Protein AF-0000000077111699 (afdb_homodimer)

Foldseek 3Di:
DPPPPPPPPVPPPPPPDDDPLRVLLVVVLCCLLLPVDPAFAFDDLVVSCVVVVHDSVSVVVSLVCCCPQAVQWDQDPPPGITGHHDDLVRLVVLLVLLLVLLLLLLVLLCVQPLPQLLVQLVVLLVVLVPDPCQVPVPSLLVSLLVNSCSSVVRSPDVVSVSSCSHRVSVLSSLSSVFDDDPVNSVVLSVLSVVLSVCSVVVNSVVSSVSVSCSRCPPSSVRSVVVVVVVD/DPPPPPPPPVPPPPPPDDDPLRVLLVVVLVCLLLPVDPAFAFDDLVVSCVVVVHDSVSVVVSLVCCCPQAVQWDQDPPPGITGHHDDLVRLVVLLVLLLVLLLLLLVLLCVQPLPQLLVVLVVLLVVLVVDPCQVPVPSLLVSLLVNSCSSVVRSPDVVSVSSCSHRVSVLSSLSSVFDDDPVNSVVLSVLSVVLSVCSVVVNSVVSSVSVSCSRCPPSSVRSVVVVVVVD

Sequence (462 aa):
MKNRLKRDFSHISIEIPKSITQVIKEKIREMIIHGDFDLGQAISENELSNILMISKTPIREAFIWLSYNENLVNIIPRSGTFVFSVTDEDINDLIKMRVILEQGAIREAMEKNANNVIVELSNILSKSAKINAERDTQAYLKLDHDFHYVFVKYADNKYISQAHLLISARLLAIRYRLDFTAEYITSSNRGHATILDMLKNNNVEGVCNFITHHIGSGFTERARKLLALKAMKNRLKRDFSHISIEIPKSITQVIKEKIREMIIHGDFDLGQAISENELSNILMISKTPIREAFIWLSYNENLVNIIPRSGTFVFSVTDEDINDLIKMRVILEQGAIREAMEKNANNVIVELSNILSKSAKINAERDTQAYLKLDHDFHYVFVKYADNKYISQAHLLISARLLAIRYRLDFTAEYITSSNRGHATILDMLKNNNVEGVCNFITHHIGSGFTERARKLLALKA

InterPro domains:
  IPR000524 Transcription regulator HTH, GntR [PF00392] (22-83)
  IPR000524 Transcription regulator HTH, GntR [PS50949] (18-86)
  IPR000524 Transcription regulator HTH, GntR [SM00345] (24-83)
  IPR000524 Transcription regulator HTH, GntR [cd07377] (19-83)
  IPR008920 Transcription regulator FadR/GntR, C-terminal [G3DSA:1.20.120.530] (87-220)
  IPR008920 Transcription regulator FadR/GntR, C-terminal [SSF48008] (89-217)
  IPR011711 GntR, C-terminal [PF07729] (93-215)
  IPR011711 GntR, C-terminal [SM00895] (93-217)
  IPR036388 Winged helix-like DNA-binding domain superfamily [G3DSA:1.10.10.10] (18-83)
  IPR036390 Winged helix DNA-binding domain superfamily [SSF46785] (18-87)

Nearest PDB structures (foldseek):
  3sxy-assembly1_B  TM=8.651E-01  e=3.441E-10  Thermotoga maritima
  7u5q-assembly2_B  TM=8.153E-01  e=3.403E-09  Brucella melitensis ATCC 23457
  4p9f-assembly1_A  TM=7.825E-01  e=1.682E-07  Escherichia coli UMEA 3718-1
  3c7j-assembly1_A-2  TM=5.487E-01  e=1.854E-07  Pseudomonas syringae pv. tomato str. DC3000
  3ihu-assembly2_B  TM=7.234E-01  e=1.228E-05  Cupriavidus pinatubonensis JMP134

pLDDT: mean 87.77, std 16.27, range [27.33, 98.88]

Structure (mmCIF, N/CA/C/O backbone):
data_AF-0000000077111699-model_v1
#
loop_
_entity.id
_entity.type
_entity.pdbx_description
1 polymer 'GntR family transcriptional regulator'
#
loop_
_atom_site.group_PDB
_atom_site.id
_atom_site.type_symbol
_atom_site.label_atom_id
_atom_site.label_alt_id
_atom_site.label_comp_id
_atom_site.label_asym_id
_atom_site.label_entity_id
_atom_site.label_seq_id
_atom_site.pdbx_PDB_ins_code
_atom_site.Cartn_x
_atom_site.Cartn_y
_atom_site.Cartn_z
_atom_site.occupancy
_atom_site.B_iso_or_equiv
_atom_site.auth_seq_id
_atom_site.auth_comp_id
_atom_site.auth_asym_id
_atom_site.auth_atom_id
_atom_site.pdbx_PDB_model_num
ATOM 1 N N . MET A 1 1 ? 17.797 -19.047 54.844 1 27.61 1 MET A N 1
ATOM 2 C CA . MET A 1 1 ? 16.797 -19.062 53.781 1 27.61 1 MET A CA 1
ATOM 3 C C . MET A 1 1 ? 17 -17.906 52.812 1 27.61 1 MET A C 1
ATOM 5 O O . MET A 1 1 ? 16.688 -16.75 53.125 1 27.61 1 MET A O 1
ATOM 9 N N . LYS A 1 2 ? 18.203 -17.922 51.969 1 32.12 2 LYS A N 1
ATOM 10 C CA . LYS A 1 2 ? 18.75 -16.953 51.031 1 32.12 2 LYS A CA 1
ATOM 11 C C . LYS A 1 2 ? 17.797 -16.703 49.875 1 32.12 2 LYS A C 1
ATOM 13 O O . LYS A 1 2 ? 17.516 -17.594 49.094 1 32.12 2 LYS A O 1
ATOM 18 N N . ASN A 1 3 ? 16.688 -15.961 50.188 1 31.83 3 ASN A N 1
ATOM 19 C CA . ASN A 1 3 ? 15.703 -15.469 49.219 1 3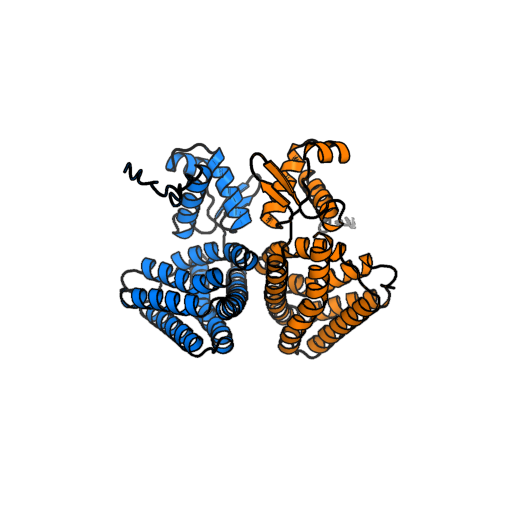1.83 3 ASN A CA 1
ATOM 20 C C . ASN A 1 3 ? 16.359 -14.625 48.125 1 31.83 3 ASN A C 1
ATOM 22 O O . ASN A 1 3 ? 16.688 -13.461 48.344 1 31.83 3 ASN A O 1
ATOM 26 N N . ARG A 1 4 ? 17.297 -15.227 47.344 1 32.78 4 ARG A N 1
ATOM 27 C CA . ARG A 1 4 ? 17.844 -14.516 46.188 1 32.78 4 ARG A CA 1
ATOM 28 C C . ARG A 1 4 ? 16.719 -13.984 45.312 1 32.78 4 ARG A C 1
ATOM 30 O O . ARG A 1 4 ? 15.875 -14.742 44.844 1 32.78 4 ARG A O 1
ATOM 37 N N . LEU A 1 5 ? 16.281 -12.812 45.531 1 29.16 5 LEU A N 1
ATOM 38 C CA . LEU A 1 5 ? 15.43 -12 44.656 1 29.16 5 LEU A CA 1
ATOM 39 C C . LEU A 1 5 ? 15.859 -12.117 43.188 1 29.16 5 LEU A C 1
ATOM 41 O O . LEU A 1 5 ? 16.969 -11.711 42.844 1 29.16 5 LEU A O 1
ATOM 45 N N . LYS A 1 6 ? 15.602 -13.258 42.469 1 33.88 6 LYS A N 1
ATOM 46 C CA . LYS A 1 6 ? 15.68 -13.328 41 1 33.88 6 LYS A CA 1
ATOM 47 C C . LYS A 1 6 ? 15.023 -12.109 40.375 1 33.88 6 LYS A C 1
ATOM 49 O O . LYS A 1 6 ? 13.805 -11.922 40.469 1 33.88 6 LYS A O 1
ATOM 54 N N . ARG A 1 7 ? 15.727 -10.969 40.469 1 33.47 7 ARG A N 1
ATOM 55 C CA . ARG A 1 7 ? 15.328 -9.805 39.688 1 33.47 7 ARG A CA 1
ATOM 56 C C . ARG A 1 7 ? 14.906 -10.211 38.281 1 33.47 7 ARG A C 1
ATOM 58 O O . ARG A 1 7 ? 15.633 -10.945 37.594 1 33.47 7 ARG A O 1
ATOM 65 N N . ASP A 1 8 ? 13.664 -10.414 38.094 1 33.66 8 ASP A N 1
ATOM 66 C CA . ASP A 1 8 ? 13.008 -10.711 36.812 1 33.66 8 ASP A CA 1
ATOM 67 C C . ASP A 1 8 ? 13.492 -9.766 35.719 1 33.66 8 ASP A C 1
ATOM 69 O O . ASP A 1 8 ? 13.117 -8.594 35.688 1 33.66 8 ASP A O 1
ATOM 73 N N . PHE A 1 9 ? 14.781 -9.836 35.375 1 36.75 9 PHE A N 1
ATOM 74 C CA . PHE A 1 9 ? 15.414 -9.133 34.25 1 36.75 9 PHE A CA 1
ATOM 75 C C . PHE A 1 9 ? 14.602 -9.312 32.969 1 36.75 9 PHE A C 1
ATOM 77 O O . PHE A 1 9 ? 15.078 -8.984 31.875 1 36.75 9 PHE A O 1
ATOM 84 N N . SER A 1 10 ? 13.508 -10.023 33.031 1 40.56 10 SER A N 1
ATOM 85 C CA . SER A 1 10 ? 12.805 -10.344 31.781 1 40.56 10 SER A CA 1
ATOM 86 C C . SER A 1 10 ? 12.367 -9.078 31.047 1 40.56 10 SER A C 1
ATOM 88 O O . SER A 1 10 ? 12.32 -9.047 29.812 1 40.56 10 SER A O 1
ATOM 90 N N . HIS A 1 11 ? 11.914 -8.023 31.828 1 40.03 11 HIS A N 1
ATOM 91 C CA . HIS A 1 11 ? 11.203 -6.996 31.078 1 40.03 11 HIS A CA 1
ATOM 92 C C . HIS A 1 11 ? 12.156 -5.887 30.641 1 40.03 11 HIS A C 1
ATOM 94 O O . HIS A 1 11 ? 11.742 -4.738 30.484 1 40.03 11 HIS A O 1
ATOM 100 N N . ILE A 1 12 ? 13.398 -5.965 30.875 1 38.81 12 ILE A N 1
ATOM 101 C CA . ILE A 1 12 ? 14.148 -4.812 30.391 1 38.81 12 ILE A CA 1
ATOM 102 C C . ILE A 1 12 ? 14 -4.695 28.875 1 38.81 12 ILE A C 1
ATOM 104 O O . ILE A 1 12 ? 14.469 -5.562 28.141 1 38.81 12 ILE A O 1
ATOM 108 N N . SER A 1 13 ? 12.969 -4.16 28.375 1 41.88 13 SER A N 1
ATOM 109 C CA . SER A 1 13 ? 12.883 -3.75 26.984 1 41.88 13 SER A CA 1
ATOM 110 C C . SER A 1 13 ? 14.062 -2.867 26.594 1 41.88 13 SER A C 1
ATOM 112 O O . SER A 1 13 ? 14.188 -1.74 27.078 1 41.88 13 SER A O 1
ATOM 114 N N . ILE A 1 14 ? 15.203 -3.305 26.547 1 39.5 14 ILE A N 1
ATOM 115 C CA . ILE A 1 14 ? 16.344 -2.555 26.062 1 39.5 14 ILE A CA 1
ATOM 116 C C . ILE A 1 14 ? 15.984 -1.858 24.75 1 39.5 14 ILE A C 1
ATOM 118 O O . ILE A 1 14 ? 15.617 -2.516 23.766 1 39.5 14 ILE A O 1
ATOM 122 N N . GLU A 1 15 ? 15.562 -0.628 24.906 1 46.94 15 GLU A N 1
ATOM 123 C CA . GLU A 1 15 ? 15.43 0.198 23.703 1 46.94 15 GLU A CA 1
ATOM 124 C C . GLU A 1 15 ? 16.688 0.124 22.844 1 46.94 15 GLU A C 1
ATOM 126 O O . GLU A 1 15 ? 17.781 0.421 23.297 1 46.94 15 GLU A O 1
ATOM 131 N N . ILE A 1 16 ? 16.844 -0.804 22.078 1 50.28 16 ILE A N 1
ATOM 132 C CA . ILE A 1 16 ? 17.938 -0.828 21.125 1 50.28 16 ILE A CA 1
ATOM 133 C C . ILE A 1 16 ? 18.141 0.562 20.531 1 50.28 16 ILE A C 1
ATOM 135 O O . ILE A 1 16 ? 17.203 1.148 19.984 1 50.28 16 ILE A O 1
ATOM 139 N N . PRO A 1 17 ? 19.125 1.224 20.938 1 58.62 17 PRO A N 1
ATOM 140 C CA . PRO A 1 17 ? 19.406 2.57 20.438 1 58.62 17 PRO A CA 1
ATOM 141 C C . PRO A 1 17 ? 19.234 2.682 18.922 1 58.62 17 PRO A C 1
ATOM 143 O O . PRO A 1 17 ? 19.531 1.735 18.188 1 58.62 17 PRO A O 1
ATOM 146 N N . LYS A 1 18 ? 18.375 3.557 18.562 1 68.62 18 LYS A N 1
ATOM 147 C CA . LYS A 1 18 ? 18.234 3.848 17.141 1 68.62 18 LYS A CA 1
ATOM 148 C C . LYS A 1 18 ? 19.594 4.129 16.5 1 68.62 18 LYS A C 1
ATOM 150 O O . LYS A 1 18 ? 20.453 4.773 17.109 1 68.62 18 LYS A O 1
ATOM 155 N N . SER A 1 19 ? 19.859 3.521 15.422 1 79.19 19 SER A N 1
ATOM 156 C CA . SER A 1 19 ? 21.031 3.869 14.625 1 79.19 19 SER A CA 1
ATOM 157 C C . SER A 1 19 ? 21.016 5.34 14.227 1 79.19 19 SER A C 1
ATOM 159 O O . SER A 1 19 ? 19.953 5.984 14.25 1 79.19 19 SER A O 1
ATOM 161 N N . ILE A 1 20 ? 22.062 5.898 14.141 1 78.56 20 ILE A N 1
ATOM 162 C CA . ILE A 1 20 ? 22.188 7.285 13.703 1 78.56 20 ILE A CA 1
ATOM 163 C C . ILE A 1 20 ? 21.328 7.516 12.461 1 78.56 20 ILE A C 1
ATOM 165 O O . ILE A 1 20 ? 20.672 8.547 12.336 1 78.56 20 ILE A O 1
ATOM 169 N N . THR A 1 21 ? 21.297 6.535 11.578 1 83.75 21 THR A N 1
ATOM 170 C CA . THR A 1 21 ? 20.516 6.633 10.352 1 83.75 21 THR A CA 1
ATOM 171 C C . THR A 1 21 ? 19.031 6.754 10.672 1 83.75 21 THR A C 1
ATOM 173 O O . THR A 1 21 ? 18.312 7.559 10.062 1 83.75 21 THR A O 1
ATOM 176 N N . GLN A 1 22 ? 18.609 6.039 11.648 1 88.06 22 GLN A N 1
ATOM 177 C CA . GLN A 1 22 ? 17.203 6.082 12.023 1 88.06 22 GLN A CA 1
ATOM 178 C C . GLN A 1 22 ? 16.828 7.434 12.625 1 88.06 22 GLN A C 1
ATOM 180 O O . GLN A 1 22 ? 15.766 7.98 12.336 1 88.06 22 GLN A O 1
ATOM 185 N N . VAL A 1 23 ? 17.734 7.898 13.398 1 90.38 23 VAL A N 1
ATOM 186 C CA . VAL A 1 23 ? 17.484 9.188 14.031 1 90.38 23 VAL A CA 1
ATOM 187 C C . VAL A 1 23 ? 17.422 10.281 12.969 1 90.38 23 VAL A C 1
ATOM 189 O O . VAL A 1 23 ? 16.531 11.141 13.008 1 90.38 23 VAL A O 1
ATOM 192 N N . ILE A 1 24 ? 18.328 10.281 12.055 1 90.69 24 ILE A N 1
ATOM 193 C CA . ILE A 1 24 ? 18.406 11.297 11.008 1 90.69 24 ILE A CA 1
ATOM 194 C C . ILE A 1 24 ? 17.188 11.203 10.102 1 90.69 24 ILE A C 1
ATOM 196 O O . ILE A 1 24 ? 16.609 12.227 9.719 1 90.69 24 ILE A O 1
ATOM 200 N N . LYS A 1 25 ? 16.812 10.023 9.805 1 92.75 25 LYS A N 1
ATOM 201 C CA . LYS A 1 25 ? 15.609 9.797 9.016 1 92.75 25 LYS A CA 1
ATOM 202 C C . LYS A 1 25 ? 14.391 10.438 9.664 1 92.75 25 LYS A C 1
ATOM 204 O O . LYS A 1 25 ? 13.625 11.148 9.008 1 92.75 25 LYS A O 1
ATOM 209 N N . GLU A 1 26 ? 14.289 10.203 10.945 1 94.44 26 GLU A N 1
ATOM 210 C CA . GLU A 1 26 ? 13.148 10.734 11.68 1 94.44 26 GLU A CA 1
ATOM 211 C C . GLU A 1 26 ? 13.188 12.258 11.727 1 94.44 26 GLU A C 1
ATOM 213 O O . GLU A 1 26 ? 12.156 12.922 11.594 1 94.44 26 GLU A O 1
ATOM 218 N N . LYS A 1 27 ? 14.328 12.773 11.891 1 94.12 27 LYS A N 1
ATOM 219 C CA . LYS A 1 27 ? 14.477 14.227 11.945 1 94.12 27 LYS A CA 1
ATOM 220 C C . LYS A 1 27 ? 14.109 14.867 10.609 1 94.12 27 LYS A C 1
ATOM 222 O O . LYS A 1 27 ? 13.352 15.844 10.57 1 94.12 27 LYS A O 1
ATOM 227 N N . ILE A 1 28 ? 14.625 14.344 9.555 1 95.06 28 ILE A N 1
ATOM 228 C CA . ILE A 1 28 ? 14.344 14.891 8.227 1 95.06 28 ILE A CA 1
ATOM 229 C C . ILE A 1 28 ? 12.859 14.734 7.91 1 95.06 28 ILE A C 1
ATOM 231 O O . ILE A 1 28 ? 12.227 15.648 7.371 1 95.06 28 ILE A O 1
ATOM 235 N N . ARG A 1 29 ? 12.367 13.57 8.258 1 96.5 29 ARG A N 1
ATOM 236 C CA . ARG A 1 29 ? 10.945 13.297 8.078 1 96.5 29 ARG A CA 1
ATOM 237 C C . ARG A 1 29 ? 10.094 14.359 8.766 1 96.5 29 ARG A C 1
ATOM 239 O O . ARG A 1 29 ? 9.172 14.906 8.156 1 96.5 29 ARG A O 1
ATOM 246 N N . GLU A 1 30 ? 10.422 14.68 9.977 1 95.5 30 GLU A N 1
ATOM 247 C CA . GLU A 1 30 ? 9.688 15.672 10.758 1 95.5 30 GLU A CA 1
ATOM 248 C C . GLU A 1 30 ? 9.805 17.062 10.141 1 95.5 30 GLU A C 1
ATOM 250 O O . GLU A 1 30 ? 8.828 17.812 10.086 1 95.5 30 GLU A O 1
ATOM 255 N N . MET A 1 31 ? 10.977 17.391 9.68 1 94.88 31 MET A N 1
ATOM 256 C CA . MET A 1 31 ? 11.195 18.688 9.047 1 94.88 31 MET A CA 1
ATOM 257 C C . MET A 1 31 ? 10.32 18.844 7.805 1 94.88 31 MET A C 1
ATOM 259 O O . MET A 1 31 ? 9.734 19.906 7.574 1 94.88 31 MET A O 1
ATOM 263 N N . ILE A 1 32 ? 10.203 17.766 7.082 1 95.88 32 ILE A N 1
ATOM 264 C CA . ILE A 1 32 ? 9.391 17.812 5.871 1 95.88 32 ILE A CA 1
ATOM 265 C C . ILE A 1 32 ? 7.918 17.906 6.242 1 95.88 32 ILE A C 1
ATOM 267 O O . ILE A 1 32 ? 7.195 18.75 5.711 1 95.88 32 ILE A O 1
ATOM 271 N N . ILE A 1 33 ? 7.473 17.172 7.199 1 96.19 33 ILE A N 1
ATOM 272 C CA . ILE A 1 33 ? 6.07 17.078 7.586 1 96.19 33 ILE A CA 1
ATOM 273 C C . ILE A 1 33 ? 5.621 18.406 8.195 1 96.19 33 ILE A C 1
ATOM 275 O O . ILE A 1 33 ? 4.535 18.906 7.879 1 96.19 33 ILE A O 1
ATOM 279 N N . HIS A 1 34 ? 6.488 19.031 8.945 1 94.88 34 HIS A N 1
ATOM 280 C CA . HIS A 1 34 ? 6.109 20.234 9.664 1 94.88 34 HIS A CA 1
ATOM 281 C C . HIS A 1 34 ? 6.316 21.484 8.812 1 94.88 34 HIS A C 1
ATOM 283 O O . HIS A 1 34 ? 6.008 22.594 9.242 1 94.88 34 HIS A O 1
ATOM 289 N N . GLY A 1 35 ? 6.898 21.359 7.625 1 93.94 35 GLY A N 1
ATOM 290 C CA . GLY A 1 35 ? 6.934 22.453 6.672 1 93.94 35 GLY A CA 1
ATOM 291 C C . GLY A 1 35 ? 8.219 23.266 6.734 1 93.94 35 GLY A C 1
ATOM 292 O O . GLY A 1 35 ? 8.258 24.422 6.316 1 93.94 35 GLY A O 1
ATOM 293 N N . ASP A 1 36 ? 9.211 22.656 7.375 1 93.75 36 ASP A N 1
ATOM 294 C CA . ASP A 1 36 ? 10.516 23.312 7.332 1 93.75 36 ASP A CA 1
ATOM 295 C C . ASP A 1 36 ? 11.047 23.391 5.902 1 93.75 36 ASP A C 1
ATOM 297 O O . ASP A 1 36 ? 11.922 24.203 5.602 1 93.75 36 ASP A O 1
ATOM 301 N N . PHE A 1 37 ? 10.562 22.547 5.031 1 94.25 37 PHE A N 1
ATOM 302 C CA . PHE A 1 37 ? 10.789 22.578 3.592 1 94.25 37 PHE A CA 1
ATOM 303 C C . PHE A 1 37 ? 9.477 22.703 2.836 1 94.25 37 PHE A C 1
ATOM 305 O O . PHE A 1 37 ? 8.484 22.078 3.195 1 94.25 37 PHE A O 1
ATOM 312 N N . ASP A 1 38 ? 9.477 23.547 1.79 1 93.31 38 ASP A N 1
ATOM 313 C CA . ASP A 1 38 ? 8.281 23.672 0.967 1 93.31 38 ASP A CA 1
ATOM 314 C C . ASP A 1 38 ? 8.086 22.438 0.089 1 93.31 38 ASP A C 1
ATOM 316 O O . ASP A 1 38 ? 9.047 21.75 -0.254 1 93.31 38 ASP A O 1
ATOM 320 N N . LEU A 1 39 ? 6.895 22.219 -0.279 1 93.81 39 LEU A N 1
ATOM 321 C CA . LEU A 1 39 ? 6.617 21.172 -1.265 1 93.81 39 LEU A CA 1
ATOM 322 C C . LEU A 1 39 ? 7.305 21.484 -2.59 1 93.81 39 LEU A C 1
ATOM 324 O O . LEU A 1 39 ? 7.242 22.625 -3.078 1 93.81 39 LEU A O 1
ATOM 328 N N . GLY A 1 40 ? 7.996 20.516 -3.049 1 94.06 40 GLY A N 1
ATOM 329 C CA . GLY A 1 40 ? 8.688 20.672 -4.316 1 94.06 40 GLY A CA 1
ATOM 330 C C . GLY A 1 40 ? 10.078 21.266 -4.168 1 94.06 40 GLY A C 1
ATOM 331 O O . GLY A 1 40 ? 10.852 21.297 -5.129 1 94.06 40 GLY A O 1
ATOM 332 N N . GLN A 1 41 ? 10.43 21.672 -2.988 1 95 41 GLN A N 1
ATOM 333 C CA . GLN A 1 41 ? 11.711 22.328 -2.74 1 95 41 GLN A CA 1
ATOM 334 C C . GLN A 1 41 ? 12.859 21.328 -2.789 1 95 41 GLN A C 1
ATOM 336 O O . GLN A 1 41 ? 12.727 20.203 -2.305 1 95 41 GLN A O 1
ATOM 341 N N . ALA A 1 42 ? 13.969 21.734 -3.334 1 96.25 42 ALA A N 1
ATOM 342 C CA . ALA A 1 42 ? 15.18 20.922 -3.295 1 96.25 42 ALA A CA 1
ATOM 343 C C . ALA A 1 42 ? 15.781 20.906 -1.892 1 96.25 42 ALA A C 1
ATOM 345 O O . ALA A 1 42 ? 15.805 21.922 -1.204 1 96.25 42 ALA A O 1
ATOM 346 N N . ILE A 1 43 ? 16.156 19.734 -1.486 1 95.06 43 ILE A N 1
ATOM 347 C CA . ILE A 1 43 ? 16.844 19.594 -0.209 1 95.06 43 ILE A CA 1
ATOM 348 C C . ILE A 1 43 ? 18.297 19.219 -0.452 1 95.06 43 ILE A C 1
ATOM 350 O O . ILE A 1 43 ? 18.594 18.188 -1.059 1 95.06 43 ILE A O 1
ATOM 354 N N . SER A 1 44 ? 19.203 19.953 0.048 1 92.81 44 SER A N 1
ATOM 355 C CA . SER A 1 44 ? 20.625 19.766 -0.165 1 92.81 44 SER A CA 1
ATOM 356 C C . SER A 1 44 ? 21.234 18.906 0.931 1 92.81 44 SER A C 1
ATOM 358 O O . SER A 1 44 ? 21.094 19.188 2.119 1 92.81 44 SER A O 1
ATOM 360 N N . GLU A 1 45 ? 21.891 17.844 0.494 1 93.5 45 GLU A N 1
ATOM 361 C CA . GLU A 1 45 ? 22.641 17.031 1.451 1 93.5 45 GLU A CA 1
ATOM 362 C C . GLU A 1 45 ? 23.641 17.891 2.229 1 93.5 45 GLU A C 1
ATOM 364 O O . GLU A 1 45 ? 23.812 17.703 3.434 1 93.5 45 GLU A O 1
ATOM 369 N N . ASN A 1 46 ? 24.234 18.828 1.484 1 92.5 46 ASN A N 1
ATOM 370 C CA . ASN A 1 46 ? 25.219 19.703 2.098 1 92.5 46 ASN A CA 1
ATOM 371 C C . ASN A 1 46 ? 24.594 20.594 3.174 1 92.5 46 ASN A C 1
ATOM 373 O O . ASN A 1 46 ? 25.141 20.719 4.27 1 92.5 46 ASN A O 1
ATOM 377 N N . GLU A 1 47 ? 23.562 21.172 2.873 1 91.19 47 GLU A N 1
ATOM 378 C CA . GLU A 1 47 ? 22.875 22.047 3.824 1 91.19 47 GLU A CA 1
ATOM 379 C C . GLU A 1 47 ? 22.438 21.281 5.062 1 91.19 47 GLU A C 1
ATOM 381 O O . GLU A 1 47 ? 22.609 21.75 6.191 1 91.19 47 GLU A O 1
ATOM 386 N N . LEU A 1 48 ? 21.859 20.109 4.883 1 93.75 48 LEU A N 1
ATOM 387 C CA . LEU A 1 48 ? 21.406 19.312 6.008 1 93.75 48 LEU A CA 1
ATOM 388 C C . LEU A 1 48 ? 22.578 18.844 6.855 1 93.75 48 LEU A C 1
ATOM 390 O O . LEU A 1 48 ? 22.484 18.766 8.086 1 93.75 48 LEU A O 1
ATOM 394 N N . SER A 1 49 ? 23.641 18.469 6.137 1 93.88 49 SER A N 1
ATOM 395 C CA . SER A 1 49 ? 24.844 18.062 6.844 1 93.88 49 SER A CA 1
ATOM 396 C C . SER A 1 49 ? 25.328 19.172 7.773 1 93.88 49 SER A C 1
ATOM 398 O O . SER A 1 49 ? 25.719 18.906 8.914 1 93.88 49 SER A O 1
ATOM 400 N N . ASN A 1 50 ? 25.297 20.344 7.309 1 92 50 ASN A N 1
ATOM 401 C CA . ASN A 1 50 ? 25.734 21.5 8.094 1 92 50 ASN A CA 1
ATOM 402 C C . ASN A 1 50 ? 24.781 21.781 9.25 1 92 50 ASN A C 1
ATOM 404 O O . ASN A 1 50 ? 25.219 22 10.383 1 92 50 ASN A O 1
ATOM 408 N N . ILE A 1 51 ? 23.531 21.703 8.984 1 88.25 51 ILE A N 1
ATOM 409 C CA . ILE A 1 51 ? 22.484 22.031 9.961 1 88.25 51 ILE A CA 1
ATOM 410 C C . ILE A 1 51 ? 22.484 20.969 11.062 1 88.25 51 ILE A C 1
ATOM 412 O O . ILE A 1 51 ? 22.359 21.297 12.242 1 88.25 51 ILE A O 1
ATOM 416 N N . LEU A 1 52 ? 22.656 19.719 10.664 1 90 52 LEU A N 1
ATOM 417 C CA . LEU A 1 52 ? 22.516 18.625 11.609 1 90 52 LEU A CA 1
ATOM 418 C C . LEU A 1 52 ? 23.875 18.188 12.156 1 90 52 LEU A C 1
ATOM 420 O O . LEU A 1 52 ? 23.953 17.359 13.062 1 90 52 LEU A O 1
ATOM 424 N N . MET A 1 53 ? 24.906 18.656 11.578 1 91.56 53 MET A N 1
ATOM 425 C CA . MET A 1 53 ? 26.281 18.375 12 1 91.56 53 MET A CA 1
ATOM 426 C C . MET A 1 53 ? 26.578 16.891 11.922 1 91.56 53 MET A C 1
ATOM 428 O O . MET A 1 53 ? 27.078 16.297 12.875 1 91.56 53 MET A O 1
ATOM 432 N N . ILE A 1 54 ? 26.266 16.359 10.82 1 91.62 54 ILE A N 1
ATOM 433 C CA . ILE A 1 54 ? 26.516 14.945 10.555 1 91.62 54 ILE A CA 1
ATOM 434 C C . ILE A 1 54 ? 27.031 14.781 9.125 1 91.62 54 ILE A C 1
ATOM 436 O O . ILE A 1 54 ? 26.891 15.68 8.297 1 91.62 54 ILE A O 1
ATOM 440 N N . SER A 1 55 ? 27.641 13.633 8.914 1 90.88 55 SER A N 1
ATOM 441 C CA . SER A 1 55 ? 28.156 13.352 7.578 1 90.88 55 SER A CA 1
ATOM 442 C C . SER A 1 55 ? 27.016 13.148 6.59 1 90.88 55 SER A C 1
ATOM 444 O O . SER A 1 55 ? 25.859 12.961 6.988 1 90.88 55 SER A O 1
ATOM 446 N N . LYS A 1 56 ? 27.297 13.102 5.316 1 92.94 56 LYS A N 1
ATOM 447 C CA . LYS A 1 56 ? 26.297 13.008 4.254 1 92.94 56 LYS A CA 1
ATOM 448 C C . LYS A 1 56 ? 25.781 11.578 4.102 1 92.94 56 LYS A C 1
ATOM 450 O O . LYS A 1 56 ? 24.688 11.359 3.566 1 92.94 56 LYS A O 1
ATOM 455 N N . THR A 1 57 ? 26.531 10.672 4.527 1 90.38 57 THR A N 1
ATOM 456 C CA . THR A 1 57 ? 26.188 9.273 4.324 1 90.38 57 THR A CA 1
ATOM 457 C C . THR A 1 57 ? 24.844 8.953 4.973 1 90.38 57 THR A C 1
ATOM 459 O O . THR A 1 57 ? 23.922 8.469 4.305 1 90.38 57 THR A O 1
ATOM 462 N N . PRO A 1 58 ? 24.641 9.219 6.25 1 91.5 58 PRO A N 1
ATOM 463 C CA . PRO A 1 58 ? 23.344 8.93 6.852 1 91.5 58 PRO A CA 1
ATOM 464 C C . PRO A 1 58 ? 22.203 9.75 6.242 1 91.5 58 PRO A C 1
ATOM 466 O O . PRO A 1 58 ? 21.047 9.312 6.23 1 91.5 58 PRO A O 1
ATOM 469 N N . ILE A 1 59 ? 22.5 10.906 5.754 1 93.81 59 ILE A N 1
ATOM 470 C CA . ILE A 1 59 ? 21.5 11.758 5.113 1 93.81 59 ILE A CA 1
ATOM 471 C C . ILE A 1 59 ? 21.016 11.109 3.816 1 93.81 59 ILE A C 1
ATOM 473 O O . ILE A 1 59 ? 19.812 11.031 3.557 1 93.81 59 ILE A O 1
ATOM 477 N N . ARG A 1 60 ? 21.938 10.617 3.078 1 91.06 60 ARG A N 1
ATOM 478 C CA . ARG A 1 60 ? 21.609 9.93 1.834 1 91.06 60 ARG A CA 1
ATOM 479 C C . ARG A 1 60 ? 20.766 8.695 2.1 1 91.06 60 ARG A C 1
ATOM 481 O O . ARG A 1 60 ? 19.797 8.422 1.375 1 91.06 60 ARG A O 1
ATOM 488 N N . GLU A 1 61 ? 21.109 8.016 3.09 1 89 61 GLU A N 1
ATOM 489 C CA . GLU A 1 61 ? 20.344 6.836 3.469 1 89 61 GLU A CA 1
ATOM 490 C C . GLU A 1 61 ? 18.922 7.215 3.893 1 89 61 GLU A C 1
ATOM 492 O O . GLU A 1 61 ? 17.969 6.516 3.566 1 89 61 GLU A O 1
ATOM 497 N N . ALA A 1 62 ? 18.844 8.266 4.578 1 92.56 62 ALA A N 1
ATOM 498 C CA . ALA A 1 62 ? 17.547 8.766 4.996 1 92.56 62 ALA A CA 1
ATOM 499 C C . ALA A 1 62 ? 16.688 9.156 3.791 1 92.56 62 ALA A C 1
ATOM 501 O O . ALA A 1 62 ? 15.5 8.828 3.732 1 92.56 62 ALA A O 1
ATOM 502 N N . PHE A 1 63 ? 17.359 9.789 2.836 1 93.69 63 PHE A N 1
ATOM 503 C CA . PHE A 1 63 ? 16.656 10.188 1.622 1 93.69 63 PHE A CA 1
ATOM 504 C C . PHE A 1 63 ? 16.109 8.969 0.885 1 93.69 63 PHE A C 1
ATOM 506 O O . PHE A 1 63 ? 14.969 8.969 0.431 1 93.69 63 PHE A O 1
ATOM 513 N N . ILE A 1 64 ? 16.891 8.023 0.814 1 87.81 64 ILE A N 1
ATOM 514 C CA . ILE A 1 64 ? 16.5 6.801 0.118 1 87.81 64 ILE A CA 1
ATOM 515 C C . ILE A 1 64 ? 15.297 6.168 0.825 1 87.81 64 ILE A C 1
ATOM 517 O O . ILE A 1 64 ? 14.305 5.82 0.184 1 87.81 64 ILE A O 1
ATOM 521 N N . TRP A 1 65 ? 15.352 6.098 2.09 1 87.94 65 TRP A N 1
ATOM 522 C CA . TRP A 1 65 ? 14.266 5.5 2.861 1 87.94 65 TRP A CA 1
ATOM 523 C C . TRP A 1 65 ? 12.984 6.32 2.725 1 87.94 65 TRP A C 1
ATOM 525 O O . TRP A 1 65 ? 11.914 5.766 2.494 1 87.94 65 TRP A O 1
ATOM 535 N N . LEU A 1 66 ? 13.094 7.598 2.854 1 93.62 66 LEU A N 1
ATOM 536 C CA . LEU A 1 66 ? 11.938 8.492 2.795 1 93.62 66 LEU A CA 1
ATOM 537 C C . LEU A 1 66 ? 11.328 8.5 1.399 1 93.62 66 LEU A C 1
ATOM 539 O O . LEU A 1 66 ? 10.117 8.688 1.249 1 93.62 66 LEU A O 1
ATOM 543 N N . SER A 1 67 ? 12.141 8.312 0.403 1 91.25 67 SER A N 1
ATOM 544 C CA . SER A 1 67 ? 11.664 8.266 -0.977 1 91.25 67 SER A CA 1
ATOM 545 C C . SER A 1 67 ? 10.898 6.977 -1.257 1 91.25 67 SER A C 1
ATOM 547 O O . SER A 1 67 ? 9.711 7.016 -1.593 1 91.25 67 SER A O 1
ATOM 549 N N . TYR A 1 68 ? 11.461 5.875 -0.908 1 82.56 68 TYR A N 1
ATOM 550 C CA . TYR A 1 68 ? 10.93 4.586 -1.332 1 82.56 68 TYR A CA 1
ATOM 551 C C . TYR A 1 68 ? 9.789 4.141 -0.421 1 82.56 68 TYR A C 1
ATOM 553 O O . TYR A 1 68 ? 8.828 3.516 -0.876 1 82.56 68 TYR A O 1
ATOM 561 N N . ASN A 1 69 ? 9.867 4.543 0.826 1 85.75 69 ASN A N 1
ATOM 562 C CA . ASN A 1 69 ? 8.906 3.984 1.772 1 85.75 69 ASN A CA 1
ATOM 563 C C . ASN A 1 69 ? 7.742 4.941 2.02 1 85.75 69 ASN A C 1
ATOM 565 O O . ASN A 1 69 ? 6.648 4.516 2.387 1 85.75 69 ASN A O 1
ATOM 569 N N . GLU A 1 70 ? 8 6.223 1.84 1 93.06 70 GLU A N 1
ATOM 570 C CA . GLU A 1 70 ? 6.957 7.152 2.262 1 93.06 70 GLU A CA 1
ATOM 571 C C . GLU A 1 70 ? 6.652 8.172 1.17 1 93.06 70 GLU A C 1
ATOM 573 O O . GLU A 1 70 ? 5.754 9.008 1.322 1 93.06 70 GLU A O 1
ATOM 578 N N . ASN A 1 71 ? 7.367 8.195 0.112 1 93 71 ASN A N 1
ATOM 579 C CA . ASN A 1 71 ? 7.164 9.117 -1.002 1 93 71 ASN A CA 1
ATOM 580 C C . ASN A 1 71 ? 7.289 10.57 -0.556 1 93 71 ASN A C 1
ATOM 582 O O . ASN A 1 71 ? 6.598 11.445 -1.081 1 93 71 ASN A O 1
ATOM 586 N N . LEU A 1 72 ? 8.102 10.828 0.41 1 96.06 72 LEU A N 1
ATOM 587 C CA . LEU A 1 72 ? 8.227 12.172 0.95 1 96.06 72 LEU A CA 1
ATOM 588 C C . LEU A 1 72 ? 9.234 12.992 0.145 1 96.06 72 LEU A C 1
ATOM 590 O O . LEU A 1 72 ? 9.18 14.227 0.143 1 96.06 72 LEU A O 1
ATOM 594 N N . VAL A 1 73 ? 10.211 12.281 -0.461 1 96.12 73 VAL A N 1
ATOM 595 C CA . VAL A 1 73 ? 11.188 12.977 -1.294 1 96.12 73 VAL A CA 1
ATOM 596 C C . VAL A 1 73 ? 11.352 12.242 -2.621 1 96.12 73 VAL A C 1
ATOM 598 O O . VAL A 1 73 ? 11.07 11.047 -2.715 1 96.12 73 VAL A O 1
ATOM 601 N N . ASN A 1 74 ? 11.672 12.953 -3.604 1 94.31 74 ASN A N 1
ATOM 602 C CA . ASN A 1 74 ? 12.016 12.43 -4.922 1 94.31 74 ASN A CA 1
ATOM 603 C C . ASN A 1 74 ? 13.5 12.625 -5.23 1 94.31 74 ASN A C 1
ATOM 605 O O . ASN A 1 74 ? 13.992 13.75 -5.246 1 94.31 74 ASN A O 1
ATOM 609 N N . ILE A 1 75 ? 14.148 11.531 -5.449 1 93.38 75 ILE A N 1
ATOM 610 C CA . ILE A 1 75 ? 15.562 11.578 -5.812 1 93.38 75 ILE A CA 1
ATOM 611 C C . ILE A 1 75 ? 15.711 11.492 -7.328 1 93.38 75 ILE A C 1
ATOM 613 O O . ILE A 1 75 ? 15.359 10.477 -7.938 1 93.38 75 ILE A O 1
ATOM 617 N N . ILE A 1 76 ? 16.156 12.523 -7.902 1 91.31 76 ILE A N 1
ATOM 618 C CA . ILE A 1 76 ? 16.375 12.578 -9.344 1 91.31 76 ILE A CA 1
ATOM 619 C C . ILE A 1 76 ? 17.859 12.547 -9.641 1 91.31 76 ILE A C 1
ATOM 621 O O . ILE A 1 76 ? 18.594 13.477 -9.281 1 91.31 76 ILE A O 1
ATOM 625 N N . PRO A 1 77 ? 18.266 11.531 -10.352 1 86.88 77 PRO A N 1
ATOM 626 C CA . PRO A 1 77 ? 19.688 11.43 -10.648 1 86.88 77 PRO A CA 1
ATOM 627 C C . PRO A 1 77 ? 20.234 12.672 -11.359 1 86.88 77 PRO A C 1
ATOM 629 O O . PRO A 1 77 ? 19.609 13.172 -12.297 1 86.88 77 PRO A O 1
ATOM 632 N N . ARG A 1 78 ? 21.328 13.094 -10.914 1 88.44 78 ARG A N 1
ATOM 633 C CA . ARG A 1 78 ? 22.078 14.195 -11.492 1 88.44 78 ARG A CA 1
ATOM 634 C C . ARG A 1 78 ? 21.344 15.516 -11.336 1 88.44 78 ARG A C 1
ATOM 636 O O . ARG A 1 78 ? 21.688 16.516 -11.961 1 88.44 78 ARG A O 1
ATOM 643 N N . SER A 1 79 ? 20.25 15.547 -10.68 1 90.88 79 SER A N 1
ATOM 644 C CA . SER A 1 79 ? 19.5 16.781 -10.453 1 90.88 79 SER A CA 1
ATOM 645 C C . SER A 1 79 ? 19.406 17.109 -8.969 1 90.88 79 SER A C 1
ATOM 647 O O . SER A 1 79 ? 19.594 18.266 -8.57 1 90.88 79 SER A O 1
ATOM 649 N N . GLY A 1 80 ? 19.078 16.062 -8.188 1 94.06 80 GLY A N 1
ATOM 650 C CA . GLY A 1 80 ? 19.016 16.312 -6.754 1 94.06 80 GLY A CA 1
ATOM 651 C C . GLY A 1 80 ? 17.844 15.633 -6.078 1 94.06 80 GLY A C 1
ATOM 652 O O . GLY A 1 80 ? 17.25 14.703 -6.641 1 94.06 80 GLY A O 1
ATOM 653 N N . THR A 1 81 ? 17.656 15.945 -4.777 1 96.12 81 THR A N 1
ATOM 654 C CA . THR A 1 81 ? 16.562 15.438 -3.957 1 96.12 81 THR A CA 1
ATOM 655 C C . THR A 1 81 ? 15.555 16.531 -3.643 1 96.12 81 THR A C 1
ATOM 657 O O . THR A 1 81 ? 15.938 17.641 -3.258 1 96.12 81 THR A O 1
ATOM 660 N N . PHE A 1 82 ? 14.266 16.25 -3.867 1 97.31 82 PHE A N 1
ATOM 661 C CA . PHE A 1 82 ? 13.219 17.25 -3.705 1 97.31 82 PHE A CA 1
ATOM 662 C C . PHE A 1 82 ? 12.133 16.75 -2.76 1 97.31 82 PHE A C 1
ATOM 664 O O . PHE A 1 82 ? 11.766 15.57 -2.801 1 97.31 82 PHE A O 1
ATOM 671 N N . VAL A 1 83 ? 11.648 17.656 -1.938 1 97.06 83 VAL A N 1
ATOM 672 C CA . VAL A 1 83 ? 10.398 17.328 -1.252 1 97.06 83 VAL A CA 1
ATOM 673 C C . VAL A 1 83 ? 9.305 17.062 -2.275 1 97.06 83 VAL A C 1
ATOM 675 O O . VAL A 1 83 ? 9.258 17.703 -3.33 1 97.06 83 VAL A O 1
ATOM 678 N N . PHE A 1 84 ? 8.438 16.203 -1.962 1 95.62 84 PHE A N 1
ATOM 679 C CA . PHE A 1 84 ? 7.391 15.867 -2.916 1 95.62 84 PHE A CA 1
ATOM 680 C C . PHE A 1 84 ? 6.547 17.094 -3.246 1 95.62 84 PHE A C 1
ATOM 682 O O . PHE A 1 84 ? 6.441 18.016 -2.436 1 95.62 84 PHE A O 1
ATOM 689 N N . SER A 1 85 ? 6.02 17.125 -4.445 1 92.75 85 SER A N 1
ATOM 690 C CA . SER A 1 85 ? 5.027 18.109 -4.871 1 92.75 85 SER A CA 1
ATOM 691 C C . SER A 1 85 ? 3.65 17.469 -5.027 1 92.75 85 SER A C 1
ATOM 693 O O . SER A 1 85 ? 3.525 16.234 -5.004 1 92.75 85 SER A O 1
ATOM 695 N N . VAL A 1 86 ? 2.691 18.344 -5.051 1 90.06 86 VAL A N 1
ATOM 696 C CA . VAL A 1 86 ? 1.346 17.797 -5.164 1 90.06 86 VAL A CA 1
ATOM 697 C C . VAL A 1 86 ? 0.578 18.516 -6.266 1 90.06 86 VAL A C 1
ATOM 699 O O . VAL A 1 86 ? 0.693 19.734 -6.41 1 90.06 86 VAL A O 1
ATOM 702 N N . THR A 1 87 ? -0.02 17.797 -7.098 1 91.12 87 THR A N 1
ATOM 703 C CA . THR A 1 87 ? -0.992 18.297 -8.07 1 91.12 87 THR A CA 1
ATOM 704 C C . THR A 1 87 ? -2.414 17.969 -7.617 1 91.12 87 THR A C 1
ATOM 706 O O . THR A 1 87 ? -2.615 17.281 -6.613 1 91.12 87 THR A O 1
ATOM 709 N N . ASP A 1 88 ? -3.383 18.547 -8.297 1 90.69 88 ASP A N 1
ATOM 710 C CA . ASP A 1 88 ? -4.777 18.219 -8 1 90.69 88 ASP A CA 1
ATOM 711 C C . ASP A 1 88 ? -5.031 16.719 -8.125 1 90.69 88 ASP A C 1
ATOM 713 O O . ASP A 1 88 ? -5.738 16.141 -7.301 1 90.69 88 ASP A O 1
ATOM 717 N N . GLU A 1 89 ? -4.391 16.156 -9.062 1 92.06 89 GLU A N 1
ATOM 718 C CA . GLU A 1 89 ? -4.531 14.727 -9.281 1 92.06 89 GLU A CA 1
ATOM 719 C C . GLU A 1 89 ? -3.91 13.938 -8.133 1 92.06 89 GLU A C 1
ATOM 721 O O . GLU A 1 89 ? -4.473 12.93 -7.688 1 92.06 89 GLU A O 1
ATOM 726 N N . ASP A 1 90 ? -2.816 14.422 -7.645 1 92.19 90 ASP A N 1
ATOM 727 C CA . ASP A 1 90 ? -2.148 13.758 -6.531 1 92.19 90 ASP A CA 1
ATOM 728 C C . ASP A 1 90 ? -3.018 13.789 -5.273 1 92.19 90 ASP A C 1
ATOM 730 O O . ASP A 1 90 ? -3.088 12.797 -4.539 1 92.19 90 ASP A O 1
ATOM 734 N N . ILE A 1 91 ? -3.615 14.906 -5.082 1 92.31 91 ILE A N 1
ATOM 735 C CA . ILE A 1 91 ? -4.465 15.062 -3.906 1 92.31 91 ILE A CA 1
ATOM 736 C C . ILE A 1 91 ? -5.648 14.094 -3.99 1 92.31 91 ILE A C 1
ATOM 738 O O . ILE A 1 91 ? -5.965 13.406 -3.02 1 92.31 91 ILE A O 1
ATOM 742 N N . ASN A 1 92 ? -6.234 14.062 -5.133 1 92.62 92 ASN A N 1
ATOM 743 C CA . ASN A 1 92 ? -7.363 13.156 -5.328 1 92.62 92 ASN A CA 1
ATOM 744 C C . ASN A 1 92 ? -6.949 11.695 -5.129 1 92.62 92 ASN A C 1
ATOM 746 O O . ASN A 1 92 ? -7.656 10.93 -4.473 1 92.62 92 ASN A O 1
ATOM 750 N N . ASP A 1 93 ? -5.832 11.344 -5.703 1 94.81 93 ASP A N 1
ATOM 751 C CA . ASP A 1 93 ? -5.34 9.977 -5.59 1 94.81 93 ASP A CA 1
ATOM 752 C C . ASP A 1 93 ? -5.027 9.625 -4.137 1 94.81 93 ASP A C 1
ATOM 754 O O . ASP A 1 93 ? -5.301 8.508 -3.691 1 94.81 93 ASP A O 1
ATOM 758 N N . LEU A 1 94 ? -4.449 10.539 -3.438 1 95.19 94 LEU A N 1
ATOM 759 C CA . LEU A 1 94 ? -4.121 10.344 -2.029 1 95.19 94 LEU A CA 1
ATOM 760 C C . LEU A 1 94 ? -5.383 10.109 -1.207 1 95.19 94 LEU A C 1
ATOM 762 O O . LEU A 1 94 ? -5.426 9.195 -0.378 1 95.19 94 LEU A O 1
ATOM 766 N N . ILE A 1 95 ? -6.367 10.891 -1.444 1 94.31 95 ILE A N 1
ATOM 767 C CA . ILE A 1 95 ? -7.605 10.812 -0.679 1 94.31 95 ILE A CA 1
ATOM 768 C C . ILE A 1 95 ? -8.32 9.5 -0.979 1 94.31 95 ILE A C 1
ATOM 770 O O . ILE A 1 95 ? -8.781 8.812 -0.065 1 94.31 95 ILE A O 1
ATOM 774 N N . LYS A 1 96 ? -8.352 9.172 -2.25 1 95.69 96 LYS A N 1
ATOM 775 C CA . LYS A 1 96 ? -8.984 7.906 -2.635 1 95.69 96 LYS A CA 1
ATOM 776 C C . LYS A 1 96 ? -8.281 6.723 -1.978 1 95.69 96 LYS A C 1
ATOM 778 O O . LYS A 1 96 ? -8.938 5.82 -1.454 1 95.69 96 LYS A O 1
ATOM 783 N N . MET A 1 97 ? -6.984 6.711 -2.02 1 97.38 97 MET A N 1
ATOM 784 C CA . MET A 1 97 ? -6.23 5.621 -1.408 1 97.38 97 MET A CA 1
ATOM 785 C C . MET A 1 97 ? -6.449 5.586 0.1 1 97.38 97 MET A C 1
ATOM 787 O O . MET A 1 97 ? -6.566 4.508 0.689 1 97.38 97 MET A O 1
ATOM 791 N N . ARG A 1 98 ? -6.453 6.742 0.724 1 96.94 98 ARG A N 1
ATOM 792 C CA . ARG A 1 98 ? -6.719 6.789 2.158 1 96.94 98 ARG A CA 1
ATOM 793 C C . ARG A 1 98 ? -8.055 6.125 2.492 1 96.94 98 ARG A C 1
ATOM 795 O O . ARG A 1 98 ? -8.133 5.324 3.422 1 96.94 98 ARG A O 1
ATOM 802 N N . VAL A 1 99 ? -9.094 6.488 1.712 1 96.81 99 VAL A N 1
ATOM 803 C CA . VAL A 1 99 ? -10.43 5.949 1.96 1 96.81 99 VAL A CA 1
ATOM 804 C C . VAL A 1 99 ? -10.414 4.434 1.775 1 96.81 99 VAL A C 1
ATOM 806 O O . VAL A 1 99 ? -10.93 3.693 2.619 1 96.81 99 VAL A O 1
ATOM 809 N N . ILE A 1 100 ? -9.781 3.965 0.746 1 97.88 100 ILE A N 1
ATOM 810 C CA . ILE A 1 100 ? -9.695 2.537 0.459 1 97.88 100 ILE A CA 1
ATOM 811 C C . ILE A 1 100 ? -9.047 1.814 1.638 1 97.88 100 ILE A C 1
ATOM 813 O O . ILE A 1 100 ? -9.586 0.829 2.145 1 97.88 100 ILE A O 1
ATOM 817 N N . LEU A 1 101 ? -7.961 2.283 2.086 1 98.38 101 LEU A N 1
ATOM 818 C CA . LEU A 1 101 ? -7.199 1.634 3.146 1 98.38 101 LEU A CA 1
ATOM 819 C C . LEU A 1 101 ? -7.949 1.7 4.473 1 98.38 101 LEU A C 1
ATOM 821 O O . LEU A 1 101 ? -8 0.715 5.215 1 98.38 101 LEU A O 1
ATOM 825 N N . GLU A 1 102 ? -8.5 2.871 4.777 1 97.88 102 GLU A N 1
ATOM 826 C CA . GLU A 1 102 ? -9.164 3.035 6.066 1 97.88 102 GLU A CA 1
ATOM 827 C C . GLU A 1 102 ? -10.422 2.176 6.152 1 97.88 102 GLU A C 1
ATOM 829 O O . GLU A 1 102 ? -10.719 1.606 7.207 1 97.88 102 GLU A O 1
ATOM 834 N N . GLN A 1 103 ? -11.156 2.096 5.043 1 97.94 103 GLN A N 1
ATOM 835 C CA . GLN A 1 103 ? -12.32 1.214 5.047 1 97.94 103 GLN A CA 1
ATOM 836 C C . GLN A 1 103 ? -11.914 -0.234 5.305 1 97.94 103 GLN A C 1
ATOM 838 O O . GLN A 1 103 ? -12.523 -0.919 6.129 1 97.94 103 GLN A O 1
ATOM 843 N N . GLY A 1 104 ? -10.875 -0.679 4.621 1 98.12 104 GLY A N 1
ATOM 844 C CA . GLY A 1 104 ? -10.359 -2.016 4.871 1 98.12 104 GLY A CA 1
ATOM 845 C C . GLY A 1 104 ? -9.867 -2.207 6.293 1 98.12 104 GLY A C 1
ATOM 846 O O . GLY A 1 104 ? -10.141 -3.232 6.918 1 98.12 104 GLY A O 1
ATOM 847 N N . ALA A 1 105 ? -9.148 -1.229 6.781 1 98.75 105 ALA A N 1
ATOM 848 C CA . ALA A 1 105 ? -8.586 -1.293 8.125 1 98.75 105 ALA A CA 1
ATOM 849 C C . ALA A 1 105 ? -9.688 -1.327 9.18 1 98.75 105 ALA A C 1
ATOM 851 O O . ALA A 1 105 ? -9.578 -2.043 10.18 1 98.75 105 ALA A O 1
ATOM 852 N N . ILE A 1 106 ? -10.742 -0.563 8.961 1 98.75 106 ILE A N 1
ATOM 853 C CA . ILE A 1 106 ? -11.859 -0.52 9.898 1 98.75 106 ILE A CA 1
ATOM 854 C C . ILE A 1 106 ? -12.508 -1.897 9.992 1 98.75 106 ILE A C 1
ATOM 856 O O . ILE A 1 106 ? -12.727 -2.418 11.086 1 98.75 106 ILE A O 1
ATOM 860 N N . ARG A 1 107 ? -12.773 -2.496 8.875 1 98 107 ARG A N 1
ATOM 861 C CA . ARG A 1 107 ? -13.391 -3.816 8.852 1 98 107 ARG A CA 1
ATOM 862 C C . ARG A 1 107 ? -12.516 -4.848 9.562 1 98 107 ARG A C 1
ATOM 864 O O . ARG A 1 107 ? -13.008 -5.609 10.398 1 98 107 ARG A O 1
ATOM 871 N N . GLU A 1 108 ? -11.227 -4.809 9.242 1 98.25 108 GLU A N 1
ATOM 872 C CA . GLU A 1 108 ? -10.305 -5.766 9.852 1 98.25 108 GLU A CA 1
ATOM 873 C C . GLU A 1 108 ? -10.156 -5.523 11.352 1 98.25 108 GLU A C 1
ATOM 875 O O . GLU A 1 108 ? -10.18 -6.469 12.141 1 98.25 108 GLU A O 1
ATOM 880 N N . ALA A 1 109 ? -10.008 -4.277 11.719 1 98.75 109 ALA A N 1
ATOM 881 C CA . ALA A 1 109 ? -9.805 -3.922 13.125 1 98.75 109 ALA A CA 1
ATOM 882 C C . ALA A 1 109 ? -11.008 -4.324 13.969 1 98.75 109 ALA A C 1
ATOM 884 O O . ALA A 1 109 ? -10.852 -4.855 15.07 1 98.75 109 ALA A O 1
ATOM 885 N N . MET A 1 110 ? -12.195 -4.082 13.477 1 98.69 110 MET A N 1
ATOM 886 C CA . MET A 1 110 ? -13.406 -4.379 14.234 1 98.69 110 MET A CA 1
ATOM 887 C C . MET A 1 110 ? -13.656 -5.883 14.297 1 98.69 110 MET A C 1
ATOM 889 O O . MET A 1 110 ? -14.227 -6.383 15.266 1 98.69 110 MET A O 1
ATOM 893 N N . GLU A 1 111 ? -13.195 -6.598 13.273 1 97.44 111 GLU A N 1
ATOM 894 C CA . GLU A 1 111 ? -13.297 -8.055 13.281 1 97.44 111 GLU A CA 1
ATOM 895 C C . GLU A 1 111 ? -12.336 -8.672 14.297 1 97.44 111 GLU A C 1
ATOM 897 O O . GLU A 1 111 ? -12.703 -9.602 15.016 1 97.44 111 GLU A O 1
ATOM 902 N N . LYS A 1 112 ? -11.195 -8.133 14.461 1 97.25 112 LYS A N 1
ATOM 903 C CA . LYS A 1 112 ? -10.125 -8.766 15.227 1 97.25 112 LYS A CA 1
ATOM 904 C C . LYS A 1 112 ? -10.039 -8.18 16.641 1 97.25 112 LYS A C 1
ATOM 906 O O . LYS A 1 112 ? -9.688 -8.883 17.594 1 97.25 112 LYS A O 1
ATOM 911 N N . ASN A 1 113 ? -10.305 -6.828 16.703 1 98.31 113 ASN A N 1
ATOM 912 C CA . ASN A 1 113 ? -9.922 -6.125 17.922 1 98.31 113 ASN A CA 1
ATOM 913 C C . ASN A 1 113 ? -10.938 -5.051 18.297 1 98.31 113 ASN A C 1
ATOM 915 O O . ASN A 1 113 ? -10.57 -3.953 18.719 1 98.31 113 ASN A O 1
ATOM 919 N N . ALA A 1 114 ? -12.219 -5.363 18.203 1 98.44 114 ALA A N 1
ATOM 920 C CA . ALA A 1 114 ? -13.289 -4.383 18.359 1 98.44 114 ALA A CA 1
ATOM 921 C C . ALA A 1 114 ? -13.172 -3.656 19.703 1 98.44 114 ALA A C 1
ATOM 923 O O . ALA A 1 114 ? -13.258 -2.426 19.75 1 98.44 114 ALA A O 1
ATOM 924 N N . ASN A 1 115 ? -12.953 -4.383 20.75 1 98.56 115 ASN A N 1
ATOM 925 C CA . ASN A 1 115 ? -12.898 -3.764 22.078 1 98.56 115 ASN A CA 1
ATOM 926 C C . ASN A 1 115 ? -11.719 -2.801 22.188 1 98.56 115 ASN A C 1
ATOM 928 O O . ASN A 1 115 ? -11.859 -1.698 22.719 1 98.56 115 ASN A O 1
ATOM 932 N N . ASN A 1 116 ? -10.555 -3.23 21.703 1 98.81 116 ASN A N 1
ATOM 933 C CA . ASN A 1 116 ? -9.375 -2.369 21.734 1 98.81 116 ASN A CA 1
ATOM 934 C C . ASN A 1 116 ? -9.594 -1.095 20.922 1 98.81 116 ASN A C 1
ATOM 936 O O . ASN A 1 116 ? -9.164 -0.015 21.328 1 98.81 116 ASN A O 1
ATOM 940 N N . VAL A 1 117 ? -10.281 -1.23 19.812 1 98.88 117 VAL A N 1
ATOM 941 C CA . VAL A 1 117 ? -10.586 -0.093 18.953 1 98.88 117 VAL A CA 1
ATOM 942 C C . VAL A 1 117 ? -11.453 0.914 19.703 1 98.88 117 VAL A C 1
ATOM 944 O O . VAL A 1 117 ? -11.117 2.1 19.781 1 98.88 117 VAL A O 1
ATOM 947 N N . ILE A 1 118 ? -12.484 0.428 20.312 1 98.81 118 ILE A N 1
ATOM 948 C CA . ILE A 1 118 ? -13.453 1.286 20.984 1 98.81 118 ILE A CA 1
ATOM 949 C C . ILE A 1 118 ? -12.789 1.997 22.156 1 98.81 118 ILE A C 1
ATOM 951 O O . ILE A 1 118 ? -12.961 3.205 22.344 1 98.81 118 ILE A O 1
ATOM 955 N N . VAL A 1 119 ? -12.008 1.338 22.891 1 98.81 119 VAL A N 1
ATOM 956 C CA . VAL A 1 119 ? -11.344 1.897 24.062 1 98.81 119 VAL A CA 1
ATOM 957 C C . VAL A 1 119 ? -10.367 2.986 23.641 1 98.81 119 VAL A C 1
ATOM 959 O O . VAL A 1 119 ? -10.367 4.086 24.188 1 98.81 119 VAL A O 1
ATOM 962 N N . GLU A 1 120 ? -9.57 2.697 22.688 1 98.75 120 GLU A N 1
ATOM 963 C CA . GLU A 1 120 ? -8.547 3.654 22.266 1 98.75 120 GLU A CA 1
ATOM 964 C C . GLU A 1 120 ? -9.172 4.875 21.594 1 98.75 120 GLU A C 1
ATOM 966 O O . GLU A 1 120 ? -8.734 6.004 21.828 1 98.75 120 GLU A O 1
ATOM 971 N N . LEU A 1 121 ? -10.203 4.656 20.781 1 98.75 121 LEU A N 1
ATOM 972 C CA . LEU A 1 121 ? -10.898 5.785 20.172 1 98.75 121 LEU A CA 1
ATOM 973 C C . LEU A 1 121 ? -11.531 6.668 21.234 1 98.75 121 LEU A C 1
ATOM 975 O O . LEU A 1 121 ? -11.477 7.898 21.141 1 98.75 121 LEU A O 1
ATOM 979 N N . SER A 1 122 ? -12.125 6.012 22.219 1 98.5 122 SER A N 1
ATOM 980 C CA . SER A 1 122 ? -12.75 6.754 23.312 1 98.5 122 SER A CA 1
ATOM 981 C C . SER A 1 122 ? -11.727 7.617 24.047 1 98.5 122 SER A C 1
ATOM 983 O O . SER A 1 122 ? -12 8.773 24.375 1 98.5 122 SER A O 1
ATOM 985 N N . ASN A 1 123 ? -10.609 7.035 24.266 1 98.06 123 ASN A N 1
ATOM 986 C CA . ASN A 1 123 ? -9.539 7.77 24.938 1 98.06 123 ASN A CA 1
ATOM 987 C C . ASN A 1 123 ? -9.078 8.961 24.109 1 98.06 123 ASN A C 1
ATOM 989 O O . ASN A 1 123 ? -8.867 10.055 24.641 1 98.06 123 ASN A O 1
ATOM 993 N N . ILE A 1 124 ? -8.898 8.805 22.812 1 97.75 124 ILE A N 1
ATOM 994 C CA . ILE A 1 124 ? -8.445 9.867 21.938 1 97.75 124 ILE A CA 1
ATOM 995 C C . ILE A 1 124 ? -9.484 10.992 21.891 1 97.75 124 ILE A C 1
ATOM 997 O O . ILE A 1 124 ? -9.133 12.164 21.984 1 97.75 124 ILE A O 1
ATOM 1001 N N . LEU A 1 125 ? -10.781 10.656 21.828 1 96.69 125 LEU A N 1
ATOM 1002 C CA . LEU A 1 125 ? -11.844 11.656 21.766 1 96.69 125 LEU A CA 1
ATOM 1003 C C . LEU A 1 125 ? -11.953 12.422 23.078 1 96.69 125 LEU A C 1
ATOM 1005 O O . LEU A 1 125 ? -12.273 13.617 23.078 1 96.69 125 LEU A O 1
ATOM 1009 N N . SER A 1 126 ? -11.703 11.742 24.172 1 95.69 126 SER A N 1
ATOM 1010 C CA . SER A 1 126 ? -11.695 12.414 25.453 1 95.69 126 SER A CA 1
ATOM 1011 C C . SER A 1 126 ? -10.594 13.469 25.531 1 95.69 126 SER A C 1
ATOM 1013 O O . SER A 1 126 ? -10.797 14.547 26.094 1 95.69 126 SER A O 1
ATOM 1015 N N . LYS A 1 127 ? -9.453 13.203 24.984 1 93.69 127 LYS A N 1
ATOM 1016 C CA . LYS A 1 127 ? -8.352 14.156 24.922 1 93.69 127 LYS A CA 1
ATOM 1017 C C . LYS A 1 127 ? -8.672 15.305 23.969 1 93.69 127 LYS A C 1
ATOM 1019 O O . LYS A 1 127 ? -8.359 16.453 24.234 1 93.69 127 LYS A O 1
ATOM 1024 N N . SER A 1 128 ? -9.32 14.914 22.859 1 91.19 128 SER A N 1
ATOM 1025 C CA . SER A 1 128 ? -9.672 15.906 21.859 1 91.19 128 SER A CA 1
ATOM 1026 C C . SER A 1 128 ? -10.648 16.938 22.422 1 91.19 128 SER A C 1
ATOM 1028 O O . SER A 1 128 ? -10.594 18.109 22.047 1 91.19 128 SER A O 1
ATOM 1030 N N . ALA A 1 129 ? -11.5 16.516 23.312 1 87.56 129 ALA A N 1
ATOM 1031 C CA . ALA A 1 129 ? -12.5 17.391 23.922 1 87.56 129 ALA A CA 1
ATOM 1032 C C . ALA A 1 129 ? -11.836 18.422 24.828 1 87.56 129 ALA A C 1
ATOM 1034 O O . ALA A 1 129 ? -12.43 19.469 25.109 1 87.56 129 ALA A O 1
ATOM 1035 N N . LYS A 1 130 ? -10.648 18.109 25.172 1 85.88 130 LYS A N 1
ATOM 1036 C CA . LYS A 1 130 ? -9.961 18.984 26.141 1 85.88 130 LYS A CA 1
ATOM 1037 C C . LYS A 1 130 ? -9.078 20 25.422 1 85.88 130 LYS A C 1
ATOM 1039 O O . LYS A 1 130 ? -8.578 20.938 26.047 1 85.88 130 LYS A O 1
ATOM 1044 N N . ILE A 1 131 ? -8.906 19.672 24.172 1 79.31 131 ILE A N 1
ATOM 1045 C CA . ILE A 1 131 ? -8.008 20.578 23.469 1 79.31 131 ILE A CA 1
ATOM 1046 C C . ILE A 1 131 ? -8.805 21.766 22.906 1 79.31 131 ILE A C 1
ATOM 1048 O O . ILE A 1 131 ? -9.953 21.594 22.484 1 79.31 131 ILE A O 1
ATOM 1052 N N . ASN A 1 132 ? -8.219 22.875 23.188 1 70.62 132 ASN A N 1
ATOM 1053 C CA . ASN A 1 132 ? -8.742 24.047 22.516 1 70.62 132 ASN A CA 1
ATOM 1054 C C . ASN A 1 132 ? -8.156 24.203 21.109 1 70.62 132 ASN A C 1
ATOM 1056 O O . ASN A 1 132 ? -7.074 24.781 20.953 1 70.62 132 ASN A O 1
ATOM 1060 N N . ALA A 1 133 ? -8.82 23.641 20.219 1 61 133 ALA A N 1
ATOM 1061 C CA . ALA A 1 133 ? -8.312 23.5 18.859 1 61 133 ALA A CA 1
ATOM 1062 C C . ALA A 1 133 ? -8.016 24.875 18.234 1 61 133 ALA A C 1
ATOM 1064 O O . ALA A 1 133 ? -7.09 25 17.438 1 61 133 ALA A O 1
ATOM 1065 N N . GLU A 1 134 ? -8.75 25.797 18.672 1 62.66 134 GLU A N 1
ATOM 1066 C CA . GLU A 1 134 ? -8.5 27.141 18.156 1 62.66 134 GLU A CA 1
ATOM 1067 C C . GLU A 1 134 ? -7.086 27.609 18.484 1 62.66 134 GLU A C 1
ATOM 1069 O O . GLU A 1 134 ? -6.496 28.391 17.734 1 62.66 134 GLU A O 1
ATOM 1074 N N . ARG A 1 135 ? -6.621 26.938 19.406 1 69.12 135 ARG A N 1
ATOM 1075 C CA . ARG A 1 135 ? -5.332 27.453 19.859 1 69.12 135 ARG A CA 1
ATOM 1076 C C . ARG A 1 135 ? -4.215 26.453 19.578 1 69.12 135 ARG A C 1
ATOM 1078 O O . ARG A 1 135 ? -3.035 26.812 19.609 1 69.12 135 ARG A O 1
ATOM 1085 N N . ASP A 1 136 ? -4.707 25.344 19.234 1 85.19 136 ASP A N 1
ATOM 1086 C CA . ASP A 1 136 ? -3.65 24.344 19.109 1 85.19 136 ASP A CA 1
ATOM 1087 C C . ASP A 1 136 ? -3.916 23.406 17.938 1 85.19 136 ASP A C 1
ATOM 1089 O O . ASP A 1 136 ? -4.258 22.25 18.125 1 85.19 136 ASP A O 1
ATOM 1093 N N . THR A 1 137 ? -3.68 23.922 16.781 1 87.44 137 THR A N 1
ATOM 1094 C CA . THR A 1 137 ? -3.924 23.188 15.555 1 87.44 137 THR A CA 1
ATOM 1095 C C . THR A 1 137 ? -3.041 21.938 15.484 1 87.44 137 THR A C 1
ATOM 1097 O O . THR A 1 137 ? -3.463 20.906 14.977 1 87.44 137 THR A O 1
ATOM 1100 N N . GLN A 1 138 ? -1.854 22.062 16.078 1 88.62 138 GLN A N 1
ATOM 1101 C CA . GLN A 1 138 ? -0.927 20.938 16.062 1 88.62 138 GLN A CA 1
ATOM 1102 C C . GLN A 1 138 ? -1.452 19.781 16.891 1 88.62 138 GLN A C 1
ATOM 1104 O O . GLN A 1 138 ? -1.317 18.609 16.5 1 88.62 138 GLN A O 1
ATOM 1109 N N . ALA A 1 139 ? -2.002 20.141 17.984 1 91.12 139 ALA A N 1
ATOM 1110 C CA . ALA A 1 139 ? -2.586 19.109 18.828 1 91.12 139 ALA A CA 1
ATOM 1111 C C . ALA A 1 139 ? -3.76 18.422 18.125 1 91.12 139 ALA A C 1
ATOM 1113 O O . ALA A 1 139 ? -3.914 17.203 18.219 1 91.12 139 ALA A O 1
ATOM 1114 N N . TYR A 1 140 ? -4.602 19.234 17.406 1 92.25 140 TYR A N 1
ATOM 1115 C CA . TYR A 1 140 ? -5.711 18.672 16.641 1 92.25 140 TYR A CA 1
ATOM 1116 C C . TYR A 1 140 ? -5.203 17.719 15.578 1 92.25 140 TYR A C 1
ATOM 1118 O O . TYR A 1 140 ? -5.723 16.609 15.43 1 92.25 140 TYR A O 1
ATOM 1126 N N . LEU A 1 141 ? -4.156 18.125 14.883 1 92.44 141 LEU A N 1
ATOM 1127 C CA . LEU A 1 141 ? -3.627 17.312 13.789 1 92.44 141 LEU A CA 1
ATOM 1128 C C . LEU A 1 141 ? -3.098 15.977 14.312 1 92.44 141 LEU A C 1
ATOM 1130 O O . LEU A 1 141 ? -3.316 14.938 13.695 1 92.44 141 LEU A O 1
ATOM 1134 N N . LYS A 1 142 ? -2.43 16.062 15.43 1 93.56 142 LYS A N 1
ATOM 1135 C CA . LYS A 1 142 ? -1.894 14.844 16.031 1 93.56 142 LYS A CA 1
ATOM 1136 C C . LYS A 1 142 ? -3.016 13.898 16.453 1 93.56 142 LYS A C 1
ATOM 1138 O O . LYS A 1 142 ? -2.969 12.703 16.156 1 93.56 142 LYS A O 1
ATOM 1143 N N . LEU A 1 143 ? -4.008 14.406 17.109 1 94.75 143 LEU A N 1
ATOM 1144 C CA . LEU A 1 143 ? -5.102 13.578 17.594 1 94.75 143 LEU A CA 1
ATOM 1145 C C . LEU A 1 143 ? -5.934 13.031 16.453 1 94.75 143 LEU A C 1
ATOM 1147 O O . LEU A 1 143 ? -6.414 11.898 16.5 1 94.75 143 LEU A O 1
ATOM 1151 N N . ASP A 1 144 ? -6.145 13.852 15.461 1 94.75 144 ASP A N 1
ATOM 1152 C CA . ASP A 1 144 ? -6.844 13.398 14.266 1 94.75 144 ASP A CA 1
ATOM 1153 C C . ASP A 1 144 ? -6.105 12.242 13.602 1 94.75 144 ASP A C 1
ATOM 1155 O O . ASP A 1 144 ? -6.715 11.227 13.266 1 94.75 144 ASP A O 1
ATOM 1159 N N . HIS A 1 145 ? -4.84 12.414 13.453 1 95.56 145 HIS A N 1
ATOM 1160 C CA . HIS A 1 145 ? -4.012 11.352 12.891 1 95.56 145 HIS A CA 1
ATOM 1161 C C . HIS A 1 145 ? -4.094 10.078 13.727 1 95.56 145 HIS A C 1
ATOM 1163 O O . HIS A 1 145 ? -4.262 8.984 13.188 1 95.56 145 HIS A O 1
ATOM 1169 N N . ASP A 1 146 ? -3.963 10.25 14.984 1 97.44 146 ASP A N 1
ATOM 1170 C CA . ASP A 1 146 ? -4.012 9.109 15.898 1 97.44 146 ASP A CA 1
ATOM 1171 C C . ASP A 1 146 ? -5.352 8.383 15.789 1 97.44 146 ASP A C 1
ATOM 1173 O O . ASP A 1 146 ? -5.398 7.152 15.812 1 97.44 146 ASP A O 1
ATOM 1177 N N . PHE A 1 147 ? -6.43 9.172 15.68 1 98.38 147 PHE A N 1
ATOM 1178 C CA . PHE A 1 147 ? -7.77 8.602 15.578 1 98.38 147 PHE A CA 1
ATOM 1179 C C . PHE A 1 147 ? -7.871 7.656 14.391 1 98.38 147 PHE A C 1
ATOM 1181 O O . PHE A 1 147 ? -8.266 6.5 14.547 1 98.38 147 PHE A O 1
ATOM 1188 N N . HIS A 1 148 ? -7.445 8.062 13.297 1 98 148 HIS A N 1
ATOM 1189 C CA . HIS A 1 148 ? -7.57 7.27 12.078 1 98 148 HIS A CA 1
ATOM 1190 C C . HIS A 1 148 ? -6.562 6.125 12.062 1 98 148 HIS A C 1
ATOM 1192 O O . HIS A 1 148 ? -6.844 5.051 11.523 1 98 148 HIS A O 1
ATOM 1198 N N . TYR A 1 149 ? -5.43 6.371 12.688 1 98.25 149 TYR A N 1
ATOM 1199 C CA . TYR A 1 149 ? -4.383 5.352 12.711 1 98.25 149 TYR A CA 1
ATOM 1200 C C . TYR A 1 149 ? -4.801 4.164 13.57 1 98.25 149 TYR A C 1
ATOM 1202 O O . TYR A 1 149 ? -4.277 3.059 13.414 1 98.25 149 TYR A O 1
ATOM 1210 N N . VAL A 1 150 ? -5.715 4.352 14.516 1 98.81 150 VAL A N 1
ATOM 1211 C CA . VAL A 1 150 ? -6.199 3.285 15.391 1 98.81 150 VAL A CA 1
ATOM 1212 C C . VAL A 1 150 ? -6.676 2.105 14.539 1 98.81 150 VAL A C 1
ATOM 1214 O O . VAL A 1 150 ? -6.41 0.948 14.875 1 98.81 150 VAL A O 1
ATOM 1217 N N . PHE A 1 151 ? -7.355 2.379 13.469 1 98.81 151 PHE A N 1
ATOM 1218 C CA . PHE A 1 151 ? -7.898 1.327 12.617 1 98.81 151 PHE A CA 1
ATOM 1219 C C . PHE A 1 151 ? -6.777 0.536 11.953 1 98.81 151 PHE A C 1
ATOM 1221 O O . PHE A 1 151 ? -6.836 -0.693 11.883 1 98.81 151 PHE A O 1
ATOM 1228 N N . VAL A 1 152 ? -5.77 1.253 11.492 1 98.69 152 VAL A N 1
ATOM 1229 C CA . VAL A 1 152 ? -4.621 0.607 10.867 1 98.69 152 VAL A CA 1
ATOM 1230 C C . VAL A 1 152 ? -3.891 -0.259 11.891 1 98.69 152 VAL A C 1
ATOM 1232 O O . VAL A 1 152 ? -3.582 -1.423 11.617 1 98.69 152 VAL A O 1
ATOM 1235 N N . LYS A 1 153 ? -3.674 0.321 13.078 1 98.56 153 LYS A N 1
ATOM 1236 C CA . LYS A 1 153 ? -2.979 -0.354 14.172 1 98.56 153 LYS A CA 1
ATOM 1237 C C . LYS A 1 153 ? -3.676 -1.66 14.539 1 98.56 153 LYS A C 1
ATOM 1239 O O . LYS A 1 153 ? -3.041 -2.715 14.594 1 98.56 153 LYS A O 1
ATOM 1244 N N . TYR A 1 154 ? -4.949 -1.617 14.633 1 98.75 154 TYR A N 1
ATOM 1245 C CA . TYR A 1 154 ? -5.672 -2.75 15.203 1 98.75 154 TYR A CA 1
ATOM 1246 C C . TYR A 1 154 ? -6.18 -3.68 14.109 1 98.75 154 TYR A C 1
ATOM 1248 O O . TYR A 1 154 ? -6.711 -4.754 14.391 1 98.75 154 TYR A O 1
ATOM 1256 N N . ALA A 1 155 ? -6.078 -3.205 12.844 1 98.62 155 ALA A N 1
ATOM 1257 C CA . ALA A 1 155 ? -6.27 -4.168 11.758 1 98.62 155 ALA A CA 1
ATOM 1258 C C . ALA A 1 155 ? -5.281 -5.324 11.875 1 98.62 155 ALA A C 1
ATOM 1260 O O . ALA A 1 155 ? -5.559 -6.434 11.414 1 98.62 155 ALA A O 1
ATOM 1261 N N . ASP A 1 156 ? -4.117 -4.969 12.469 1 97.62 156 ASP A N 1
ATOM 1262 C CA . ASP A 1 156 ? -3.086 -5.969 12.727 1 97.62 156 ASP A CA 1
ATOM 1263 C C . ASP A 1 156 ? -2.752 -6.75 11.461 1 97.62 156 ASP A C 1
ATOM 1265 O O . ASP A 1 156 ? -2.762 -7.984 11.461 1 97.62 156 ASP A O 1
ATOM 1269 N N . ASN A 1 157 ? -2.672 -6.117 10.383 1 97.75 157 ASN A N 1
ATOM 1270 C CA . ASN A 1 157 ? -2.275 -6.578 9.062 1 97.75 157 ASN A CA 1
ATOM 1271 C C . ASN A 1 157 ? -1.067 -5.809 8.531 1 97.75 157 ASN A C 1
ATOM 1273 O O . ASN A 1 157 ? -1.168 -4.617 8.234 1 97.75 157 ASN A O 1
ATOM 1277 N N . LYS A 1 158 ? 0.044 -6.457 8.414 1 94.69 158 LYS A N 1
ATOM 1278 C CA . LYS A 1 158 ? 1.304 -5.781 8.125 1 94.69 158 LYS A CA 1
ATOM 1279 C C . LYS A 1 158 ? 1.265 -5.113 6.75 1 94.69 158 LYS A C 1
ATOM 1281 O O . LYS A 1 158 ? 1.916 -4.094 6.527 1 94.69 158 LYS A O 1
ATOM 1286 N N . TYR A 1 159 ? 0.487 -5.672 5.84 1 96.19 159 TYR A N 1
ATOM 1287 C CA . TYR A 1 159 ? 0.41 -5.086 4.508 1 96.19 159 TYR A CA 1
ATOM 1288 C C . TYR A 1 159 ? -0.412 -3.803 4.527 1 96.19 159 TYR A C 1
ATOM 1290 O O . TYR A 1 159 ? -0.099 -2.848 3.811 1 96.19 159 TYR A O 1
ATOM 1298 N N . ILE A 1 160 ? -1.473 -3.75 5.336 1 98.06 160 ILE A N 1
ATOM 1299 C CA . ILE A 1 160 ? -2.234 -2.518 5.508 1 98.06 160 ILE A CA 1
ATOM 1300 C C . ILE A 1 160 ? -1.34 -1.437 6.105 1 98.06 160 ILE A C 1
ATOM 1302 O O . ILE A 1 160 ? -1.341 -0.294 5.645 1 98.06 160 ILE A O 1
ATOM 1306 N N . SER A 1 161 ? -0.585 -1.833 7.113 1 97 161 SER A N 1
ATOM 1307 C CA . SER A 1 161 ? 0.325 -0.892 7.758 1 97 161 SER A CA 1
ATOM 1308 C C . SER A 1 161 ? 1.361 -0.362 6.773 1 97 161 SER A C 1
ATOM 1310 O O . SER A 1 161 ? 1.646 0.837 6.75 1 97 161 SER A O 1
ATOM 1312 N N . GLN A 1 162 ? 1.895 -1.228 5.984 1 94.81 162 GLN A N 1
ATOM 1313 C CA . GLN A 1 162 ? 2.9 -0.833 5.004 1 94.81 162 GLN A CA 1
ATOM 1314 C C . GLN A 1 162 ? 2.301 0.079 3.938 1 94.81 162 GLN A C 1
ATOM 1316 O O . GLN A 1 162 ? 2.918 1.068 3.539 1 94.81 162 GLN A O 1
ATOM 1321 N N . ALA A 1 163 ? 1.114 -0.249 3.479 1 96.81 163 ALA A N 1
ATOM 1322 C CA . ALA A 1 163 ? 0.444 0.59 2.486 1 96.81 163 ALA A CA 1
ATOM 1323 C C . ALA A 1 163 ? 0.122 1.967 3.061 1 96.81 163 ALA A C 1
ATOM 1325 O O . ALA A 1 163 ? 0.206 2.975 2.355 1 96.81 163 ALA A O 1
ATOM 1326 N N . HIS A 1 164 ? -0.285 1.959 4.316 1 97.44 164 HIS A N 1
ATOM 1327 C CA . HIS A 1 164 ? -0.587 3.221 4.984 1 97.44 164 HIS A CA 1
ATOM 1328 C C . HIS A 1 164 ? 0.632 4.137 5.012 1 97.44 164 HIS A C 1
ATOM 1330 O O . HIS A 1 164 ? 0.5 5.355 4.883 1 97.44 164 HIS A O 1
ATOM 1336 N N . LEU A 1 165 ? 1.812 3.6 5.148 1 94.19 165 LEU A N 1
ATOM 1337 C CA . LEU A 1 165 ? 3.047 4.375 5.195 1 94.19 165 LEU A CA 1
ATOM 1338 C C . LEU A 1 165 ? 3.301 5.074 3.863 1 94.19 165 LEU A C 1
ATOM 1340 O O . LEU A 1 165 ? 3.924 6.137 3.824 1 94.19 165 LEU A O 1
ATOM 1344 N N . LEU A 1 166 ? 2.748 4.562 2.805 1 94 166 LEU A N 1
ATOM 1345 C CA . LEU A 1 166 ? 2.951 5.125 1.475 1 94 166 LEU A CA 1
ATOM 1346 C C . LEU A 1 166 ? 2.258 6.477 1.347 1 94 166 LEU A C 1
ATOM 1348 O O . LEU A 1 166 ? 2.611 7.281 0.482 1 94 166 LEU A O 1
ATOM 1352 N N . ILE A 1 167 ? 1.245 6.703 2.236 1 96.38 167 ILE A N 1
ATOM 1353 C CA . ILE A 1 167 ? 0.431 7.887 1.989 1 96.38 167 ILE A CA 1
ATOM 1354 C C . ILE A 1 167 ? 0.401 8.766 3.24 1 96.38 167 ILE A C 1
ATOM 1356 O O . ILE A 1 167 ? 0.141 9.969 3.156 1 96.38 167 ILE A O 1
ATOM 1360 N N . SER A 1 168 ? 0.639 8.188 4.406 1 96.44 168 SER A N 1
ATOM 1361 C CA . SER A 1 168 ? 0.352 8.844 5.676 1 96.44 168 SER A CA 1
ATOM 1362 C C . SER A 1 168 ? 1.215 10.086 5.863 1 96.44 168 SER A C 1
ATOM 1364 O O . SER A 1 168 ? 0.713 11.148 6.246 1 96.44 168 SER A O 1
ATOM 1366 N N . ALA A 1 169 ? 2.494 9.977 5.586 1 95.5 169 ALA A N 1
ATOM 1367 C CA . ALA A 1 169 ? 3.398 11.102 5.805 1 95.5 169 ALA A CA 1
ATOM 1368 C C . ALA A 1 169 ? 3.102 12.234 4.832 1 95.5 169 ALA A C 1
ATOM 1370 O O . ALA A 1 169 ? 3.182 13.414 5.199 1 95.5 169 ALA A O 1
ATOM 1371 N N . ARG A 1 170 ? 2.74 11.891 3.631 1 95.25 170 ARG A N 1
ATOM 1372 C CA . ARG A 1 170 ? 2.383 12.906 2.652 1 95.25 170 ARG A CA 1
ATOM 1373 C C . ARG A 1 170 ? 1.105 13.633 3.059 1 95.25 170 ARG A C 1
ATOM 1375 O O . ARG A 1 170 ? 1.028 14.867 2.973 1 95.25 170 ARG A O 1
ATOM 1382 N N . LEU A 1 171 ? 0.157 12.891 3.473 1 95.19 171 LEU A N 1
ATOM 1383 C CA . LEU A 1 171 ? -1.1 13.477 3.928 1 95.19 171 LEU A CA 1
ATOM 1384 C C . LEU A 1 171 ? -0.864 14.43 5.094 1 95.19 171 LEU A C 1
ATOM 1386 O O . LEU A 1 171 ? -1.389 15.547 5.105 1 95.19 171 LEU A O 1
ATOM 1390 N N . LEU A 1 172 ? -0.073 13.992 6.012 1 94.75 172 LEU A N 1
ATOM 1391 C CA . LEU A 1 172 ? 0.219 14.812 7.184 1 94.75 172 LEU A CA 1
ATOM 1392 C C . LEU A 1 172 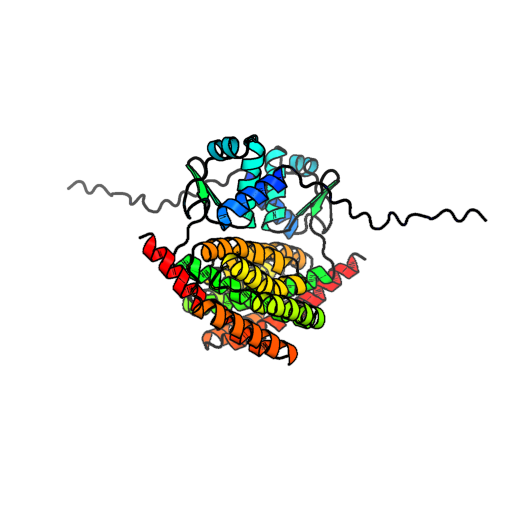? 0.974 16.078 6.785 1 94.75 172 LEU A C 1
ATOM 1394 O O . LEU A 1 172 ? 0.674 17.172 7.281 1 94.75 172 LEU A O 1
ATOM 1398 N N . ALA A 1 173 ? 1.916 15.922 5.91 1 94.94 173 ALA A N 1
ATOM 1399 C CA . ALA A 1 173 ? 2.693 17.062 5.441 1 94.94 173 ALA A CA 1
ATOM 1400 C C . ALA A 1 173 ? 1.791 18.109 4.793 1 94.94 173 ALA A C 1
ATOM 1402 O O . ALA A 1 173 ? 1.97 19.312 5.004 1 94.94 173 ALA A O 1
ATOM 1403 N N . ILE A 1 174 ? 0.863 17.672 4.004 1 94 174 ILE A N 1
ATOM 1404 C CA . ILE A 1 174 ? -0.081 18.578 3.363 1 94 174 ILE A CA 1
ATOM 1405 C C . ILE A 1 174 ? -0.956 19.25 4.422 1 94 174 ILE A C 1
ATOM 1407 O O . ILE A 1 174 ? -1.132 20.469 4.414 1 94 174 ILE A O 1
ATOM 1411 N N . ARG A 1 175 ? -1.423 18.5 5.375 1 92.75 175 ARG A N 1
ATOM 1412 C CA . ARG A 1 175 ? -2.348 19 6.387 1 92.75 175 ARG A CA 1
ATOM 1413 C C . ARG A 1 175 ? -1.675 20.031 7.277 1 92.75 175 ARG A C 1
ATOM 1415 O O . ARG A 1 175 ? -2.322 20.984 7.734 1 92.75 175 ARG A O 1
ATOM 1422 N N . TYR A 1 176 ? -0.421 19.859 7.508 1 92.44 176 TYR A N 1
ATOM 1423 C CA . TYR A 1 176 ? 0.314 20.812 8.336 1 92.44 176 TYR A CA 1
ATOM 1424 C C . TYR A 1 176 ? 0.461 22.156 7.621 1 92.44 176 TYR A C 1
ATOM 1426 O O . TYR A 1 176 ? 0.832 23.156 8.242 1 92.44 176 TYR A O 1
ATOM 1434 N N . ARG A 1 177 ? 0.119 22.203 6.406 1 91.19 177 ARG A N 1
ATOM 1435 C CA . ARG A 1 177 ? 0.25 23.422 5.621 1 91.19 177 ARG A CA 1
ATOM 1436 C C . ARG A 1 177 ? -1.113 24.062 5.367 1 91.19 177 ARG A C 1
ATOM 1438 O O . ARG A 1 177 ? -1.205 25.109 4.727 1 91.19 177 ARG A O 1
ATOM 1445 N N . LEU A 1 178 ? -2.113 23.422 5.891 1 89 178 LEU A N 1
ATOM 1446 C CA . LEU A 1 178 ? -3.469 23.922 5.707 1 89 178 LEU A CA 1
ATOM 1447 C C . LEU A 1 178 ? -3.914 24.75 6.914 1 89 178 LEU A C 1
ATOM 1449 O O . LEU A 1 178 ? -3.385 24.578 8.016 1 89 178 LEU A O 1
ATOM 1453 N N . ASP A 1 179 ? -4.844 25.594 6.641 1 84.38 179 ASP A N 1
ATOM 1454 C CA . ASP A 1 179 ? -5.492 26.328 7.715 1 84.38 179 ASP A CA 1
ATOM 1455 C C . ASP A 1 179 ? -6.75 25.609 8.203 1 84.38 179 ASP A C 1
ATOM 1457 O O . ASP A 1 179 ? -7.52 25.078 7.398 1 84.38 179 ASP A O 1
ATOM 1461 N N . PHE A 1 180 ? -6.824 25.5 9.492 1 86.88 180 PHE A N 1
ATOM 1462 C CA . PHE A 1 180 ? -7.996 24.875 10.102 1 86.88 180 PHE A CA 1
ATOM 1463 C C . PHE A 1 180 ? -8.742 25.875 10.977 1 86.88 180 PHE A C 1
ATOM 1465 O O . PHE A 1 180 ? -8.188 26.391 11.945 1 86.88 180 PHE A O 1
ATOM 1472 N N . THR A 1 181 ? -10 26.078 10.555 1 85.12 181 THR A N 1
ATOM 1473 C CA . THR A 1 181 ? -10.852 26.938 11.375 1 85.12 181 THR A CA 1
ATOM 1474 C C . THR A 1 181 ? -11.391 26.172 12.578 1 85.12 181 THR A C 1
ATOM 1476 O O . THR A 1 181 ? -11.414 24.938 12.57 1 85.12 181 THR A O 1
ATOM 1479 N N . ALA A 1 182 ? -11.75 26.953 13.516 1 86.44 182 ALA A N 1
ATOM 1480 C CA . ALA A 1 182 ? -12.391 26.328 14.672 1 86.44 182 ALA A CA 1
ATOM 1481 C C . ALA A 1 182 ? -13.633 25.562 14.25 1 86.44 182 ALA A C 1
ATOM 1483 O O . ALA A 1 182 ? -13.93 24.5 14.812 1 86.44 182 ALA A O 1
ATOM 1484 N N . GLU A 1 183 ? -14.312 26.047 13.289 1 87.19 183 GLU A N 1
ATOM 1485 C CA . GLU A 1 183 ? -15.523 25.406 12.781 1 87.19 183 GLU A CA 1
ATOM 1486 C C . GLU A 1 183 ? -15.195 24.062 12.1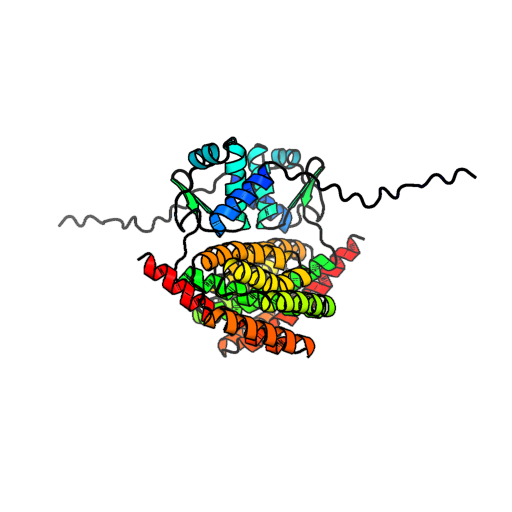33 1 87.19 183 GLU A C 1
ATOM 1488 O O . GLU A 1 183 ? -15.922 23.078 12.336 1 87.19 183 GLU A O 1
ATOM 1493 N N . TYR A 1 184 ? -14.18 24.031 11.406 1 87.38 184 TYR A N 1
ATOM 1494 C CA . TYR A 1 184 ? -13.773 22.797 10.773 1 87.38 184 TYR A CA 1
ATOM 1495 C C . TYR A 1 184 ? -13.398 21.75 11.812 1 87.38 184 TYR A C 1
ATOM 1497 O O . TYR A 1 184 ? -13.82 20.594 11.719 1 87.38 184 TYR A O 1
ATOM 1505 N N . ILE A 1 185 ? -12.602 22.188 12.789 1 89.31 185 ILE A N 1
ATOM 1506 C CA . ILE A 1 185 ? -12.102 21.266 13.805 1 89.31 185 ILE A CA 1
ATOM 1507 C C . ILE A 1 185 ? -13.273 20.688 14.602 1 89.31 185 ILE A C 1
ATOM 1509 O O . ILE A 1 185 ? -13.32 19.5 14.875 1 89.31 185 ILE A O 1
ATOM 1513 N N . THR A 1 186 ? -14.188 21.562 14.906 1 89.31 186 THR A N 1
ATOM 1514 C CA . THR A 1 186 ? -15.375 21.125 15.633 1 89.31 186 THR A CA 1
ATOM 1515 C C . THR A 1 186 ? -16.172 20.109 14.812 1 89.31 186 THR A C 1
ATOM 1517 O O . THR A 1 186 ? -16.594 19.078 15.336 1 89.31 186 THR A O 1
ATOM 1520 N N . SER A 1 187 ? -16.344 20.422 13.555 1 90.62 187 SER A N 1
ATOM 1521 C CA . SER A 1 187 ? -17.078 19.516 12.664 1 90.62 187 SER A CA 1
ATOM 1522 C C . SER A 1 187 ? -16.344 18.172 12.523 1 90.62 187 SER A C 1
ATOM 1524 O O . SER A 1 187 ? -16.984 17.125 12.516 1 90.62 187 SER A O 1
ATOM 1526 N N . SER A 1 188 ? -15.047 18.234 12.367 1 91.69 188 SER A N 1
ATOM 1527 C CA . SER A 1 188 ? -14.227 17.031 12.266 1 91.69 188 SER A CA 1
ATOM 1528 C C . SER A 1 188 ? -14.344 16.172 13.523 1 91.69 188 SER A C 1
ATOM 1530 O O . SER A 1 188 ? -14.5 14.953 13.438 1 91.69 188 SER A O 1
ATOM 1532 N N . ASN A 1 189 ? -14.336 16.797 14.695 1 92.12 189 ASN A N 1
ATOM 1533 C CA . ASN A 1 189 ? -14.445 16.078 15.961 1 92.12 189 ASN A CA 1
ATOM 1534 C C . ASN A 1 189 ? -15.828 15.461 16.141 1 92.12 189 ASN A C 1
ATOM 1536 O O . ASN A 1 189 ? -15.961 14.375 16.703 1 92.12 189 ASN A O 1
ATOM 1540 N N . ARG A 1 190 ? -16.828 16.172 15.68 1 94.12 190 ARG A N 1
ATOM 1541 C CA . ARG A 1 190 ? -18.172 15.602 15.695 1 94.12 190 ARG A CA 1
ATOM 1542 C C . ARG A 1 190 ? -18.25 14.359 14.805 1 94.12 190 ARG A C 1
ATOM 1544 O O . ARG A 1 190 ? -18.922 13.383 15.148 1 94.12 190 ARG A O 1
ATOM 1551 N N . GLY A 1 191 ? -17.609 14.453 13.664 1 95.38 191 GLY A N 1
ATOM 1552 C CA . GLY A 1 191 ? -17.516 13.289 12.805 1 95.38 191 GLY A CA 1
ATOM 1553 C C . GLY A 1 191 ? -16.844 12.102 13.469 1 95.38 191 GLY A C 1
ATOM 1554 O O . GLY A 1 191 ? -17.328 10.969 13.359 1 95.38 191 GLY A O 1
ATOM 1555 N N . HIS A 1 192 ? -15.789 12.367 14.219 1 96.88 192 HIS A N 1
ATOM 1556 C CA . HIS A 1 192 ? -15.094 11.305 14.945 1 96.88 192 HIS A CA 1
ATOM 1557 C C . HIS A 1 192 ? -16 10.688 16.016 1 96.88 192 HIS A C 1
ATOM 1559 O O . HIS A 1 192 ? -16.016 9.469 16.188 1 96.88 192 HIS A O 1
ATOM 1565 N N . ALA A 1 193 ? -16.734 11.523 16.688 1 97.44 193 ALA A N 1
ATOM 1566 C CA . ALA A 1 193 ? -17.672 11.039 17.688 1 97.44 193 ALA A CA 1
ATOM 1567 C C . ALA A 1 193 ? -18.75 10.164 17.047 1 97.44 193 ALA A C 1
ATOM 1569 O O . ALA A 1 193 ? -19.125 9.133 17.609 1 97.44 193 ALA A O 1
ATOM 1570 N N . THR A 1 194 ? -19.234 10.562 15.914 1 98.06 194 THR A N 1
ATOM 1571 C CA . THR A 1 194 ? -20.234 9.797 15.172 1 98.06 194 THR A CA 1
ATOM 1572 C C . THR A 1 194 ? -19.688 8.43 14.789 1 98.06 194 THR A C 1
ATOM 1574 O O . THR A 1 194 ? -20.391 7.422 14.914 1 98.06 194 THR A O 1
ATOM 1577 N N . ILE A 1 195 ? -18.453 8.383 14.344 1 98.38 195 ILE A N 1
ATOM 1578 C CA . ILE A 1 195 ? -17.797 7.133 13.977 1 98.38 195 ILE A CA 1
ATOM 1579 C C . ILE A 1 195 ? -17.75 6.199 15.18 1 98.38 195 ILE A C 1
ATOM 1581 O O . ILE A 1 195 ? -18.125 5.027 15.086 1 98.38 195 ILE A O 1
ATOM 1585 N N . LEU A 1 196 ? -17.297 6.742 16.312 1 98.69 196 LEU A N 1
ATOM 1586 C CA . LEU A 1 196 ? -17.188 5.926 17.516 1 98.69 196 LEU A CA 1
ATOM 1587 C C . LEU A 1 196 ? -18.562 5.383 17.922 1 98.69 196 LEU A C 1
ATOM 1589 O O . LEU A 1 196 ? -18.688 4.207 18.266 1 98.69 196 LEU A O 1
ATOM 1593 N N . ASP A 1 197 ? -19.547 6.223 17.844 1 98.62 197 ASP A N 1
ATOM 1594 C CA . ASP A 1 197 ? -20.906 5.812 18.203 1 98.62 197 ASP A CA 1
ATOM 1595 C C . ASP A 1 197 ? -21.391 4.68 17.297 1 98.62 197 ASP A C 1
ATOM 1597 O O . ASP A 1 197 ? -21.969 3.703 17.781 1 98.62 197 ASP A O 1
ATOM 1601 N N . MET A 1 198 ? -21.141 4.836 16.062 1 98.75 198 MET A N 1
ATOM 1602 C CA . MET A 1 198 ? -21.547 3.805 15.117 1 98.75 198 MET A CA 1
ATOM 1603 C C . MET A 1 198 ? -20.812 2.496 15.391 1 98.75 198 MET A C 1
ATOM 1605 O O . MET A 1 198 ? -21.406 1.418 15.297 1 98.75 198 MET A O 1
ATOM 1609 N N . LEU A 1 199 ? -19.578 2.572 15.727 1 98.81 199 LEU A N 1
ATOM 1610 C CA . LEU A 1 199 ? -18.797 1.371 16 1 98.81 199 LEU A CA 1
ATOM 1611 C C . LEU A 1 199 ? -19.266 0.702 17.281 1 98.81 199 LEU A C 1
ATOM 1613 O O . LEU A 1 199 ? -19.312 -0.527 17.375 1 98.81 199 LEU A O 1
ATOM 1617 N N . LYS A 1 200 ? -19.594 1.514 18.281 1 98.44 200 LYS A N 1
ATOM 1618 C CA . LYS A 1 200 ? -20.109 0.975 19.531 1 98.44 200 LYS A CA 1
ATOM 1619 C C . LYS A 1 200 ? -21.391 0.183 19.297 1 98.44 200 LYS A C 1
ATOM 1621 O O . LYS A 1 200 ? -21.688 -0.752 20.047 1 98.44 200 LYS A O 1
ATOM 1626 N N . ASN A 1 201 ? -22.094 0.536 18.25 1 98.06 201 ASN A N 1
ATOM 1627 C CA . ASN A 1 201 ? -23.328 -0.154 17.891 1 98.06 201 ASN A CA 1
ATOM 1628 C C . ASN A 1 201 ? -23.094 -1.185 16.797 1 98.06 201 ASN A C 1
ATOM 1630 O O . ASN A 1 201 ? -24.031 -1.572 16.094 1 98.06 201 ASN A O 1
ATOM 1634 N N . ASN A 1 202 ? -21.891 -1.484 16.469 1 97.38 202 ASN A N 1
ATOM 1635 C CA . ASN A 1 202 ? -21.438 -2.514 15.531 1 97.38 202 ASN A CA 1
ATOM 1636 C C . ASN A 1 202 ? -21.875 -2.205 14.102 1 97.38 202 ASN A C 1
ATOM 1638 O O . ASN A 1 202 ? -22.141 -3.119 13.32 1 97.38 202 ASN A O 1
ATOM 1642 N N . ASN A 1 203 ? -22.031 -0.981 13.828 1 98.38 203 ASN A N 1
ATOM 1643 C CA . ASN A 1 203 ? -22.375 -0.56 12.469 1 98.38 203 ASN A CA 1
ATOM 1644 C C . ASN A 1 203 ? -21.125 -0.256 11.648 1 98.38 203 ASN A C 1
ATOM 1646 O O . ASN A 1 203 ? -20.938 0.875 11.195 1 98.38 203 ASN A O 1
ATOM 1650 N N . VAL A 1 204 ? -20.375 -1.256 11.336 1 98.38 204 VAL A N 1
ATOM 1651 C CA . VAL A 1 204 ? -19.094 -1.145 10.664 1 98.38 204 VAL A CA 1
ATOM 1652 C C . VAL A 1 204 ? -19.297 -0.619 9.242 1 98.38 204 VAL A C 1
ATOM 1654 O O . VAL A 1 204 ? -18.594 0.291 8.805 1 98.38 204 VAL A O 1
ATOM 1657 N N . GLU A 1 205 ? -20.266 -1.123 8.539 1 97 205 GLU A N 1
ATOM 1658 C CA . GLU A 1 205 ? -20.484 -0.692 7.164 1 97 205 GLU A CA 1
ATOM 1659 C C . GLU A 1 205 ? -20.969 0.755 7.109 1 97 205 GLU A C 1
ATOM 1661 O O . GLU A 1 205 ? -20.656 1.487 6.172 1 97 205 GLU A O 1
ATOM 1666 N N . GLY A 1 206 ? -21.797 1.143 8.102 1 97.81 206 GLY A N 1
ATOM 1667 C CA . GLY A 1 206 ? -22.156 2.545 8.219 1 97.81 206 GLY A CA 1
ATOM 1668 C C . GLY A 1 206 ? -20.953 3.467 8.352 1 97.81 206 GLY A C 1
ATOM 1669 O O . GLY A 1 206 ? -20.906 4.52 7.711 1 97.81 206 GLY A O 1
ATOM 1670 N N . VAL A 1 207 ? -19.984 3.072 9.141 1 98.38 207 VAL A N 1
ATOM 1671 C CA . VAL A 1 207 ? -18.766 3.852 9.336 1 98.38 207 VAL A CA 1
ATOM 1672 C C . VAL A 1 207 ? -17.984 3.926 8.023 1 98.38 207 VAL A C 1
ATOM 1674 O O . VAL A 1 207 ? -17.484 4.988 7.652 1 98.38 207 VAL A O 1
ATOM 1677 N N . CYS A 1 208 ? -17.891 2.803 7.297 1 96.62 208 CYS A N 1
ATOM 1678 C CA . CYS A 1 208 ? -17.172 2.768 6.035 1 96.62 208 CYS A CA 1
ATOM 1679 C C . CYS A 1 208 ? -17.797 3.721 5.02 1 96.62 208 CYS A C 1
ATOM 1681 O O . CYS A 1 208 ? -17.078 4.406 4.285 1 96.62 208 CYS A O 1
ATOM 1683 N N . ASN A 1 209 ? -19.062 3.795 5.039 1 95.25 209 ASN A N 1
ATOM 1684 C CA . ASN A 1 209 ? -19.734 4.746 4.16 1 95.25 209 ASN A CA 1
ATOM 1685 C C . ASN A 1 209 ? -19.516 6.184 4.617 1 95.25 209 ASN A C 1
ATOM 1687 O O . ASN A 1 209 ? -19.312 7.078 3.791 1 95.25 209 ASN A O 1
ATOM 1691 N N . PHE A 1 210 ? -19.547 6.398 5.91 1 96.56 210 PHE A N 1
ATOM 1692 C CA . PHE A 1 210 ? -19.406 7.727 6.504 1 96.56 210 PHE A CA 1
ATOM 1693 C C . PHE A 1 210 ? -18.016 8.297 6.258 1 96.56 210 PHE A C 1
ATOM 1695 O O . PHE A 1 210 ? -17.859 9.492 6.023 1 96.56 210 PHE A O 1
ATOM 1702 N N . ILE A 1 211 ? -16.953 7.477 6.273 1 94.75 211 ILE A N 1
ATOM 1703 C CA . ILE A 1 211 ? -15.578 7.938 6.227 1 94.75 211 ILE A CA 1
ATOM 1704 C C . ILE A 1 211 ? -15.273 8.523 4.852 1 94.75 211 ILE A C 1
ATOM 1706 O O . ILE A 1 211 ? -14.469 9.445 4.727 1 94.75 211 ILE A O 1
ATOM 1710 N N . THR A 1 212 ? -15.922 7.961 3.814 1 91.31 212 THR A N 1
ATOM 1711 C CA . THR A 1 212 ? -15.727 8.492 2.471 1 91.31 212 THR A CA 1
ATOM 1712 C C . THR A 1 212 ? -16 10 2.441 1 91.31 212 THR A C 1
ATOM 1714 O O . THR A 1 212 ? -15.188 10.766 1.915 1 91.31 212 THR A O 1
ATOM 1717 N N . HIS A 1 213 ? -17.031 10.398 3.078 1 90.38 213 HIS A N 1
ATOM 1718 C CA . HIS A 1 213 ? -17.391 11.812 3.111 1 90.38 213 HIS A CA 1
ATOM 1719 C C . HIS A 1 213 ? -16.578 12.57 4.145 1 90.38 213 HIS A C 1
ATOM 1721 O O . HIS A 1 213 ? -16.172 13.711 3.914 1 90.38 213 HIS A O 1
ATOM 1727 N N . HIS A 1 214 ? -16.328 11.953 5.281 1 92.62 214 HIS A N 1
ATOM 1728 C CA . HIS A 1 214 ? -15.594 12.562 6.375 1 92.62 214 HIS A CA 1
ATOM 1729 C C . HIS A 1 214 ? -14.188 12.945 5.945 1 92.62 214 HIS A C 1
ATOM 1731 O O . HIS A 1 214 ? -13.695 14.023 6.281 1 92.62 214 HIS A O 1
ATOM 1737 N N . ILE A 1 215 ? -13.5 12.086 5.176 1 90.81 215 ILE A N 1
ATOM 1738 C CA . ILE A 1 215 ? -12.133 12.297 4.715 1 90.81 215 ILE A CA 1
ATOM 1739 C C . ILE A 1 215 ? -12.141 13.203 3.484 1 90.81 215 ILE A C 1
ATOM 1741 O O . ILE A 1 215 ? -11.297 14.094 3.359 1 90.81 215 ILE A O 1
ATOM 1745 N N . GLY A 1 216 ? -13.031 13.008 2.508 1 82.12 216 GLY A N 1
ATOM 1746 C CA . GLY A 1 216 ? -13.031 13.664 1.213 1 82.12 216 GLY A CA 1
ATOM 1747 C C . GLY A 1 216 ? -13.367 15.148 1.298 1 82.12 216 GLY A C 1
ATOM 1748 O O . GLY A 1 216 ? -12.656 15.984 0.738 1 82.12 216 GLY A O 1
ATOM 1749 N N . SER A 1 217 ? -14.43 15.516 1.89 1 72.25 217 SER A N 1
ATOM 1750 C CA . SER A 1 217 ? -14.984 16.859 1.742 1 72.25 217 SER A CA 1
ATOM 1751 C C . SER A 1 217 ? -14.086 17.891 2.404 1 72.25 217 SER A C 1
ATOM 1753 O O . SER A 1 217 ? -13.664 18.859 1.761 1 72.25 217 SER A O 1
ATOM 1755 N N . GLY A 1 218 ? -13.68 17.719 3.533 1 70.31 218 GLY A N 1
ATOM 1756 C CA . GLY A 1 218 ? -12.938 18.766 4.219 1 70.31 218 GLY A CA 1
ATOM 1757 C C . GLY A 1 218 ? -11.492 18.859 3.775 1 70.31 218 GLY A C 1
ATOM 1758 O O . GLY A 1 218 ? -10.969 19.953 3.549 1 70.31 218 GLY A O 1
ATOM 1759 N N . PHE A 1 219 ? -10.859 17.875 3.463 1 76.38 219 PHE A N 1
ATOM 1760 C CA . PHE A 1 219 ? -9.438 17.844 3.137 1 76.38 219 PHE A CA 1
ATOM 1761 C C . PHE A 1 219 ? -9.203 18.266 1.69 1 76.38 219 PHE A C 1
ATOM 1763 O O . PHE A 1 219 ? -8.32 19.078 1.41 1 76.38 219 PHE A O 1
ATOM 1770 N N . THR A 1 220 ? -10.109 17.703 0.846 1 74.06 220 THR A N 1
ATOM 1771 C CA . THR A 1 220 ? -9.922 17.969 -0.576 1 74.06 220 THR A CA 1
ATOM 1772 C C . THR A 1 220 ? -10.031 19.469 -0.867 1 74.06 220 THR A C 1
ATOM 1774 O O . THR A 1 220 ? -9.188 20.031 -1.568 1 74.06 220 THR A O 1
ATOM 1777 N N . GLU A 1 221 ? -11.016 20.031 -0.305 1 76.5 221 GLU A N 1
ATOM 1778 C CA . GLU A 1 221 ? -11.227 21.469 -0.56 1 76.5 221 GLU A CA 1
ATOM 1779 C C . GLU A 1 221 ? -10.07 22.297 -0.018 1 76.5 221 GLU A C 1
ATOM 1781 O O . GLU A 1 221 ? -9.586 23.203 -0.689 1 76.5 221 GLU A O 1
ATOM 1786 N N . ARG A 1 222 ? -9.609 21.969 1.025 1 79.31 222 ARG A N 1
ATOM 1787 C CA . ARG A 1 222 ? -8.539 22.734 1.648 1 79.31 222 ARG A CA 1
ATOM 1788 C C . ARG A 1 222 ? -7.207 22.5 0.945 1 79.31 222 ARG A C 1
ATOM 1790 O O . ARG A 1 222 ? -6.426 23.422 0.74 1 79.31 222 ARG A O 1
ATOM 1797 N N . ALA A 1 223 ? -6.977 21.297 0.557 1 82.31 223 ALA A N 1
ATOM 1798 C CA . ALA A 1 223 ? -5.738 20.938 -0.133 1 82.31 223 ALA A CA 1
ATOM 1799 C C . ALA A 1 223 ? -5.66 21.625 -1.499 1 82.31 223 ALA A C 1
ATOM 1801 O O . ALA A 1 223 ? -4.586 22.047 -1.928 1 82.31 223 ALA A O 1
ATOM 1802 N N . ARG A 1 224 ? -6.797 21.703 -2.066 1 78 224 ARG A N 1
ATOM 1803 C CA . ARG A 1 224 ? -6.836 22.375 -3.367 1 78 224 ARG A CA 1
ATOM 1804 C C . ARG A 1 224 ? -6.531 23.859 -3.234 1 78 224 ARG A C 1
ATOM 1806 O O . ARG A 1 224 ? -5.918 24.453 -4.125 1 78 224 ARG A O 1
ATOM 1813 N N . LYS A 1 225 ? -6.906 24.406 -2.146 1 76.44 225 LYS A N 1
ATOM 1814 C CA . LYS A 1 225 ? -6.582 25.812 -1.909 1 76.44 225 LYS A CA 1
ATOM 1815 C C . LYS A 1 225 ? -5.074 26.016 -1.773 1 76.44 225 LYS A C 1
ATOM 1817 O O . LYS A 1 225 ? -4.547 27.062 -2.154 1 76.44 225 LYS A O 1
ATOM 1822 N N . LEU A 1 226 ? -4.426 25.031 -1.227 1 77.25 226 LEU A N 1
ATOM 1823 C CA . LEU A 1 226 ? -2.973 25.078 -1.1 1 77.25 226 LEU A CA 1
ATOM 1824 C C . LEU A 1 226 ? -2.311 25.172 -2.469 1 77.25 226 LEU A C 1
ATOM 1826 O O . LEU A 1 226 ? -1.312 25.875 -2.633 1 77.25 226 LEU A O 1
ATOM 1830 N N . LEU A 1 227 ? -2.863 24.5 -3.418 1 73.31 227 LEU A N 1
ATOM 1831 C CA . LEU A 1 227 ? -2.334 24.516 -4.777 1 73.31 227 LEU A CA 1
ATOM 1832 C C . LEU A 1 227 ? -2.545 25.875 -5.43 1 73.31 227 LEU A C 1
ATOM 1834 O O . LEU A 1 227 ? -1.688 26.344 -6.184 1 73.31 227 LEU A O 1
ATOM 1838 N N . ALA A 1 228 ? -3.637 26.406 -5.156 1 68.38 228 ALA A N 1
ATOM 1839 C CA . ALA A 1 228 ? -3.967 27.703 -5.746 1 68.38 228 ALA A CA 1
ATOM 1840 C C . ALA A 1 228 ? -3.059 28.797 -5.203 1 68.38 228 ALA A C 1
ATOM 1842 O O . ALA A 1 228 ? -2.758 29.766 -5.906 1 68.38 228 ALA A O 1
ATOM 1843 N N . LEU A 1 229 ? -2.725 28.656 -4.039 1 61.34 229 LEU A N 1
ATOM 1844 C CA . LEU A 1 229 ? -1.876 29.672 -3.428 1 61.34 229 LEU A CA 1
ATOM 1845 C C . LEU A 1 229 ? -0.463 29.625 -3.998 1 61.34 229 LEU A C 1
ATOM 1847 O O . LEU A 1 229 ? 0.24 30.625 -4.023 1 61.34 229 LEU A O 1
ATOM 1851 N N . LYS A 1 230 ? -0.052 28.453 -4.449 1 59.47 230 LYS A N 1
ATOM 1852 C CA . LYS A 1 230 ? 1.297 28.375 -5 1 59.47 230 LYS A CA 1
ATOM 1853 C C . LYS A 1 230 ? 1.309 28.734 -6.484 1 59.47 230 LYS A C 1
ATOM 1855 O O . LYS A 1 230 ? 2.367 29.016 -7.051 1 59.47 230 LYS A O 1
ATOM 1860 N N . ALA A 1 231 ? 0.111 28.781 -7.074 1 47.56 231 ALA A N 1
ATOM 1861 C CA . ALA A 1 231 ? 0.068 29.297 -8.438 1 47.56 231 ALA A CA 1
ATOM 1862 C C . ALA A 1 231 ? 0.039 30.828 -8.453 1 47.56 231 ALA A C 1
ATOM 1864 O O . ALA A 1 231 ? -0.513 31.453 -7.539 1 47.56 231 ALA A O 1
ATOM 1865 N N . MET B 1 1 ? 11.414 20.922 -55.719 1 27.33 1 MET B N 1
ATOM 1866 C CA . MET B 1 1 ? 10.562 20.859 -54.531 1 27.33 1 MET B CA 1
ATOM 1867 C C . MET B 1 1 ? 11.016 19.75 -53.594 1 27.33 1 MET B C 1
ATOM 1869 O O . MET B 1 1 ? 10.836 18.562 -53.906 1 27.33 1 MET B O 1
ATOM 1873 N N . LYS B 1 2 ? 12.211 19.969 -52.812 1 32.75 2 LYS B N 1
ATOM 1874 C CA . LYS B 1 2 ? 12.992 19.125 -51.938 1 32.75 2 LYS B CA 1
ATOM 1875 C C . LYS B 1 2 ? 12.164 18.688 -50.719 1 32.75 2 LYS B C 1
ATOM 1877 O O . LYS B 1 2 ? 11.805 19.531 -49.875 1 32.75 2 LYS B O 1
ATOM 1882 N N . ASN B 1 3 ? 11.188 17.781 -50.906 1 31.56 3 ASN B N 1
ATOM 1883 C CA . ASN B 1 3 ? 10.367 17.156 -49.875 1 31.56 3 ASN B CA 1
ATOM 1884 C C . ASN B 1 3 ? 11.227 16.453 -48.844 1 31.56 3 ASN B C 1
ATOM 1886 O O . ASN B 1 3 ? 11.75 15.359 -49.094 1 31.56 3 ASN B O 1
ATOM 1890 N N . ARG B 1 4 ? 12.062 17.219 -48.062 1 32.78 4 ARG B N 1
ATOM 1891 C CA . ARG B 1 4 ? 12.789 16.656 -46.938 1 32.78 4 ARG B CA 1
ATOM 1892 C C . ARG B 1 4 ? 11.844 15.914 -46 1 32.78 4 ARG B C 1
ATOM 1894 O O . ARG B 1 4 ? 10.883 16.5 -45.469 1 32.78 4 ARG B O 1
ATOM 1901 N N . LEU B 1 5 ? 11.641 14.672 -46.188 1 29.41 5 LEU B N 1
ATOM 1902 C CA . LEU B 1 5 ? 11 13.727 -45.281 1 29.41 5 LEU B CA 1
ATOM 1903 C C . LEU B 1 5 ? 11.477 13.922 -43.844 1 29.41 5 LEU B C 1
ATOM 1905 O O . LEU B 1 5 ? 12.656 13.711 -43.562 1 29.41 5 LEU B O 1
ATOM 1909 N N . LYS B 1 6 ? 11.078 15 -43.094 1 34 6 LYS B N 1
ATOM 1910 C CA . LYS B 1 6 ? 11.219 15.102 -41.625 1 34 6 LYS B CA 1
ATOM 1911 C C . LYS B 1 6 ? 10.828 13.789 -40.938 1 34 6 LYS B C 1
ATOM 1913 O O . LYS B 1 6 ? 9.656 13.398 -40.969 1 34 6 LYS B O 1
ATOM 1918 N N . ARG B 1 7 ? 11.719 12.797 -41.062 1 33.25 7 ARG B N 1
ATOM 1919 C CA . ARG B 1 7 ? 11.57 11.594 -40.281 1 33.25 7 ARG B CA 1
ATOM 1920 C C . ARG B 1 7 ? 11.164 11.938 -38.844 1 33.25 7 ARG B C 1
ATOM 1922 O O . ARG B 1 7 ? 11.781 12.781 -38.188 1 33.25 7 ARG B O 1
ATOM 1929 N N . ASP B 1 8 ? 9.914 11.93 -38.594 1 33.91 8 ASP B N 1
ATOM 1930 C CA . ASP B 1 8 ? 9.281 12.117 -37.281 1 33.91 8 ASP B CA 1
ATOM 1931 C C . ASP B 1 8 ? 9.969 11.266 -36.219 1 33.91 8 ASP B C 1
ATOM 1933 O O . ASP B 1 8 ? 9.812 10.039 -36.188 1 33.91 8 ASP B O 1
ATOM 1937 N N . PHE B 1 9 ? 11.242 11.555 -35.906 1 36.72 9 PHE B N 1
ATOM 1938 C CA . PHE B 1 9 ? 12.031 10.977 -34.844 1 36.72 9 PHE B CA 1
ATOM 1939 C C . PHE B 1 9 ? 11.266 11.016 -33.531 1 36.72 9 PHE B C 1
ATOM 1941 O O . PHE B 1 9 ? 11.828 10.766 -32.438 1 36.72 9 PHE B O 1
ATOM 1948 N N . SER B 1 10 ? 10.055 11.523 -33.5 1 40.88 10 SER B N 1
ATOM 1949 C CA . SER B 1 10 ? 9.352 11.695 -32.25 1 40.88 10 SER B CA 1
ATOM 1950 C C . SER B 1 10 ? 9.148 10.359 -31.531 1 40.88 10 SER B C 1
ATOM 1952 O O . SER B 1 10 ? 9.109 10.305 -30.297 1 40.88 10 SER B O 1
ATOM 1954 N N . HIS B 1 11 ? 8.906 9.266 -32.312 1 39.97 11 HIS B N 1
ATOM 1955 C CA . HIS B 1 11 ? 8.43 8.086 -31.609 1 39.97 11 HIS B CA 1
ATOM 1956 C C . HIS B 1 11 ? 9.586 7.188 -31.188 1 39.97 11 HIS B C 1
ATOM 1958 O O . HIS B 1 11 ? 9.398 5.984 -30.984 1 39.97 11 HIS B O 1
ATOM 1964 N N . ILE B 1 12 ? 10.789 7.508 -31.469 1 38.78 12 ILE B N 1
ATOM 1965 C CA . ILE B 1 12 ? 11.766 6.523 -31.016 1 38.78 12 ILE B CA 1
ATOM 1966 C C . ILE B 1 12 ? 11.703 6.398 -29.5 1 38.78 12 ILE B C 1
ATOM 1968 O O . ILE B 1 12 ? 12.031 7.34 -28.766 1 38.78 12 ILE B O 1
ATOM 1972 N N . SER B 1 13 ? 10.805 5.695 -28.938 1 42.06 13 SER B N 1
ATOM 1973 C CA . SER B 1 13 ? 10.852 5.285 -27.547 1 42.06 13 SER B CA 1
ATOM 1974 C C . SER B 1 13 ? 12.18 4.613 -27.203 1 42.06 13 SER B C 1
ATOM 1976 O O . SER B 1 13 ? 12.469 3.518 -27.703 1 42.06 13 SER B O 1
ATOM 1978 N N . ILE B 1 14 ? 13.234 5.227 -27.234 1 39.31 14 ILE B N 1
ATOM 1979 C CA . ILE B 1 14 ? 14.516 4.684 -26.797 1 39.31 14 ILE B CA 1
ATOM 1980 C C . ILE B 1 14 ? 14.336 3.949 -25.469 1 39.31 14 ILE B C 1
ATOM 1982 O O . ILE B 1 14 ? 13.93 4.551 -24.469 1 39.31 14 ILE B O 1
ATOM 1986 N N . GLU B 1 15 ? 14.086 2.678 -25.609 1 46.75 15 GLU B N 1
ATOM 1987 C CA . GLU B 1 15 ? 14.148 1.844 -24.406 1 46.75 15 GLU B CA 1
ATOM 1988 C C . GLU B 1 15 ? 15.422 2.105 -23.609 1 46.75 15 GLU B C 1
ATOM 1990 O O . GLU B 1 15 ? 16.531 1.974 -24.141 1 46.75 15 GLU B O 1
ATOM 1995 N N . ILE B 1 16 ? 15.492 3.053 -22.859 1 50.22 16 ILE B N 1
ATOM 1996 C CA . ILE B 1 16 ? 16.625 3.248 -21.984 1 50.22 16 ILE B CA 1
ATOM 1997 C C . ILE B 1 16 ? 17.062 1.906 -21.391 1 50.22 16 ILE B C 1
ATOM 1999 O O . ILE B 1 16 ? 16.25 1.188 -20.812 1 50.22 16 ILE B O 1
ATOM 2003 N N . PRO B 1 17 ? 18.125 1.414 -21.859 1 58.44 17 PRO B N 1
ATOM 2004 C CA . PRO B 1 17 ? 18.625 0.127 -21.375 1 58.44 17 PRO B CA 1
ATOM 2005 C C . PRO B 1 17 ? 18.547 -0.008 -19.844 1 58.44 17 PRO B C 1
ATOM 2007 O O . PRO B 1 17 ? 18.719 0.976 -19.125 1 58.44 17 PRO B O 1
ATOM 2010 N N . LYS B 1 18 ? 17.844 -1.002 -19.453 1 68.44 18 LYS B N 1
ATOM 2011 C CA . LYS B 1 18 ? 17.828 -1.308 -18.016 1 68.44 18 LYS B CA 1
ATOM 2012 C C . LYS B 1 18 ? 19.234 -1.366 -17.438 1 68.44 18 LYS B C 1
ATOM 2014 O O . LYS B 1 18 ? 20.156 -1.86 -18.094 1 68.44 18 LYS B O 1
ATOM 2019 N N . SER B 1 19 ? 19.453 -0.721 -16.391 1 78.88 19 SER B N 1
ATOM 2020 C CA . SER B 1 19 ? 20.703 -0.873 -15.656 1 78.88 19 SER B CA 1
ATOM 2021 C C . SER B 1 19 ? 20.938 -2.326 -15.258 1 78.88 19 SER B C 1
ATOM 2023 O O . SER B 1 19 ? 20 -3.131 -15.242 1 78.88 19 SER B O 1
ATOM 2025 N N . ILE B 1 20 ? 22.062 -2.717 -15.219 1 78.44 20 ILE B N 1
ATOM 2026 C CA . ILE B 1 20 ? 22.438 -4.062 -14.797 1 78.44 20 ILE B CA 1
ATOM 2027 C C . ILE B 1 20 ? 21.688 -4.422 -13.508 1 78.44 20 ILE B C 1
ATOM 2029 O O . ILE B 1 20 ? 21.203 -5.543 -13.359 1 78.44 20 ILE B O 1
ATOM 2033 N N . THR B 1 21 ? 21.531 -3.455 -12.633 1 83.62 21 THR B N 1
ATOM 2034 C CA . THR B 1 21 ? 20.828 -3.672 -11.367 1 83.62 21 THR B CA 1
ATOM 2035 C C . THR B 1 21 ? 19.359 -4.027 -11.625 1 83.62 21 THR B C 1
ATOM 2037 O O . THR B 1 21 ? 18.828 -4.93 -10.984 1 83.62 21 THR B O 1
ATOM 2040 N N . GLN B 1 22 ? 18.797 -3.395 -12.57 1 88.06 22 GLN B N 1
ATOM 2041 C CA . GLN B 1 22 ? 17.391 -3.66 -12.883 1 88.06 22 GLN B CA 1
ATOM 2042 C C . GLN B 1 22 ? 17.219 -5.055 -13.477 1 88.06 22 GLN B C 1
ATOM 2044 O O . GLN B 1 22 ? 16.266 -5.766 -13.133 1 88.06 22 GLN B O 1
ATOM 2049 N N . VAL B 1 23 ? 18.141 -5.371 -14.297 1 90.31 23 VAL B N 1
ATOM 2050 C CA . VAL B 1 23 ? 18.094 -6.688 -14.922 1 90.31 23 VAL B CA 1
ATOM 2051 C C . VAL B 1 23 ? 18.25 -7.773 -13.867 1 90.31 23 VAL B C 1
ATOM 2053 O O . VAL B 1 23 ? 17.5 -8.758 -13.859 1 90.31 23 VAL B O 1
ATOM 2056 N N . ILE B 1 24 ? 19.172 -7.621 -12.992 1 90.69 24 ILE B N 1
ATOM 2057 C CA . ILE B 1 24 ? 19.469 -8.609 -11.961 1 90.69 24 ILE B CA 1
ATOM 2058 C C . ILE B 1 24 ? 18.281 -8.711 -11 1 90.69 24 ILE B C 1
ATOM 2060 O O . ILE B 1 24 ? 17.891 -9.812 -10.594 1 90.69 24 ILE B O 1
ATOM 2064 N N . LYS B 1 25 ? 17.75 -7.609 -10.672 1 92.75 25 LYS B N 1
ATOM 2065 C CA . LYS B 1 25 ? 16.562 -7.574 -9.82 1 92.75 25 LYS B CA 1
ATOM 2066 C C . LYS B 1 25 ? 15.43 -8.406 -10.422 1 92.75 25 LYS B C 1
ATOM 2068 O O . LYS B 1 25 ? 14.812 -9.219 -9.727 1 92.75 25 LYS B O 1
ATOM 2073 N N . GLU B 1 26 ? 15.242 -8.188 -11.695 1 94.5 26 GLU B N 1
ATOM 2074 C CA . GLU B 1 26 ? 14.164 -8.898 -12.375 1 94.5 26 GLU B CA 1
ATOM 2075 C C . GLU B 1 26 ? 14.445 -10.398 -12.438 1 94.5 26 GLU B C 1
ATOM 2077 O O . GLU B 1 26 ? 13.531 -11.211 -12.266 1 94.5 26 GLU B O 1
ATOM 2082 N N . LYS B 1 27 ? 15.633 -10.719 -12.664 1 94.12 27 LYS B N 1
ATOM 2083 C CA . LYS B 1 27 ? 16 -12.133 -12.734 1 94.12 27 LYS B CA 1
ATOM 2084 C C . LYS B 1 27 ? 15.805 -12.82 -11.391 1 94.12 27 LYS B C 1
ATOM 2086 O O . LYS B 1 27 ? 15.211 -13.898 -11.312 1 94.12 27 LYS B O 1
ATOM 2091 N N . ILE B 1 28 ? 16.281 -12.219 -10.344 1 95.06 28 ILE B N 1
ATOM 2092 C CA . ILE B 1 28 ? 16.156 -12.797 -9.016 1 95.06 28 ILE B CA 1
ATOM 2093 C C . ILE B 1 28 ? 14.68 -12.875 -8.625 1 95.06 28 ILE B C 1
ATOM 2095 O O . ILE B 1 28 ? 14.234 -13.883 -8.062 1 95.06 28 ILE B O 1
ATOM 2099 N N . ARG B 1 29 ? 14 -11.812 -8.945 1 96.5 29 ARG B N 1
ATOM 2100 C CA . ARG B 1 29 ? 12.562 -11.773 -8.703 1 96.5 29 ARG B CA 1
ATOM 2101 C C . ARG B 1 29 ? 11.859 -12.961 -9.352 1 96.5 29 ARG B C 1
ATOM 2103 O O . ARG B 1 29 ? 11.07 -13.648 -8.711 1 96.5 29 ARG B O 1
ATOM 2110 N N . GLU B 1 30 ? 12.18 -13.219 -10.578 1 95.5 30 GLU B N 1
ATOM 2111 C CA . GLU B 1 30 ? 11.578 -14.312 -11.336 1 95.5 30 GLU B CA 1
ATOM 2112 C C . GLU B 1 30 ? 11.945 -15.672 -10.727 1 95.5 30 GLU B C 1
ATOM 2114 O O . GLU B 1 30 ? 11.102 -16.562 -10.633 1 95.5 30 GLU B O 1
ATOM 2119 N N . MET B 1 31 ? 13.172 -15.812 -10.336 1 94.88 31 MET B N 1
ATOM 2120 C CA . MET B 1 31 ? 13.617 -17.047 -9.711 1 94.88 31 MET B CA 1
ATOM 2121 C C . MET B 1 31 ? 12.836 -17.344 -8.438 1 94.88 31 MET B C 1
ATOM 2123 O O . MET B 1 31 ? 12.438 -18.469 -8.188 1 94.88 31 MET B O 1
ATOM 2127 N N . ILE B 1 32 ? 12.586 -16.297 -7.695 1 95.88 32 ILE B N 1
ATOM 2128 C CA . ILE B 1 32 ? 11.844 -16.469 -6.453 1 95.88 32 ILE B CA 1
ATOM 2129 C C . ILE B 1 32 ? 10.391 -16.797 -6.758 1 95.88 32 ILE B C 1
ATOM 2131 O O . ILE B 1 32 ? 9.836 -17.75 -6.203 1 95.88 32 ILE B O 1
ATOM 2135 N N . ILE B 1 33 ? 9.789 -16.141 -7.684 1 96.19 33 ILE B N 1
ATOM 2136 C CA . ILE B 1 33 ? 8.367 -16.281 -8.008 1 96.19 33 ILE B CA 1
ATOM 2137 C C . ILE B 1 33 ? 8.109 -17.656 -8.602 1 96.19 33 ILE B C 1
ATOM 2139 O O . ILE B 1 33 ? 7.133 -18.312 -8.242 1 96.19 33 ILE B O 1
ATOM 2143 N N . HIS B 1 34 ? 9.031 -18.141 -9.391 1 94.88 34 HIS B N 1
ATOM 2144 C CA . HIS B 1 34 ? 8.812 -19.391 -10.109 1 94.88 34 HIS B CA 1
ATOM 2145 C C . HIS B 1 34 ? 9.25 -20.578 -9.273 1 94.88 34 HIS B C 1
ATOM 2147 O O . HIS B 1 34 ? 9.102 -21.734 -9.695 1 94.88 34 HIS B O 1
ATOM 2153 N N . GLY B 1 35 ? 9.859 -20.375 -8.117 1 93.94 35 GLY B N 1
ATOM 2154 C CA . GLY B 1 35 ? 10.117 -21.453 -7.172 1 93.94 35 GLY B CA 1
ATOM 2155 C C . GLY B 1 35 ? 11.508 -22.031 -7.297 1 93.94 35 GLY B C 1
ATOM 2156 O O . GLY B 1 35 ? 11.742 -23.172 -6.883 1 93.94 35 GLY B O 1
ATOM 2157 N N . ASP B 1 36 ? 12.375 -21.281 -7.977 1 93.75 36 ASP B N 1
ATOM 2158 C CA . ASP B 1 36 ? 13.766 -21.719 -7.996 1 93.75 36 ASP B CA 1
ATOM 2159 C C . ASP B 1 36 ? 14.359 -21.719 -6.59 1 93.75 36 ASP B C 1
ATOM 2161 O O . ASP B 1 36 ? 15.367 -22.375 -6.332 1 93.75 36 ASP B O 1
ATOM 2165 N N . PHE B 1 37 ? 13.781 -20.969 -5.688 1 94.31 37 PHE B N 1
ATOM 2166 C CA . PHE B 1 37 ? 14.078 -20.953 -4.258 1 94.31 37 PHE B CA 1
ATOM 2167 C C . PHE B 1 37 ? 12.836 -21.297 -3.447 1 94.31 37 PHE B C 1
ATOM 2169 O O . PHE B 1 37 ? 11.734 -20.828 -3.76 1 94.31 37 PHE B O 1
ATOM 2176 N N . ASP B 1 38 ? 13.023 -22.125 -2.41 1 93.44 38 ASP B N 1
ATOM 2177 C CA . ASP B 1 38 ? 11.898 -22.438 -1.534 1 93.44 38 ASP B CA 1
ATOM 2178 C C . ASP B 1 38 ? 11.547 -21.25 -0.643 1 93.44 38 ASP B C 1
ATOM 2180 O O . ASP B 1 38 ? 12.406 -20.422 -0.338 1 93.44 38 ASP B O 1
ATOM 2184 N N . LEU B 1 39 ? 10.359 -21.219 -0.216 1 93.81 39 LEU B N 1
ATOM 2185 C CA . LEU B 1 39 ? 9.969 -20.219 0.783 1 93.81 39 LEU B CA 1
ATOM 2186 C C . LEU B 1 39 ? 10.758 -20.422 2.074 1 93.81 39 LEU B C 1
ATOM 2188 O O . LEU B 1 39 ? 10.891 -21.547 2.562 1 93.81 39 LEU B O 1
ATOM 2192 N N . GLY B 1 40 ? 11.297 -19.344 2.502 1 94.06 40 GLY B N 1
ATOM 2193 C CA . GLY B 1 40 ? 12.062 -19.391 3.736 1 94.06 40 GLY B CA 1
ATOM 2194 C C . GLY B 1 40 ? 13.516 -19.766 3.521 1 94.06 40 GLY B C 1
ATOM 2195 O O . GLY B 1 40 ? 14.328 -19.672 4.445 1 94.06 40 GLY B O 1
ATOM 2196 N N . GLN B 1 41 ? 13.875 -20.109 2.332 1 95 41 GLN B N 1
ATOM 2197 C CA . GLN B 1 41 ? 15.234 -20.547 2.023 1 95 41 GLN B CA 1
ATOM 2198 C C . GLN B 1 41 ? 16.203 -19.375 2.023 1 95 41 GLN B C 1
ATOM 2200 O O . GLN B 1 41 ? 15.875 -18.281 1.552 1 95 41 GLN B O 1
ATOM 2205 N N . ALA B 1 42 ? 17.391 -19.609 2.514 1 96.25 42 ALA B N 1
ATOM 2206 C CA . ALA B 1 42 ? 18.453 -18.625 2.422 1 96.25 42 ALA B CA 1
ATOM 2207 C C . ALA B 1 42 ? 18.969 -18.5 0.993 1 96.25 42 ALA B C 1
ATOM 2209 O O . ALA B 1 42 ? 19.141 -19.516 0.3 1 96.25 42 ALA B O 1
ATOM 2210 N N . ILE B 1 43 ? 19.141 -17.297 0.577 1 95.12 43 ILE B N 1
ATOM 2211 C CA . ILE B 1 43 ? 19.734 -17.031 -0.73 1 95.12 43 ILE B CA 1
ATOM 2212 C C . ILE B 1 43 ? 21.141 -16.438 -0.553 1 95.12 43 ILE B C 1
ATOM 2214 O O . ILE B 1 43 ? 21.297 -15.375 0.045 1 95.12 43 ILE B O 1
ATOM 2218 N N . SER B 1 44 ? 22.109 -17.031 -1.085 1 92.75 44 SER B N 1
ATOM 2219 C CA . SER B 1 44 ? 23.5 -16.625 -0.938 1 92.75 44 SER B CA 1
ATOM 2220 C C . SER B 1 44 ? 23.922 -15.672 -2.057 1 92.75 44 SER B C 1
ATOM 2222 O O . SER B 1 44 ? 23.75 -15.984 -3.236 1 92.75 44 SER B O 1
ATOM 2224 N N . GLU B 1 45 ? 24.406 -14.539 -1.647 1 93.44 45 GLU B N 1
ATOM 2225 C CA . GLU B 1 45 ? 24.969 -13.617 -2.635 1 93.44 45 GLU B CA 1
ATOM 2226 C C . GLU B 1 45 ? 26.062 -14.305 -3.463 1 93.44 45 GLU B C 1
ATOM 2228 O O . GLU B 1 45 ? 26.141 -14.094 -4.672 1 93.44 45 GLU B O 1
ATOM 2233 N N . ASN B 1 46 ? 26.844 -15.133 -2.76 1 92.38 46 ASN B N 1
ATOM 2234 C CA . ASN B 1 46 ? 27.922 -15.852 -3.426 1 92.38 46 ASN B CA 1
ATOM 2235 C C . ASN B 1 46 ? 27.391 -16.828 -4.473 1 92.38 46 ASN B C 1
ATOM 2237 O O . ASN B 1 46 ? 27.891 -16.875 -5.598 1 92.38 46 ASN B O 1
ATOM 2241 N N . GLU B 1 47 ? 26.469 -17.562 -4.121 1 91.12 47 GLU B N 1
ATOM 2242 C CA . GLU B 1 47 ? 25.891 -18.531 -5.043 1 91.12 47 GLU B CA 1
ATOM 2243 C C . GLU B 1 47 ? 25.281 -17.828 -6.258 1 91.12 47 GLU B C 1
ATOM 2245 O O . GLU B 1 47 ? 25.469 -18.266 -7.391 1 91.12 47 GLU B O 1
ATOM 2250 N N . LEU B 1 48 ? 24.531 -16.781 -6.035 1 93.75 48 LEU B N 1
ATOM 2251 C CA . LEU B 1 48 ? 23.906 -16.062 -7.133 1 93.75 48 LEU B CA 1
ATOM 2252 C C . LEU B 1 48 ? 24.953 -15.414 -8.031 1 93.75 48 LEU B C 1
ATOM 2254 O O . LEU B 1 48 ? 24.781 -15.367 -9.25 1 93.75 48 LEU B O 1
ATOM 2258 N N . SER B 1 49 ? 25.953 -14.875 -7.379 1 93.81 49 SER B N 1
ATOM 2259 C CA . SER B 1 49 ? 27.062 -14.289 -8.141 1 93.81 49 SER B CA 1
ATOM 2260 C C . SER B 1 49 ? 27.672 -15.312 -9.102 1 93.81 49 SER B C 1
ATOM 2262 O O . SER B 1 49 ? 27.953 -14.992 -10.258 1 93.81 49 SER B O 1
ATOM 2264 N N . ASN B 1 50 ? 27.844 -16.484 -8.641 1 92 50 ASN B N 1
ATOM 2265 C CA . ASN B 1 50 ? 28.406 -17.562 -9.445 1 92 50 ASN B CA 1
ATOM 2266 C C . ASN B 1 50 ? 27.453 -17.984 -10.555 1 92 50 ASN B C 1
ATOM 2268 O O . ASN B 1 50 ? 27.859 -18.125 -11.711 1 92 50 ASN B O 1
ATOM 2272 N N . ILE B 1 51 ? 26.219 -18.094 -10.227 1 88.38 51 ILE B N 1
ATOM 2273 C CA . ILE B 1 51 ? 25.203 -18.578 -11.148 1 88.38 51 ILE B CA 1
ATOM 2274 C C . ILE B 1 51 ? 24.969 -17.531 -12.242 1 88.38 51 ILE B C 1
ATOM 2276 O O . ILE B 1 51 ? 24.844 -17.875 -13.422 1 88.38 51 ILE B O 1
ATOM 2280 N N . LEU B 1 52 ? 24.969 -16.266 -11.852 1 90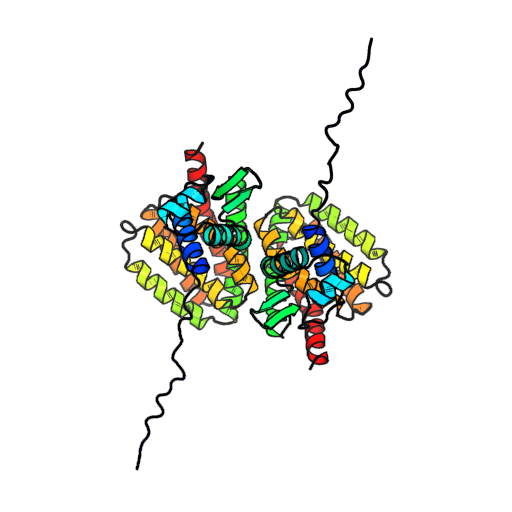.12 52 LEU B N 1
ATOM 2281 C CA . LEU B 1 52 ? 24.609 -15.203 -12.781 1 90.12 52 LEU B CA 1
ATOM 2282 C C . LEU B 1 52 ? 25.859 -14.57 -13.391 1 90.12 52 LEU B C 1
ATOM 2284 O O . LEU B 1 52 ? 25.75 -13.742 -14.297 1 90.12 52 LEU B O 1
ATOM 2288 N N . MET B 1 53 ? 26.984 -14.867 -12.859 1 91.56 53 MET B N 1
ATOM 2289 C CA . MET B 1 53 ? 28.266 -14.383 -13.336 1 91.56 53 MET B CA 1
ATOM 2290 C C . MET B 1 53 ? 28.344 -12.859 -13.266 1 91.56 53 MET B C 1
ATOM 2292 O O . MET B 1 53 ? 28.688 -12.203 -14.242 1 91.56 53 MET B O 1
ATOM 2296 N N . ILE B 1 54 ? 28 -12.383 -12.156 1 91.56 54 ILE B N 1
ATOM 2297 C CA . ILE B 1 54 ? 28.047 -10.945 -11.898 1 91.56 54 ILE B CA 1
ATOM 2298 C C . ILE B 1 54 ? 28.594 -10.695 -10.492 1 91.56 54 ILE B C 1
ATOM 2300 O O . ILE B 1 54 ? 28.625 -11.602 -9.664 1 91.56 54 ILE B O 1
ATOM 2304 N N . SER B 1 55 ? 29.031 -9.469 -10.312 1 90.81 55 SER B N 1
ATOM 2305 C CA . SER B 1 55 ? 29.547 -9.102 -8.992 1 90.81 55 SER B CA 1
ATOM 2306 C C . SER B 1 55 ? 28.438 -9.078 -7.949 1 90.81 55 SER B C 1
ATOM 2308 O O . SER B 1 55 ? 27.25 -9.078 -8.289 1 90.81 55 SER B O 1
ATOM 2310 N N . LYS B 1 56 ? 28.766 -9.008 -6.699 1 92.81 56 LYS B N 1
ATOM 2311 C CA . LYS B 1 56 ? 27.828 -9.07 -5.59 1 92.81 56 LYS B CA 1
ATOM 2312 C C . LYS B 1 56 ? 27.109 -7.738 -5.402 1 92.81 56 LYS B C 1
ATOM 2314 O O . LYS B 1 56 ? 26.016 -7.688 -4.816 1 92.81 56 LYS B O 1
ATOM 2319 N N . THR B 1 57 ? 27.672 -6.711 -5.852 1 90.38 57 THR B N 1
ATOM 2320 C CA . THR B 1 57 ? 27.125 -5.379 -5.625 1 90.38 57 THR B CA 1
ATOM 2321 C C . THR B 1 57 ? 25.719 -5.273 -6.211 1 90.38 57 THR B C 1
ATOM 2323 O O . THR B 1 57 ? 24.766 -4.941 -5.496 1 90.38 57 THR B O 1
ATOM 2326 N N . PRO B 1 58 ? 25.5 -5.57 -7.469 1 91.5 58 PRO B N 1
ATOM 2327 C CA . PRO B 1 58 ? 24.141 -5.488 -8.016 1 91.5 58 PRO B CA 1
ATOM 2328 C C . PRO B 1 58 ? 23.188 -6.477 -7.355 1 91.5 58 PRO B C 1
ATOM 2330 O O . PRO B 1 58 ? 21.984 -6.223 -7.285 1 91.5 58 PRO B O 1
ATOM 2333 N N . ILE B 1 59 ? 23.672 -7.574 -6.887 1 93.81 59 ILE B N 1
ATOM 2334 C CA . ILE B 1 59 ? 22.859 -8.57 -6.207 1 93.81 59 ILE B CA 1
ATOM 2335 C C . ILE B 1 59 ? 22.344 -8 -4.887 1 93.81 59 ILE B C 1
ATOM 2337 O O . ILE B 1 59 ? 21.156 -8.117 -4.57 1 93.81 59 ILE B O 1
ATOM 2341 N N . ARG B 1 60 ? 23.203 -7.371 -4.191 1 91.06 60 ARG B N 1
ATOM 2342 C CA . ARG B 1 60 ? 22.828 -6.738 -2.93 1 91.06 60 ARG B CA 1
ATOM 2343 C C . ARG B 1 60 ? 21.781 -5.652 -3.15 1 91.06 60 ARG B C 1
ATOM 2345 O O . ARG B 1 60 ? 20.828 -5.543 -2.383 1 91.06 60 ARG B O 1
ATOM 2352 N N . GLU B 1 61 ? 21.969 -4.926 -4.152 1 88.88 61 GLU B N 1
ATOM 2353 C CA . GLU B 1 61 ? 21.016 -3.885 -4.488 1 88.88 61 GLU B CA 1
ATOM 2354 C C . GLU B 1 61 ? 19.656 -4.488 -4.848 1 88.88 61 GLU B C 1
ATOM 2356 O O . GLU B 1 61 ? 18.609 -3.949 -4.473 1 88.88 61 GLU B O 1
ATOM 2361 N N . ALA B 1 62 ? 19.719 -5.535 -5.535 1 92.62 62 ALA B N 1
ATOM 2362 C CA . ALA B 1 62 ? 18.484 -6.242 -5.898 1 92.62 62 ALA B CA 1
ATOM 2363 C C . ALA B 1 62 ? 17.766 -6.754 -4.656 1 92.62 62 ALA B C 1
ATOM 2365 O O . ALA B 1 62 ? 16.547 -6.621 -4.543 1 92.62 62 ALA B O 1
ATOM 2366 N N . PHE B 1 63 ? 18.562 -7.285 -3.744 1 93.69 63 PHE B N 1
ATOM 2367 C CA . PHE B 1 63 ? 17.984 -7.789 -2.502 1 93.69 63 PHE B CA 1
ATOM 2368 C C . PHE B 1 63 ? 17.297 -6.668 -1.734 1 93.69 63 PHE B C 1
ATOM 2370 O O . PHE B 1 63 ? 16.188 -6.852 -1.229 1 93.69 63 PHE B O 1
ATOM 2377 N N . ILE B 1 64 ? 17.906 -5.609 -1.688 1 87.81 64 ILE B N 1
ATOM 2378 C CA . ILE B 1 64 ? 17.359 -4.469 -0.967 1 87.81 64 ILE B CA 1
ATOM 2379 C C . ILE B 1 64 ? 16.047 -4.035 -1.614 1 87.81 64 ILE B C 1
ATOM 2381 O O . ILE B 1 64 ? 15.039 -3.844 -0.927 1 87.81 64 ILE B O 1
ATOM 2385 N N . TRP B 1 65 ? 16.031 -3.949 -2.885 1 87.94 65 TRP B N 1
ATOM 2386 C CA . TRP B 1 65 ? 14.836 -3.533 -3.604 1 87.94 65 TRP B CA 1
ATOM 2387 C C . TRP B 1 65 ? 13.711 -4.543 -3.412 1 87.94 65 TRP B C 1
ATOM 2389 O O . TRP B 1 65 ? 12.57 -4.168 -3.127 1 87.94 65 TRP B O 1
ATOM 2399 N N . LEU B 1 66 ? 14.016 -5.785 -3.551 1 93.62 66 LEU B N 1
ATOM 2400 C CA . LEU B 1 66 ? 13.023 -6.848 -3.445 1 93.62 66 LEU B CA 1
ATOM 2401 C C . LEU B 1 66 ? 12.477 -6.945 -2.023 1 93.62 66 LEU B C 1
ATOM 2403 O O . LEU B 1 66 ? 11.32 -7.312 -1.821 1 93.62 66 LEU B O 1
ATOM 2407 N N . SER B 1 67 ? 13.289 -6.645 -1.065 1 91.31 67 SER B N 1
ATOM 2408 C CA . SER B 1 67 ? 12.883 -6.672 0.334 1 91.31 67 SER B CA 1
ATOM 2409 C C . SER B 1 67 ? 11.938 -5.52 0.657 1 91.31 67 SER B C 1
ATOM 2411 O O . SER B 1 67 ? 10.789 -5.746 1.053 1 91.31 67 SER B O 1
ATOM 2413 N N . TYR B 1 68 ? 12.297 -4.344 0.291 1 82.69 68 TYR B N 1
ATOM 2414 C CA . TYR B 1 68 ? 11.586 -3.156 0.747 1 82.69 68 TYR B CA 1
ATOM 2415 C C . TYR B 1 68 ? 10.352 -2.896 -0.11 1 82.69 68 TYR B C 1
ATOM 2417 O O . TYR B 1 68 ? 9.328 -2.432 0.393 1 82.69 68 TYR B O 1
ATOM 2425 N N . ASN B 1 69 ? 10.43 -3.281 -1.362 1 85.75 69 ASN B N 1
ATOM 2426 C CA . ASN B 1 69 ? 9.352 -2.887 -2.262 1 85.75 69 ASN B CA 1
ATOM 2427 C C . ASN B 1 69 ? 8.344 -4.016 -2.459 1 85.75 69 ASN B C 1
ATOM 2429 O O . ASN B 1 69 ? 7.18 -3.768 -2.775 1 85.75 69 ASN B O 1
ATOM 2433 N N . GLU B 1 70 ? 8.812 -5.242 -2.293 1 93.06 70 GLU B N 1
ATOM 2434 C CA . GLU B 1 70 ? 7.914 -6.324 -2.674 1 93.06 70 GLU B CA 1
ATOM 2435 C C . GLU B 1 70 ? 7.824 -7.379 -1.575 1 93.06 70 GLU B C 1
ATOM 2437 O O . GLU B 1 70 ? 7.066 -8.344 -1.691 1 93.06 70 GLU B O 1
ATOM 2442 N N . ASN B 1 71 ? 8.57 -7.277 -0.555 1 93 71 ASN B N 1
ATOM 2443 C CA . ASN B 1 71 ? 8.57 -8.219 0.561 1 93 71 ASN B CA 1
ATOM 2444 C C . ASN B 1 71 ? 8.906 -9.633 0.103 1 93 71 ASN B C 1
ATOM 2446 O O . ASN B 1 71 ? 8.391 -10.609 0.654 1 93 71 ASN B O 1
ATOM 2450 N N . LEU B 1 72 ? 9.711 -9.766 -0.893 1 96.12 72 LEU B N 1
ATOM 2451 C CA . LEU B 1 72 ? 10.023 -11.078 -1.445 1 96.12 72 LEU B CA 1
ATOM 2452 C C . LEU B 1 72 ? 11.18 -11.719 -0.691 1 96.12 72 LEU B C 1
ATOM 2454 O O . LEU B 1 72 ? 11.32 -12.945 -0.692 1 96.12 72 LEU B O 1
ATOM 2458 N N . VAL B 1 73 ? 12.055 -10.859 -0.132 1 96.12 73 VAL B N 1
ATOM 2459 C CA . VAL B 1 73 ? 13.164 -11.391 0.651 1 96.12 73 VAL B CA 1
ATOM 2460 C C . VAL B 1 73 ? 13.273 -10.641 1.974 1 96.12 73 VAL B C 1
ATOM 2462 O O . VAL B 1 73 ? 12.812 -9.5 2.086 1 96.12 73 VAL B O 1
ATOM 2465 N N . ASN B 1 74 ? 13.742 -11.289 2.939 1 94.38 74 ASN B N 1
ATOM 2466 C CA . ASN B 1 74 ? 14.07 -10.719 4.242 1 94.38 74 ASN B CA 1
ATOM 2467 C C . ASN B 1 74 ? 15.578 -10.672 4.477 1 94.38 74 ASN B C 1
ATOM 2469 O O . ASN B 1 74 ? 16.234 -11.711 4.461 1 94.38 74 ASN B O 1
ATOM 2473 N N . ILE B 1 75 ? 16.047 -9.5 4.672 1 93.38 75 ILE B N 1
ATOM 2474 C CA . ILE B 1 75 ? 17.469 -9.32 4.969 1 93.38 75 ILE B CA 1
ATOM 2475 C C . ILE B 1 75 ? 17.672 -9.211 6.477 1 93.38 75 ILE B C 1
ATOM 2477 O O . ILE B 1 75 ? 17.188 -8.266 7.109 1 93.38 75 ILE B O 1
ATOM 2481 N N . ILE B 1 76 ? 18.297 -10.156 7.023 1 91.38 76 ILE B N 1
ATOM 2482 C CA . ILE B 1 76 ? 18.594 -10.172 8.453 1 91.38 76 ILE B CA 1
ATOM 2483 C C . ILE B 1 76 ? 20.078 -9.898 8.68 1 91.38 76 ILE B C 1
ATOM 2485 O O . ILE B 1 76 ? 20.938 -10.695 8.281 1 91.38 76 ILE B O 1
ATOM 2489 N N . PRO B 1 77 ? 20.328 -8.836 9.383 1 87.06 77 PRO B N 1
ATOM 2490 C CA . PRO B 1 77 ? 21.75 -8.508 9.617 1 87.06 77 PRO B CA 1
ATOM 2491 C C . PRO B 1 77 ? 22.516 -9.641 10.289 1 87.06 77 PRO B C 1
ATOM 2493 O O . PRO B 1 77 ? 22.031 -10.234 11.25 1 87.06 77 PRO B O 1
ATOM 2496 N N . ARG B 1 78 ? 23.625 -9.898 9.781 1 88.56 78 ARG B N 1
ATOM 2497 C CA . ARG B 1 78 ? 24.578 -10.867 10.312 1 88.56 78 ARG B CA 1
ATOM 2498 C C . ARG B 1 78 ? 24.047 -12.289 10.188 1 88.56 78 ARG B C 1
ATOM 2500 O O . ARG B 1 78 ? 24.594 -13.219 10.789 1 88.56 78 ARG B O 1
ATOM 2507 N N . SER B 1 79 ? 22.953 -12.492 9.586 1 90.88 79 SER B N 1
ATOM 2508 C CA . SER B 1 79 ? 22.391 -13.828 9.398 1 90.88 79 SER B CA 1
ATOM 2509 C C . SER B 1 79 ? 22.281 -14.172 7.918 1 90.88 79 SER B C 1
ATOM 2511 O O . SER B 1 79 ? 22.625 -15.281 7.508 1 90.88 79 SER B O 1
ATOM 2513 N N . GLY B 1 80 ? 21.781 -13.172 7.156 1 94.06 80 GLY B N 1
ATOM 2514 C CA . GLY B 1 80 ? 21.688 -13.445 5.73 1 94.06 80 GLY B CA 1
ATOM 2515 C C . GLY B 1 80 ? 20.391 -12.945 5.113 1 94.06 80 GLY B C 1
ATOM 2516 O O . GLY B 1 80 ? 19.688 -12.117 5.703 1 94.06 80 GLY B O 1
ATOM 2517 N N . THR B 1 81 ? 20.188 -13.305 3.822 1 96.06 81 THR B N 1
ATOM 2518 C CA . THR B 1 81 ? 18.984 -12.969 3.057 1 96.06 81 THR B CA 1
ATOM 2519 C C . THR B 1 81 ? 18.156 -14.219 2.781 1 96.06 81 THR B C 1
ATOM 2521 O O . THR B 1 81 ? 18.688 -15.25 2.371 1 96.06 81 THR B O 1
ATOM 2524 N N . PHE B 1 82 ? 16.844 -14.133 3.062 1 97.38 82 PHE B N 1
ATOM 2525 C CA . PHE B 1 82 ? 15.969 -15.289 2.943 1 97.38 82 PHE B CA 1
ATOM 2526 C C . PHE B 1 82 ? 14.773 -14.961 2.051 1 97.38 82 PHE B C 1
ATOM 2528 O O . PHE B 1 82 ? 14.227 -13.859 2.115 1 97.38 82 PHE B O 1
ATOM 2535 N N . VAL B 1 83 ? 14.406 -15.938 1.245 1 97.06 83 VAL B N 1
ATOM 2536 C CA . VAL B 1 83 ? 13.094 -15.82 0.618 1 97.06 83 VAL B CA 1
ATOM 2537 C C . VAL B 1 83 ? 12.016 -15.719 1.692 1 97.06 83 VAL B C 1
ATOM 2539 O O . VAL B 1 83 ? 12.117 -16.359 2.746 1 97.06 83 VAL B O 1
ATOM 2542 N N . PHE B 1 84 ? 11.016 -15.016 1.422 1 95.62 84 PHE B N 1
ATOM 2543 C CA . PHE B 1 84 ? 9.969 -14.852 2.428 1 95.62 84 PHE B CA 1
ATOM 2544 C C . PHE B 1 84 ? 9.344 -16.188 2.789 1 95.62 84 PHE B C 1
ATOM 2546 O O . PHE B 1 84 ? 9.344 -17.125 1.979 1 95.62 84 PHE B O 1
ATOM 2553 N N . SER B 1 85 ? 8.891 -16.297 4.012 1 92.75 85 SER B N 1
ATOM 2554 C CA . SER B 1 85 ? 8.086 -17.422 4.48 1 92.75 85 SER B CA 1
ATOM 2555 C C . SER B 1 85 ? 6.637 -17.016 4.699 1 92.75 85 SER B C 1
ATOM 2557 O O . SER B 1 85 ? 6.316 -15.82 4.691 1 92.75 85 SER B O 1
ATOM 2559 N N . VAL B 1 86 ? 5.832 -18.016 4.766 1 90 86 VAL B N 1
ATOM 2560 C CA . VAL B 1 86 ? 4.422 -17.688 4.938 1 90 86 VAL B CA 1
ATOM 2561 C C . VAL B 1 86 ? 3.828 -18.516 6.074 1 90 86 VAL B C 1
ATOM 2563 O O . VAL B 1 86 ? 4.145 -19.703 6.215 1 90 86 VAL B O 1
ATOM 2566 N N . THR B 1 87 ? 3.154 -17.906 6.941 1 91.12 87 THR B N 1
ATOM 2567 C CA . THR B 1 87 ? 2.322 -18.547 7.957 1 91.12 87 THR B CA 1
ATOM 2568 C C . THR B 1 87 ? 0.846 -18.453 7.574 1 91.12 87 THR B C 1
ATOM 2570 O O . THR B 1 87 ? 0.49 -17.812 6.586 1 91.12 87 THR B O 1
ATOM 2573 N N . ASP B 1 88 ? 0.019 -19.172 8.305 1 90.81 88 ASP B N 1
ATOM 2574 C CA . ASP B 1 88 ? -1.42 -19.078 8.078 1 90.81 88 ASP B CA 1
ATOM 2575 C C . ASP B 1 88 ? -1.905 -17.641 8.219 1 90.81 88 ASP B C 1
ATOM 2577 O O . ASP B 1 88 ? -2.732 -17.172 7.434 1 90.81 88 ASP B O 1
ATOM 2581 N N . GLU B 1 89 ? -1.328 -16.969 9.133 1 92.19 89 GLU B N 1
ATOM 2582 C CA . GLU B 1 89 ? -1.685 -15.578 9.359 1 92.19 89 GLU B CA 1
ATOM 2583 C C . GLU B 1 89 ? -1.251 -14.703 8.188 1 92.19 89 GLU B C 1
ATOM 2585 O O . GLU B 1 89 ? -1.983 -13.797 7.777 1 92.19 89 GLU B O 1
ATOM 2590 N N . ASP B 1 90 ? -0.115 -15.016 7.652 1 92.19 90 ASP B N 1
ATOM 2591 C CA . ASP B 1 90 ? 0.385 -14.258 6.512 1 92.19 90 ASP B CA 1
ATOM 2592 C C . ASP B 1 90 ? -0.524 -14.422 5.297 1 92.19 90 ASP B C 1
ATOM 2594 O O . ASP B 1 90 ? -0.782 -13.461 4.566 1 92.19 90 ASP B O 1
ATOM 2598 N N . ILE B 1 91 ? -0.95 -15.609 5.125 1 92.31 91 ILE B N 1
ATOM 2599 C CA . ILE B 1 91 ? -1.819 -15.906 3.992 1 92.31 91 ILE B CA 1
ATOM 2600 C C . ILE B 1 91 ? -3.133 -15.141 4.137 1 92.31 91 ILE B C 1
ATOM 2602 O O . ILE B 1 91 ? -3.604 -14.516 3.184 1 92.31 91 ILE B O 1
ATOM 2606 N N . ASN B 1 92 ? -3.668 -15.195 5.301 1 92.69 92 ASN B N 1
ATOM 2607 C CA . ASN B 1 92 ? -4.914 -14.484 5.551 1 92.69 92 ASN B CA 1
ATOM 2608 C C . ASN B 1 92 ? -4.75 -12.977 5.34 1 92.69 92 ASN B C 1
ATOM 2610 O O . ASN B 1 92 ? -5.598 -12.336 4.715 1 92.69 92 ASN B O 1
ATOM 2614 N N . ASP B 1 93 ? -3.672 -12.445 5.863 1 94.88 93 ASP B N 1
ATOM 2615 C CA . ASP B 1 93 ? -3.408 -11.016 5.727 1 94.88 93 ASP B CA 1
ATOM 2616 C C . ASP B 1 93 ? -3.223 -10.625 4.262 1 94.88 93 ASP B C 1
ATOM 2618 O O . ASP B 1 93 ? -3.691 -9.57 3.83 1 94.88 93 ASP B O 1
ATOM 2622 N N . LEU B 1 94 ? -2.545 -11.445 3.531 1 95.25 94 LEU B N 1
ATOM 2623 C CA . LEU B 1 94 ? -2.316 -11.211 2.109 1 95.25 94 LEU B CA 1
ATOM 2624 C C . LEU B 1 94 ? -3.637 -11.18 1.346 1 95.25 94 LEU B C 1
ATOM 2626 O O . LEU B 1 94 ? -3.857 -10.289 0.521 1 95.25 94 LEU B O 1
ATOM 2630 N N . ILE B 1 95 ? -4.473 -12.109 1.618 1 94.38 95 ILE B N 1
ATOM 2631 C CA . ILE B 1 95 ? -5.742 -12.234 0.911 1 94.38 95 ILE B CA 1
ATOM 2632 C C . ILE B 1 95 ? -6.637 -11.039 1.249 1 94.38 95 ILE B C 1
ATOM 2634 O O . ILE B 1 95 ? -7.25 -10.445 0.361 1 94.38 95 ILE B O 1
ATOM 2638 N N . LYS B 1 96 ? -6.668 -10.719 2.527 1 95.69 96 LYS B N 1
ATOM 2639 C CA . LYS B 1 96 ? -7.469 -9.57 2.945 1 95.69 96 LYS B CA 1
ATOM 2640 C C . LYS B 1 96 ? -6.996 -8.289 2.262 1 95.69 96 LYS B C 1
ATOM 2642 O O . LYS B 1 96 ? -7.809 -7.504 1.771 1 95.69 96 LYS B O 1
ATOM 2647 N N . MET B 1 97 ? -5.711 -8.07 2.238 1 97.44 97 MET B N 1
ATOM 2648 C CA . MET B 1 97 ? -5.168 -6.879 1.599 1 97.44 97 MET B CA 1
ATOM 2649 C C . MET B 1 97 ? -5.457 -6.883 0.102 1 97.44 97 MET B C 1
ATOM 2651 O O . MET B 1 97 ? -5.77 -5.844 -0.477 1 97.44 97 MET B O 1
ATOM 2655 N N . ARG B 1 98 ? -5.312 -8.023 -0.521 1 96.94 98 ARG B N 1
ATOM 2656 C CA . ARG B 1 98 ? -5.633 -8.117 -1.942 1 96.94 98 ARG B CA 1
ATOM 2657 C C . ARG B 1 98 ? -7.066 -7.676 -2.213 1 96.94 98 ARG B C 1
ATOM 2659 O O . ARG B 1 98 ? -7.32 -6.902 -3.137 1 96.94 98 ARG B O 1
ATOM 2666 N N . VAL B 1 99 ? -8 -8.195 -1.396 1 96.88 99 VAL B N 1
ATOM 2667 C CA . VAL B 1 99 ? -9.414 -7.879 -1.582 1 96.88 99 VAL B CA 1
ATOM 2668 C C . VAL B 1 99 ? -9.633 -6.379 -1.393 1 96.88 99 VAL B C 1
ATOM 2670 O O . VAL B 1 99 ? -10.297 -5.734 -2.209 1 96.88 99 VAL B O 1
ATOM 2673 N N . ILE B 1 100 ? -9.047 -5.812 -0.384 1 97.88 100 ILE B N 1
ATOM 2674 C CA . ILE B 1 100 ? -9.172 -4.387 -0.095 1 97.88 100 ILE B CA 1
ATOM 2675 C C . ILE B 1 100 ? -8.695 -3.574 -1.299 1 97.88 100 ILE B C 1
ATOM 2677 O O . ILE B 1 100 ? -9.414 -2.688 -1.774 1 97.88 100 ILE B O 1
ATOM 2681 N N . LEU B 1 101 ? -7.578 -3.867 -1.799 1 98.38 101 LEU B N 1
ATOM 2682 C CA . LEU B 1 101 ? -6.973 -3.107 -2.889 1 98.38 101 LEU B CA 1
ATOM 2683 C C . LEU B 1 101 ? -7.762 -3.295 -4.184 1 98.38 101 LEU B C 1
ATOM 2685 O O . LEU B 1 101 ? -8 -2.332 -4.914 1 98.38 101 LEU B O 1
ATOM 2689 N N . GLU B 1 102 ? -8.141 -4.535 -4.461 1 97.94 102 GLU B N 1
ATOM 2690 C CA . GLU B 1 102 ? -8.82 -4.805 -5.723 1 97.94 102 GLU B CA 1
ATOM 2691 C C . GLU B 1 102 ? -10.203 -4.156 -5.75 1 97.94 102 GLU B C 1
ATOM 2693 O O . GLU B 1 102 ? -10.641 -3.648 -6.785 1 97.94 102 GLU B O 1
ATOM 2698 N N . GLN B 1 103 ? -10.891 -4.195 -4.609 1 98 103 GLN B N 1
ATOM 2699 C CA . GLN B 1 103 ? -12.18 -3.508 -4.555 1 98 103 GLN B CA 1
ATOM 2700 C C . GLN B 1 103 ? -12.016 -2.016 -4.828 1 98 103 GLN B C 1
ATOM 2702 O O . GLN B 1 103 ? -12.766 -1.44 -5.625 1 98 103 GLN B O 1
ATOM 2707 N N . GLY B 1 104 ? -11.039 -1.413 -4.188 1 98.12 104 GLY B N 1
ATOM 2708 C CA . GLY B 1 104 ? -10.75 -0.012 -4.453 1 98.12 104 GLY B CA 1
ATOM 2709 C C . GLY B 1 104 ? -10.352 0.251 -5.895 1 98.12 104 GLY B C 1
ATOM 2710 O O . GLY B 1 104 ? -10.812 1.221 -6.504 1 98.12 104 GLY B O 1
ATOM 2711 N N . ALA B 1 105 ? -9.508 -0.604 -6.426 1 98.75 105 ALA B N 1
ATOM 2712 C CA . ALA B 1 105 ? -9.023 -0.456 -7.793 1 98.75 105 ALA B CA 1
ATOM 2713 C C . ALA B 1 105 ? -10.164 -0.598 -8.797 1 98.75 105 ALA B C 1
ATOM 2715 O O . ALA B 1 105 ? -10.211 0.124 -9.797 1 98.75 105 ALA B O 1
ATOM 2716 N N . ILE B 1 106 ? -11.07 -1.514 -8.539 1 98.75 106 ILE B N 1
ATOM 2717 C CA . ILE B 1 106 ? -12.211 -1.735 -9.422 1 98.75 106 ILE B CA 1
ATOM 2718 C C . ILE B 1 106 ? -13.078 -0.479 -9.477 1 98.75 106 ILE B C 1
ATOM 2720 O O . ILE B 1 106 ? -13.422 -0.001 -10.555 1 98.75 106 ILE B O 1
ATOM 2724 N N . ARG B 1 107 ? -13.375 0.073 -8.344 1 97.94 107 ARG B N 1
ATOM 2725 C CA . ARG B 1 107 ? -14.195 1.278 -8.289 1 97.94 107 ARG B CA 1
ATOM 2726 C C . ARG B 1 107 ? -13.531 2.43 -9.031 1 97.94 107 ARG B C 1
ATOM 2728 O O . ARG B 1 107 ? -14.172 3.104 -9.844 1 97.94 107 ARG B O 1
ATOM 2735 N N . GLU B 1 108 ? -12.234 2.592 -8.781 1 98.25 108 GLU B N 1
ATOM 2736 C CA . GLU B 1 108 ? -11.5 3.68 -9.414 1 98.25 108 GLU B CA 1
ATOM 2737 C C . GLU B 1 108 ? -11.391 3.461 -10.922 1 98.25 108 GLU B C 1
ATOM 2739 O O . GLU B 1 108 ? -11.594 4.391 -11.711 1 98.25 108 GLU B O 1
ATOM 2744 N N . ALA B 1 109 ? -11.062 2.258 -11.305 1 98.75 109 ALA B N 1
ATOM 2745 C CA . ALA B 1 109 ? -10.867 1.937 -12.719 1 98.75 109 ALA B CA 1
ATOM 2746 C C . ALA B 1 109 ? -12.156 2.143 -13.508 1 98.75 109 ALA B C 1
ATOM 2748 O O . ALA B 1 109 ? -12.133 2.689 -14.617 1 98.75 109 ALA B O 1
ATOM 2749 N N . MET B 1 110 ? -13.258 1.72 -12.969 1 98.69 110 MET B N 1
ATOM 2750 C CA . MET B 1 110 ? -14.531 1.822 -13.672 1 98.69 110 MET B CA 1
ATOM 2751 C C . MET B 1 110 ? -15.016 3.27 -13.711 1 98.69 110 MET B C 1
ATOM 2753 O O . MET B 1 110 ? -15.703 3.672 -14.656 1 98.69 110 MET B O 1
ATOM 2757 N N . GLU B 1 111 ? -14.641 4.039 -12.703 1 97.44 111 GLU B N 1
ATOM 2758 C CA . GLU B 1 111 ? -14.977 5.461 -12.695 1 97.44 111 GLU B CA 1
ATOM 2759 C C . GLU B 1 111 ? -14.172 6.219 -13.75 1 97.44 111 GLU B C 1
ATOM 2761 O O . GLU B 1 111 ? -14.711 7.082 -14.445 1 97.44 111 GLU B O 1
ATOM 2766 N N . LYS B 1 112 ? -12.961 5.863 -13.969 1 97.25 112 LYS B N 1
ATOM 2767 C CA . LYS B 1 112 ? -12.047 6.656 -14.789 1 97.25 112 LYS B CA 1
ATOM 2768 C C . LYS B 1 112 ? -11.93 6.082 -16.203 1 97.25 112 LYS B C 1
ATOM 2770 O O . LYS B 1 112 ? -11.734 6.828 -17.156 1 97.25 112 LYS B O 1
ATOM 2775 N N . ASN B 1 113 ? -11.984 4.715 -16.266 1 98.31 113 ASN B N 1
ATOM 2776 C CA . ASN B 1 113 ? -11.547 4.074 -17.5 1 98.31 113 ASN B CA 1
ATOM 2777 C C . ASN B 1 113 ? -12.398 2.852 -17.828 1 98.31 113 ASN B C 1
ATOM 2779 O O . ASN B 1 113 ? -11.875 1.821 -18.266 1 98.31 113 ASN B O 1
ATOM 2783 N N . ALA B 1 114 ? -13.711 2.957 -17.672 1 98.5 114 ALA B N 1
ATOM 2784 C CA . ALA B 1 114 ? -14.617 1.818 -17.797 1 98.5 114 ALA B CA 1
ATOM 2785 C C . ALA B 1 114 ? -14.453 1.114 -19.141 1 98.5 114 ALA B C 1
ATOM 2787 O O . ALA B 1 114 ? -14.336 -0.112 -19.188 1 98.5 114 ALA B O 1
ATOM 2788 N N . ASN B 1 115 ? -14.398 1.866 -20.188 1 98.56 115 ASN B N 1
ATOM 2789 C CA . ASN B 1 115 ? -14.305 1.259 -21.516 1 98.56 115 ASN B CA 1
ATOM 2790 C C . ASN B 1 115 ? -12.992 0.497 -21.688 1 98.56 115 ASN B C 1
ATOM 2792 O O . ASN B 1 115 ? -12.984 -0.617 -22.219 1 98.56 115 ASN B O 1
ATOM 2796 N N . ASN B 1 116 ? -11.891 1.105 -21.266 1 98.81 116 ASN B N 1
ATOM 2797 C CA . ASN B 1 116 ? -10.594 0.443 -21.359 1 98.81 116 ASN B CA 1
ATOM 2798 C C . ASN B 1 116 ? -10.57 -0.848 -20.547 1 98.81 116 ASN B C 1
ATOM 2800 O O . ASN B 1 116 ? -9.992 -1.847 -20.969 1 98.81 116 ASN B O 1
ATOM 2804 N N . VAL B 1 117 ? -11.227 -0.816 -19.391 1 98.88 117 VAL B N 1
ATOM 2805 C CA . VAL B 1 117 ? -11.305 -1.985 -18.516 1 98.88 117 VAL B CA 1
ATOM 2806 C C . VAL B 1 117 ? -12.031 -3.119 -19.234 1 98.88 117 VAL B C 1
ATOM 2808 O O . VAL B 1 117 ? -11.523 -4.238 -19.328 1 98.88 117 VAL B O 1
ATOM 2811 N N . ILE B 1 118 ? -13.148 -2.805 -19.797 1 98.81 118 ILE B N 1
ATOM 2812 C CA . ILE B 1 118 ? -14 -3.807 -20.438 1 98.81 118 ILE B CA 1
ATOM 2813 C C . ILE B 1 118 ? -13.281 -4.406 -21.641 1 98.81 118 ILE B C 1
ATOM 2815 O O . ILE B 1 118 ? -13.273 -5.629 -21.812 1 98.81 118 ILE B O 1
ATOM 2819 N N . VAL B 1 119 ? -12.656 -3.629 -22.391 1 98.81 119 VAL B N 1
ATOM 2820 C CA . VAL B 1 119 ? -11.969 -4.082 -23.594 1 98.81 119 VAL B CA 1
ATOM 2821 C C . VAL B 1 119 ? -10.812 -5 -23.219 1 98.81 119 VAL B C 1
ATOM 2823 O O . VAL B 1 119 ? -10.664 -6.09 -23.781 1 98.81 119 VAL B O 1
ATOM 2826 N N . GLU B 1 120 ? -10.031 -4.594 -22.312 1 98.75 120 GLU B N 1
ATOM 2827 C CA . GLU B 1 120 ? -8.852 -5.375 -21.953 1 98.75 120 GLU B CA 1
ATOM 2828 C C . GLU B 1 120 ? -9.242 -6.676 -21.25 1 98.75 120 GLU B C 1
ATOM 2830 O O . GLU B 1 120 ? -8.648 -7.727 -21.5 1 98.75 120 GLU B O 1
ATOM 2835 N N . LEU B 1 121 ? -10.25 -6.621 -20.375 1 98.75 121 LEU B N 1
ATOM 2836 C CA . LEU B 1 121 ? -10.734 -7.844 -19.734 1 98.75 121 LEU B CA 1
ATOM 2837 C C . LEU B 1 121 ? -11.273 -8.82 -20.781 1 98.75 121 LEU B C 1
ATOM 2839 O O . LEU B 1 121 ? -11.016 -10.023 -20.703 1 98.75 121 LEU B O 1
ATOM 2843 N N . SER B 1 122 ? -12.016 -8.266 -21.734 1 98.5 122 SER B N 1
ATOM 2844 C CA . SER B 1 122 ? -12.555 -9.102 -22.812 1 98.5 122 SER B CA 1
ATOM 2845 C C . SER B 1 122 ? -11.445 -9.789 -23.594 1 98.5 122 SER B C 1
ATOM 2847 O O . SER B 1 122 ? -11.547 -10.977 -23.906 1 98.5 122 SER B O 1
ATOM 2849 N N . ASN B 1 123 ? -10.438 -9.047 -23.859 1 98.06 123 ASN B N 1
ATOM 2850 C CA . ASN B 1 123 ? -9.297 -9.602 -24.578 1 98.06 123 ASN B CA 1
ATOM 2851 C C . ASN B 1 123 ? -8.609 -10.703 -23.781 1 98.06 123 ASN B C 1
ATOM 2853 O O . ASN B 1 123 ? -8.258 -11.75 -24.344 1 98.06 123 ASN B O 1
ATOM 2857 N N . ILE B 1 124 ? -8.406 -10.516 -22.5 1 97.75 124 ILE B N 1
ATOM 2858 C CA . ILE B 1 124 ? -7.75 -11.492 -21.641 1 97.75 124 ILE B CA 1
ATOM 2859 C C . ILE B 1 124 ? -8.594 -12.766 -21.578 1 97.75 124 ILE B C 1
ATOM 2861 O O . ILE B 1 124 ? -8.062 -13.875 -21.688 1 97.75 124 ILE B O 1
ATOM 2865 N N . LEU B 1 125 ? -9.93 -12.641 -21.438 1 96.62 125 LEU B N 1
ATOM 2866 C CA . LEU B 1 125 ? -10.805 -13.805 -21.312 1 96.62 125 LEU B CA 1
ATOM 2867 C C . LEU B 1 125 ? -10.859 -14.578 -22.625 1 96.62 125 LEU B C 1
ATOM 2869 O O . LEU B 1 125 ? -10.977 -15.805 -22.625 1 96.62 125 LEU B O 1
ATOM 2873 N N . SER B 1 126 ? -10.766 -13.867 -23.719 1 95.62 126 SER B N 1
ATOM 2874 C CA . SER B 1 126 ? -10.711 -14.539 -25.016 1 95.62 126 SER B CA 1
ATOM 2875 C C . SER B 1 126 ? -9.461 -15.398 -25.141 1 95.62 126 SER B C 1
ATOM 2877 O O . SER B 1 126 ? -9.516 -16.5 -25.703 1 95.62 126 SER B O 1
ATOM 2879 N N . LYS B 1 127 ? -8.336 -14.945 -24.656 1 93.56 127 LYS B N 1
ATOM 2880 C CA . LYS B 1 127 ? -7.098 -15.719 -24.641 1 93.56 127 LYS B CA 1
ATOM 2881 C C . LYS B 1 127 ? -7.191 -16.891 -23.688 1 93.56 127 LYS B C 1
ATOM 2883 O O . LYS B 1 127 ? -6.707 -17.984 -23.984 1 93.56 127 LYS B O 1
ATOM 2888 N N . SER B 1 128 ? -7.852 -16.609 -22.562 1 91.12 128 SER B N 1
ATOM 2889 C CA . SER B 1 128 ? -7.992 -17.641 -21.547 1 91.12 128 SER B CA 1
ATOM 2890 C C . SER B 1 128 ? -8.805 -18.812 -22.062 1 91.12 128 SER B C 1
ATOM 2892 O O . SER B 1 128 ? -8.555 -19.969 -21.703 1 91.12 128 SER B O 1
ATOM 2894 N N . ALA B 1 129 ? -9.766 -18.531 -22.906 1 87.44 129 ALA B N 1
ATOM 2895 C CA . ALA B 1 129 ? -10.633 -19.562 -23.484 1 87.44 129 ALA B CA 1
ATOM 2896 C C . ALA B 1 129 ? -9.852 -20.484 -24.422 1 87.44 129 ALA B C 1
ATOM 2898 O O . ALA B 1 129 ? -10.273 -21.609 -24.688 1 87.44 129 ALA B O 1
ATOM 2899 N N . LYS B 1 130 ? -8.742 -19.984 -24.812 1 85.88 130 LYS B N 1
ATOM 2900 C CA . LYS B 1 130 ? -7.977 -20.719 -25.812 1 85.88 130 LYS B CA 1
ATOM 2901 C C . LYS B 1 130 ? -6.91 -21.594 -25.156 1 85.88 130 LYS B C 1
ATOM 2903 O O . LYS B 1 130 ? -6.305 -22.438 -25.812 1 85.88 130 LYS B O 1
ATOM 2908 N N . ILE B 1 131 ? -6.715 -21.25 -23.906 1 79.5 131 ILE B N 1
ATOM 2909 C CA . ILE B 1 131 ? -5.652 -22 -23.25 1 79.5 131 ILE B CA 1
ATOM 2910 C C . ILE B 1 131 ? -6.227 -23.281 -22.641 1 79.5 131 ILE B C 1
ATOM 2912 O O . ILE B 1 131 ? -7.359 -23.281 -22.156 1 79.5 131 ILE B O 1
ATOM 2916 N N . ASN B 1 132 ? -5.504 -24.281 -22.969 1 71.38 132 ASN B N 1
ATOM 2917 C CA . ASN B 1 132 ? -5.797 -25.516 -22.25 1 71.38 132 ASN B CA 1
ATOM 2918 C C . ASN B 1 132 ? -5.094 -25.562 -20.891 1 71.38 132 ASN B C 1
ATOM 2920 O O . ASN B 1 132 ? -3.941 -25.984 -20.797 1 71.38 132 ASN B O 1
ATOM 2924 N N . ALA B 1 133 ? -5.785 -25.062 -19.969 1 61.53 133 ALA B N 1
ATOM 2925 C CA . ALA B 1 133 ? -5.199 -24.812 -18.656 1 61.53 133 ALA B CA 1
ATOM 2926 C C . ALA B 1 133 ? -4.707 -26.109 -18.016 1 61.53 133 ALA B C 1
ATOM 2928 O O . ALA B 1 133 ? -3.736 -26.109 -17.25 1 61.53 133 ALA B O 1
ATOM 2929 N N . GLU B 1 134 ? -5.352 -27.141 -18.359 1 63.19 134 GLU B N 1
ATOM 2930 C CA . GLU B 1 134 ? -4.891 -28.422 -17.828 1 63.19 134 GLU B CA 1
ATOM 2931 C C . GLU B 1 134 ? -3.447 -28.703 -18.234 1 63.19 134 GLU B C 1
ATOM 2933 O O . GLU B 1 134 ? -2.715 -29.375 -17.5 1 63.19 134 GLU B O 1
ATOM 2938 N N . ARG B 1 135 ? -3.143 -28.031 -19.203 1 69.56 135 ARG B N 1
ATOM 2939 C CA . ARG B 1 135 ? -1.819 -28.359 -19.719 1 69.56 135 ARG B CA 1
ATOM 2940 C C . ARG B 1 135 ? -0.842 -27.219 -19.5 1 69.56 135 ARG B C 1
ATOM 2942 O O . ARG B 1 135 ? 0.374 -27.406 -19.578 1 69.56 135 ARG B O 1
ATOM 2949 N N . ASP B 1 136 ? -1.482 -26.172 -19.188 1 85.19 136 ASP B N 1
ATOM 2950 C CA . ASP B 1 136 ? -0.582 -25.031 -19.094 1 85.19 136 ASP B CA 1
ATOM 2951 C C . ASP B 1 136 ? -0.935 -24.141 -17.906 1 85.19 136 ASP B C 1
ATOM 2953 O O . ASP B 1 136 ? -1.466 -23.031 -18.094 1 85.19 136 ASP B O 1
ATOM 2957 N N . THR B 1 137 ? -0.576 -24.609 -16.781 1 87.44 137 THR B N 1
ATOM 2958 C CA . THR B 1 137 ? -0.879 -23.906 -15.531 1 87.44 137 THR B CA 1
ATOM 2959 C C . THR B 1 137 ? -0.204 -22.547 -15.5 1 87.44 137 THR B C 1
ATOM 2961 O O . THR B 1 137 ? -0.762 -21.578 -14.961 1 87.44 137 THR B O 1
ATOM 2964 N N . GLN B 1 138 ? 0.962 -22.484 -16.156 1 88.56 138 GLN B N 1
ATOM 2965 C CA . GLN B 1 138 ? 1.698 -21.219 -16.156 1 88.56 138 GLN B CA 1
ATOM 2966 C C . GLN B 1 138 ? 0.956 -20.156 -16.969 1 88.56 138 GLN B C 1
ATOM 2968 O O . GLN B 1 138 ? 0.918 -18.984 -16.578 1 88.56 138 GLN B O 1
ATOM 2973 N N . ALA B 1 139 ? 0.421 -20.609 -18.047 1 91.06 139 ALA B N 1
ATOM 2974 C CA . ALA B 1 139 ? -0.362 -19.672 -18.844 1 91.06 139 ALA B CA 1
ATOM 2975 C C . ALA B 1 139 ? -1.594 -19.188 -18.094 1 91.06 139 ALA B C 1
ATOM 2977 O O . ALA B 1 139 ? -1.946 -18.016 -18.156 1 91.06 139 ALA B O 1
ATOM 2978 N N . TYR B 1 140 ? -2.258 -20.109 -17.344 1 92.25 140 TYR B N 1
ATOM 2979 C CA . TYR B 1 140 ? -3.404 -19.734 -16.516 1 92.25 140 TYR B CA 1
ATOM 2980 C C . TYR B 1 140 ? -3.01 -18.703 -15.469 1 92.25 140 TYR B C 1
ATOM 2982 O O . TYR B 1 140 ? -3.693 -17.703 -15.297 1 92.25 140 TYR B O 1
ATOM 2990 N N . LEU B 1 141 ? -1.881 -18.953 -14.828 1 92.44 141 LEU B N 1
ATOM 2991 C CA . LEU B 1 141 ? -1.438 -18.062 -13.758 1 92.44 141 LEU B CA 1
ATOM 2992 C C . LEU B 1 141 ? -1.151 -16.672 -14.297 1 92.44 141 LEU B C 1
ATOM 2994 O O . LEU B 1 141 ? -1.507 -15.664 -13.664 1 92.44 141 LEU B O 1
ATOM 2998 N N . LYS B 1 142 ? -0.526 -16.625 -15.445 1 93.56 142 LYS B N 1
ATOM 2999 C CA . LYS B 1 142 ? -0.219 -15.344 -16.078 1 93.56 142 LYS B CA 1
ATOM 3000 C C . LYS B 1 142 ? -1.495 -14.594 -16.438 1 93.56 142 LYS B C 1
ATOM 3002 O O . LYS B 1 142 ? -1.626 -13.398 -16.141 1 93.56 142 LYS B O 1
ATOM 3007 N N . LEU B 1 143 ? -2.434 -15.25 -17.031 1 94.69 143 LEU B N 1
ATOM 3008 C CA . LEU B 1 143 ? -3.668 -14.609 -17.469 1 94.69 143 LEU B CA 1
ATOM 3009 C C . LEU B 1 143 ? -4.523 -14.195 -16.281 1 94.69 143 LEU B C 1
ATOM 3011 O O . LEU B 1 143 ? -5.18 -13.156 -16.312 1 94.69 143 LEU B O 1
ATOM 3015 N N . ASP B 1 144 ? -4.547 -15.039 -15.289 1 94.75 144 ASP B N 1
ATOM 3016 C CA . ASP B 1 144 ? -5.254 -14.703 -14.055 1 94.75 144 ASP B CA 1
ATOM 3017 C C . ASP B 1 144 ? -4.68 -13.438 -13.43 1 94.75 144 ASP B C 1
ATOM 3019 O O . ASP B 1 144 ? -5.426 -12.531 -13.055 1 94.75 144 ASP B O 1
ATOM 3023 N N . HIS B 1 145 ? -3.395 -13.398 -13.336 1 95.56 145 HIS B N 1
ATOM 3024 C CA . HIS B 1 145 ? -2.723 -12.219 -12.805 1 95.56 145 HIS B CA 1
ATOM 3025 C C . HIS B 1 145 ? -3.045 -10.984 -13.641 1 95.56 145 HIS B C 1
ATOM 3027 O O . HIS B 1 145 ? -3.361 -9.922 -13.086 1 95.56 145 HIS B O 1
ATOM 3033 N N . ASP B 1 146 ? -2.947 -11.133 -14.914 1 97.38 146 ASP B N 1
ATOM 3034 C CA . ASP B 1 146 ? -3.223 -10.016 -15.812 1 97.38 146 ASP B CA 1
ATOM 3035 C C . ASP B 1 146 ? -4.656 -9.516 -15.641 1 97.38 146 ASP B C 1
ATOM 3037 O O . ASP B 1 146 ? -4.898 -8.305 -15.656 1 97.38 146 ASP B O 1
ATOM 3041 N N . PHE B 1 147 ? -5.59 -10.453 -15.477 1 98.31 147 PHE B N 1
ATOM 3042 C CA . PHE B 1 147 ? -6.996 -10.109 -15.312 1 98.31 147 PHE B CA 1
ATOM 3043 C C . PHE B 1 147 ? -7.191 -9.188 -14.117 1 98.31 147 PHE B C 1
ATOM 3045 O O . PHE B 1 147 ? -7.773 -8.109 -14.242 1 98.31 147 PHE B O 1
ATOM 3052 N N . HIS B 1 148 ? -6.648 -9.523 -13.047 1 97.94 148 HIS B N 1
ATOM 3053 C CA . HIS B 1 148 ? -6.84 -8.758 -11.82 1 97.94 148 HIS B CA 1
ATOM 3054 C C . HIS B 1 148 ? -6.027 -7.469 -11.844 1 97.94 148 HIS B C 1
ATOM 3056 O O . HIS B 1 148 ? -6.453 -6.453 -11.297 1 97.94 148 HIS B O 1
ATOM 3062 N N . TYR B 1 149 ? -4.902 -7.527 -12.523 1 98.25 149 TYR B N 1
ATOM 3063 C CA . TYR B 1 149 ? -4.035 -6.355 -12.594 1 98.25 149 TYR B CA 1
ATOM 3064 C C . TYR B 1 149 ? -4.676 -5.254 -13.43 1 98.25 149 TYR B C 1
ATOM 3066 O O . TYR B 1 149 ? -4.328 -4.078 -13.289 1 98.25 149 TYR B O 1
ATOM 3074 N N . VAL B 1 150 ? -5.598 -5.59 -14.336 1 98.81 150 VAL B N 1
ATOM 3075 C CA . VAL B 1 150 ? -6.285 -4.617 -15.172 1 98.81 150 VAL B CA 1
ATOM 3076 C C . VAL B 1 150 ? -6.898 -3.523 -14.305 1 98.81 150 VAL B C 1
ATOM 3078 O O . VAL B 1 150 ? -6.84 -2.34 -14.648 1 98.81 150 VAL B O 1
ATOM 3081 N N . PHE B 1 151 ? -7.473 -3.895 -13.203 1 98.81 151 PHE B N 1
ATOM 3082 C CA . PHE B 1 151 ? -8.133 -2.941 -12.32 1 98.81 151 PHE B CA 1
ATOM 3083 C C . PHE B 1 151 ? -7.125 -1.98 -11.703 1 98.81 151 PHE B C 1
ATOM 3085 O O . PHE B 1 151 ? -7.375 -0.776 -11.617 1 98.81 151 PHE B O 1
ATOM 3092 N N . VAL B 1 152 ? -5.992 -2.527 -11.297 1 98.62 152 VAL B N 1
ATOM 3093 C CA . VAL B 1 152 ? -4.934 -1.706 -10.719 1 98.62 152 VAL B CA 1
ATOM 3094 C C . VAL B 1 152 ? -4.398 -0.74 -11.773 1 98.62 152 VAL B C 1
ATOM 3096 O O . VAL B 1 152 ? -4.262 0.458 -11.516 1 98.62 152 VAL B O 1
ATOM 3099 N N . LYS B 1 153 ? -4.152 -1.273 -12.969 1 98.62 153 LYS B N 1
ATOM 3100 C CA . LYS B 1 153 ? -3.627 -0.501 -14.094 1 98.62 153 LYS B CA 1
ATOM 3101 C C . LYS B 1 153 ? -4.539 0.676 -14.43 1 98.62 153 LYS B C 1
ATOM 3103 O O . LYS B 1 153 ? -4.082 1.817 -14.508 1 98.62 153 LYS B O 1
ATOM 3108 N N . TYR B 1 154 ? -5.793 0.427 -14.461 1 98.75 154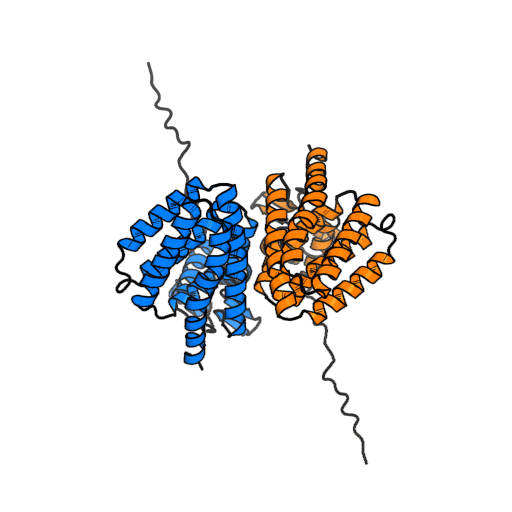 TYR B N 1
ATOM 3109 C CA . TYR B 1 154 ? -6.711 1.428 -14.992 1 98.75 154 TYR B CA 1
ATOM 3110 C C . TYR B 1 154 ? -7.309 2.271 -13.875 1 98.75 154 TYR B C 1
ATOM 3112 O O . TYR B 1 154 ? -8.016 3.246 -14.133 1 98.75 154 TYR B O 1
ATOM 3120 N N . ALA B 1 155 ? -7.07 1.824 -12.609 1 98.62 155 ALA B N 1
ATOM 3121 C CA . ALA B 1 155 ? -7.359 2.748 -11.516 1 98.62 155 ALA B CA 1
ATOM 3122 C C . ALA B 1 155 ? -6.574 4.047 -11.672 1 98.62 155 ALA B C 1
ATOM 3124 O O . ALA B 1 155 ? -7.008 5.102 -11.195 1 98.62 155 ALA B O 1
ATOM 3125 N N . ASP B 1 156 ? -5.402 3.877 -12.328 1 97.62 156 ASP B N 1
ATOM 3126 C CA . ASP B 1 156 ? -4.555 5.027 -12.625 1 97.62 156 ASP B CA 1
ATOM 3127 C C . ASP B 1 156 ? -4.285 5.855 -11.367 1 97.62 156 ASP B C 1
ATOM 3129 O O . ASP B 1 156 ? -4.492 7.07 -11.367 1 97.62 156 ASP B O 1
ATOM 3133 N N . ASN B 1 157 ? -4.055 5.238 -10.297 1 97.75 157 ASN B N 1
ATOM 3134 C CA . ASN B 1 157 ? -3.674 5.766 -8.992 1 97.75 157 ASN B CA 1
ATOM 3135 C C . ASN B 1 157 ? -2.338 5.195 -8.523 1 97.75 157 ASN B C 1
ATOM 3137 O O . ASN B 1 157 ? -2.234 4.004 -8.227 1 97.75 157 ASN B O 1
ATOM 3141 N N . LYS B 1 158 ? -1.34 6.008 -8.461 1 94.69 158 LYS B N 1
ATOM 3142 C CA . LYS B 1 158 ? 0.024 5.539 -8.234 1 94.69 158 LYS B CA 1
ATOM 3143 C C . LYS B 1 158 ? 0.154 4.879 -6.859 1 94.69 158 LYS B C 1
ATOM 3145 O O . LYS B 1 158 ? 0.967 3.969 -6.68 1 94.69 158 LYS B O 1
ATOM 3150 N N . TYR B 1 159 ? -0.659 5.312 -5.914 1 96.19 159 TYR B N 1
ATOM 3151 C CA . TYR B 1 159 ? -0.577 4.723 -4.582 1 96.19 159 TYR B CA 1
ATOM 3152 C C . TYR B 1 159 ? -1.189 3.326 -4.566 1 96.19 159 TYR B C 1
ATOM 3154 O O . TYR B 1 159 ? -0.698 2.436 -3.871 1 96.19 159 TYR B O 1
ATOM 3162 N N . ILE B 1 160 ? -2.26 3.109 -5.324 1 98.06 160 ILE B N 1
ATOM 3163 C CA . ILE B 1 160 ? -2.826 1.772 -5.465 1 98.06 160 ILE B CA 1
ATOM 3164 C C . ILE B 1 160 ? -1.8 0.843 -6.109 1 98.06 160 ILE B C 1
ATOM 3166 O O . ILE B 1 160 ? -1.598 -0.283 -5.648 1 98.06 160 ILE B O 1
ATOM 3170 N N . SER B 1 161 ? -1.171 1.348 -7.156 1 97 161 SER B N 1
ATOM 3171 C CA . SER B 1 161 ? -0.154 0.559 -7.844 1 97 161 SER B CA 1
ATOM 3172 C C . SER B 1 161 ? 0.997 0.204 -6.91 1 97 161 SER B C 1
ATOM 3174 O O . SER B 1 161 ? 1.469 -0.935 -6.902 1 97 161 SER B O 1
ATOM 3176 N N . GLN B 1 162 ? 1.428 1.147 -6.137 1 94.75 162 GLN B N 1
ATOM 3177 C CA . GLN B 1 162 ? 2.525 0.918 -5.203 1 94.75 162 GLN B CA 1
ATOM 3178 C C . GLN B 1 162 ? 2.127 -0.073 -4.117 1 94.75 162 GLN B C 1
ATOM 3180 O O . GLN B 1 162 ? 2.91 -0.953 -3.752 1 94.75 162 GLN B O 1
ATOM 3185 N N . ALA B 1 163 ? 0.925 0.066 -3.605 1 96.81 163 ALA B N 1
ATOM 3186 C CA . ALA B 1 163 ? 0.442 -0.865 -2.588 1 96.81 163 ALA B CA 1
ATOM 3187 C C . ALA B 1 163 ? 0.316 -2.277 -3.152 1 96.81 163 ALA B C 1
ATOM 3189 O O . ALA B 1 163 ? 0.587 -3.258 -2.455 1 96.81 163 ALA B O 1
ATOM 3190 N N . HIS B 1 164 ? -0.141 -2.332 -4.383 1 97.44 164 HIS B N 1
ATOM 3191 C CA . HIS B 1 164 ? -0.271 -3.627 -5.039 1 97.44 164 HIS B CA 1
ATOM 3192 C C . HIS B 1 164 ? 1.074 -4.34 -5.125 1 97.44 164 HIS B C 1
ATOM 3194 O O . HIS B 1 164 ? 1.143 -5.562 -4.992 1 97.44 164 HIS B O 1
ATOM 3200 N N . LEU B 1 165 ? 2.148 -3.637 -5.324 1 94.19 165 LEU B N 1
ATOM 3201 C CA . LEU B 1 165 ? 3.486 -4.211 -5.43 1 94.19 165 LEU B CA 1
ATOM 3202 C C . LEU B 1 165 ? 3.908 -4.852 -4.113 1 94.19 165 LEU B C 1
ATOM 3204 O O . LEU B 1 165 ? 4.699 -5.801 -4.105 1 94.19 165 LEU B O 1
ATOM 3208 N N . LEU B 1 166 ? 3.33 -4.426 -3.029 1 94.06 166 LEU B N 1
ATOM 3209 C CA . LEU B 1 166 ? 3.68 -4.945 -1.712 1 94.06 166 LEU B CA 1
ATOM 3210 C C . LEU B 1 166 ? 3.213 -6.391 -1.557 1 94.06 166 LEU B C 1
ATOM 3212 O O . LEU B 1 166 ? 3.727 -7.125 -0.711 1 94.06 166 LEU B O 1
ATOM 3216 N N . ILE B 1 167 ? 2.217 -6.77 -2.402 1 96.38 167 ILE B N 1
ATOM 3217 C CA . ILE B 1 167 ? 1.611 -8.062 -2.119 1 96.38 167 ILE B CA 1
ATOM 3218 C C . ILE B 1 167 ? 1.66 -8.945 -3.369 1 96.38 167 ILE B C 1
ATOM 3220 O O . ILE B 1 167 ? 1.604 -10.172 -3.275 1 96.38 167 ILE B O 1
ATOM 3224 N N . SER B 1 168 ? 1.742 -8.344 -4.543 1 96.44 168 SER B N 1
ATOM 3225 C CA . SER B 1 168 ? 1.503 -9.047 -5.801 1 96.44 168 SER B CA 1
ATOM 3226 C C . SER B 1 168 ? 2.545 -10.133 -6.031 1 96.44 168 SER B C 1
ATOM 3228 O O . SER B 1 168 ? 2.203 -11.258 -6.398 1 96.44 168 SER B O 1
ATOM 3230 N N . ALA B 1 169 ? 3.801 -9.82 -5.82 1 95.5 169 ALA B N 1
ATOM 3231 C CA . ALA B 1 169 ? 4.863 -10.789 -6.082 1 95.5 169 ALA B CA 1
ATOM 3232 C C . ALA B 1 169 ? 4.797 -11.953 -5.102 1 95.5 169 ALA B C 1
ATOM 3234 O O . ALA B 1 169 ? 5.043 -13.102 -5.477 1 95.5 169 ALA B O 1
ATOM 3235 N N . ARG B 1 170 ? 4.441 -11.664 -3.879 1 95.25 170 ARG B N 1
ATOM 3236 C CA . ARG B 1 170 ? 4.297 -12.734 -2.891 1 95.25 170 ARG B CA 1
ATOM 3237 C C . ARG B 1 170 ? 3.135 -13.656 -3.242 1 95.25 170 ARG B C 1
ATOM 3239 O O . ARG B 1 170 ? 3.26 -14.875 -3.162 1 95.25 170 ARG B O 1
ATOM 3246 N N . LEU B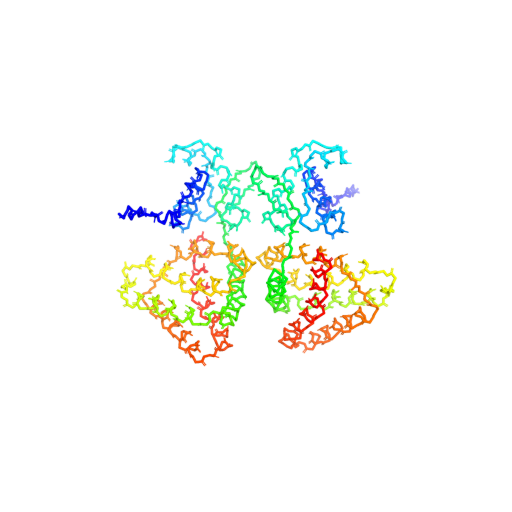 1 171 ? 2.055 -13.062 -3.609 1 95.19 171 LEU B N 1
ATOM 3247 C CA . LEU B 1 171 ? 0.888 -13.844 -4.012 1 95.19 171 LEU B CA 1
ATOM 3248 C C . LEU B 1 171 ? 1.223 -14.75 -5.191 1 95.19 171 LEU B C 1
ATOM 3250 O O . LEU B 1 171 ? 0.883 -15.938 -5.184 1 95.19 171 LEU B O 1
ATOM 3254 N N . LEU B 1 172 ? 1.897 -14.203 -6.148 1 94.75 172 LEU B N 1
ATOM 3255 C CA . LEU B 1 172 ? 2.266 -14.969 -7.332 1 94.75 172 LEU B CA 1
ATOM 3256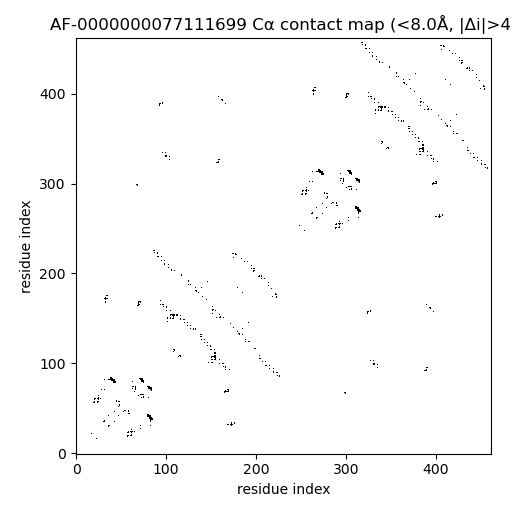 C C . LEU B 1 172 ? 3.23 -16.094 -6.973 1 94.75 172 LEU B C 1
ATOM 3258 O O . LEU B 1 172 ? 3.088 -17.219 -7.457 1 94.75 172 LEU B O 1
ATOM 3262 N N . ALA B 1 173 ? 4.176 -15.789 -6.141 1 95 173 ALA B N 1
ATOM 3263 C CA . ALA B 1 173 ? 5.145 -16.797 -5.711 1 95 173 ALA B CA 1
ATOM 3264 C C . ALA B 1 173 ? 4.449 -17.969 -5.027 1 95 173 ALA B C 1
ATOM 3266 O O . ALA B 1 173 ? 4.812 -19.125 -5.25 1 95 173 ALA B O 1
ATOM 3267 N N . ILE B 1 174 ? 3.496 -17.672 -4.207 1 94 174 ILE B N 1
ATOM 3268 C CA . ILE B 1 174 ? 2.738 -18.719 -3.527 1 94 174 ILE B CA 1
ATOM 3269 C C . ILE B 1 174 ? 1.935 -19.516 -4.551 1 94 174 ILE B C 1
ATOM 3271 O O . ILE B 1 174 ? 1.959 -20.75 -4.539 1 94 174 ILE B O 1
ATOM 3275 N N . ARG B 1 175 ? 1.306 -18.859 -5.465 1 92.75 175 ARG B N 1
ATOM 3276 C CA . ARG B 1 175 ? 0.429 -19.5 -6.438 1 92.75 175 ARG B CA 1
ATOM 3277 C C . ARG B 1 175 ? 1.218 -20.422 -7.359 1 92.75 175 ARG B C 1
ATOM 3279 O O . ARG B 1 175 ? 0.709 -21.469 -7.789 1 92.75 175 ARG B O 1
ATOM 3286 N N . TYR B 1 176 ? 2.422 -20.062 -7.66 1 92.56 176 TYR B N 1
ATOM 3287 C CA . TYR B 1 176 ? 3.26 -20.891 -8.523 1 92.56 176 TYR B CA 1
ATOM 3288 C C . TYR B 1 176 ? 3.65 -22.188 -7.824 1 92.56 176 TYR B C 1
ATOM 3290 O O . TYR B 1 176 ? 4.148 -23.109 -8.461 1 92.56 176 TYR B O 1
ATOM 3298 N N . ARG B 1 177 ? 3.381 -22.266 -6.59 1 91.25 177 ARG B N 1
ATOM 3299 C CA . ARG B 1 177 ? 3.74 -23.453 -5.82 1 91.25 177 ARG B CA 1
ATOM 3300 C C . ARG B 1 177 ? 2.51 -24.297 -5.508 1 91.25 177 ARG B C 1
ATOM 3302 O O . ARG B 1 177 ? 2.615 -25.344 -4.867 1 91.25 177 ARG B O 1
ATOM 3309 N N . LEU B 1 178 ? 1.396 -23.844 -5.98 1 89 178 LEU B N 1
ATOM 3310 C CA . LEU B 1 178 ? 0.147 -24.562 -5.738 1 89 178 LEU B CA 1
ATOM 3311 C C . LEU B 1 178 ? -0.215 -25.438 -6.926 1 89 178 LEU B C 1
ATOM 3313 O O . LEU B 1 178 ? 0.23 -25.188 -8.047 1 89 178 LEU B O 1
ATOM 3317 N N . ASP B 1 179 ? -0.984 -26.422 -6.602 1 84.38 179 ASP B N 1
ATOM 3318 C CA . ASP B 1 179 ? -1.554 -27.266 -7.648 1 84.38 179 ASP B CA 1
ATOM 3319 C C . ASP B 1 179 ? -2.934 -26.766 -8.062 1 84.38 179 ASP B C 1
ATOM 3321 O O . ASP B 1 179 ? -3.756 -26.406 -7.219 1 84.38 179 ASP B O 1
ATOM 3325 N N . PHE B 1 180 ? -3.086 -26.656 -9.336 1 86.69 180 PHE B N 1
ATOM 3326 C CA . PHE B 1 180 ? -4.371 -26.219 -9.875 1 86.69 180 PHE B CA 1
ATOM 3327 C C . PHE B 1 180 ? -4.996 -27.328 -10.727 1 86.69 180 PHE B C 1
ATOM 3329 O O . PHE B 1 180 ? -4.406 -27.766 -11.719 1 86.69 180 PHE B O 1
ATOM 3336 N N . THR B 1 181 ? -6.172 -27.719 -10.234 1 85.06 181 THR B N 1
ATOM 3337 C CA . THR B 1 181 ? -6.914 -28.703 -11.016 1 85.06 181 THR B CA 1
ATOM 3338 C C . THR B 1 181 ? -7.629 -28.031 -12.188 1 85.06 181 THR B C 1
ATOM 3340 O O . THR B 1 181 ? -7.844 -26.812 -12.18 1 85.06 181 THR B O 1
ATOM 3343 N N . ALA B 1 182 ? -7.91 -28.875 -13.109 1 86.31 182 ALA B N 1
ATOM 3344 C CA . ALA B 1 182 ? -8.695 -28.375 -14.227 1 86.31 182 ALA B CA 1
ATOM 3345 C C . ALA B 1 182 ? -10.031 -27.797 -13.75 1 86.31 182 ALA B C 1
ATOM 3347 O O . ALA B 1 182 ? -10.516 -26.797 -14.297 1 86.31 182 ALA B O 1
ATOM 3348 N N . GLU B 1 183 ? -10.578 -28.391 -12.758 1 87.12 183 GLU B N 1
ATOM 3349 C CA . GLU B 1 183 ? -11.844 -27.938 -12.195 1 87.12 183 GLU B CA 1
ATOM 3350 C C . GLU B 1 183 ? -11.711 -26.547 -11.562 1 87.12 183 GLU B C 1
ATOM 3352 O O . GLU B 1 183 ? -12.586 -25.703 -11.734 1 87.12 183 GLU B O 1
ATOM 3357 N N . TYR B 1 184 ? -10.68 -26.359 -10.891 1 87.25 184 TYR B N 1
ATOM 3358 C CA . TYR B 1 184 ? -10.438 -25.062 -10.266 1 87.25 184 TYR B CA 1
ATOM 3359 C C . TYR B 1 184 ? -10.281 -23.984 -11.32 1 87.25 184 TYR B C 1
ATOM 3361 O O . TYR B 1 184 ? -10.875 -22.906 -11.203 1 87.25 184 TYR B O 1
ATOM 3369 N N . ILE B 1 185 ? -9.469 -24.297 -12.344 1 89.25 185 ILE B N 1
ATOM 3370 C CA . ILE B 1 185 ? -9.172 -23.312 -13.383 1 89.25 185 ILE B CA 1
ATOM 3371 C C . ILE B 1 185 ? -10.453 -22.938 -14.117 1 89.25 185 ILE B C 1
ATOM 3373 O O . ILE B 1 185 ? -10.703 -21.75 -14.391 1 89.25 185 ILE B O 1
ATOM 3377 N N . THR B 1 186 ? -11.242 -23.938 -14.375 1 89.25 186 THR B N 1
ATOM 3378 C CA . THR B 1 186 ? -12.516 -23.703 -15.047 1 89.25 186 THR B CA 1
ATOM 3379 C C . THR B 1 186 ? -13.422 -22.812 -14.188 1 89.25 186 THR B C 1
ATOM 3381 O O . THR B 1 186 ? -14.031 -21.875 -14.688 1 89.25 186 THR B O 1
ATOM 3384 N N . SER B 1 187 ? -13.484 -23.141 -12.922 1 90.62 187 SER B N 1
ATOM 3385 C CA . SER B 1 187 ? -14.297 -22.359 -12 1 90.62 187 SER B CA 1
ATOM 3386 C C . SER B 1 187 ? -13.789 -20.922 -11.891 1 90.62 187 SER B C 1
ATOM 3388 O O . SER B 1 187 ? -14.578 -19.984 -11.852 1 90.62 187 SER B O 1
ATOM 3390 N N . SER B 1 188 ? -12.484 -20.781 -11.789 1 91.69 188 SER B N 1
ATOM 3391 C CA . SER B 1 188 ? -11.867 -19.453 -11.727 1 91.69 188 SER B CA 1
ATOM 3392 C C . SER B 1 188 ? -12.172 -18.641 -12.977 1 91.69 188 SER B C 1
ATOM 3394 O O . SER B 1 188 ? -12.516 -17.453 -12.883 1 91.69 188 SER B O 1
ATOM 3396 N N . ASN B 1 189 ? -12.117 -19.25 -14.156 1 92.06 189 ASN B N 1
ATOM 3397 C CA . ASN B 1 189 ? -12.398 -18.562 -15.414 1 92.06 189 ASN B CA 1
ATOM 3398 C C . ASN B 1 189 ? -13.875 -18.172 -15.516 1 92.06 189 ASN B C 1
ATOM 3400 O O . ASN B 1 189 ? -14.203 -17.125 -16.078 1 92.06 189 ASN B O 1
ATOM 3404 N N . ARG B 1 190 ? -14.719 -19.031 -15.023 1 94.06 190 ARG B N 1
ATOM 3405 C CA . ARG B 1 190 ? -16.141 -18.688 -14.969 1 94.06 190 ARG B CA 1
ATOM 3406 C C . ARG B 1 190 ? -16.375 -17.469 -14.078 1 94.06 190 ARG B C 1
ATOM 3408 O O . ARG B 1 190 ? -17.203 -16.609 -14.383 1 94.06 190 ARG B O 1
ATOM 3415 N N . GLY B 1 191 ? -15.672 -17.453 -12.961 1 95.38 191 GLY B N 1
ATOM 3416 C CA . GLY B 1 191 ? -15.734 -16.281 -12.102 1 95.38 191 GLY B CA 1
ATOM 3417 C C . GLY B 1 191 ? -15.289 -15.008 -12.797 1 95.38 191 GLY B C 1
ATOM 3418 O O . GLY B 1 191 ? -15.938 -13.969 -12.656 1 95.38 191 GLY B O 1
ATOM 3419 N N . HIS B 1 192 ? -14.234 -15.109 -13.602 1 96.88 192 HIS B N 1
ATOM 3420 C CA . HIS B 1 192 ? -13.758 -13.961 -14.352 1 96.88 192 HIS B CA 1
ATOM 3421 C C . HIS B 1 192 ? -14.789 -13.5 -15.375 1 96.88 192 HIS B C 1
ATOM 3423 O O . HIS B 1 192 ? -15.016 -12.297 -15.539 1 96.88 192 HIS B O 1
ATOM 3429 N N . ALA B 1 193 ? -15.414 -14.438 -16 1 97.44 193 ALA B N 1
ATOM 3430 C CA . ALA B 1 193 ? -16.469 -14.109 -16.953 1 97.44 193 ALA B CA 1
ATOM 3431 C C . ALA B 1 193 ? -17.641 -13.414 -16.266 1 97.44 193 ALA B C 1
ATOM 3433 O O . ALA B 1 193 ? -18.203 -12.461 -16.797 1 97.44 193 ALA B O 1
ATOM 3434 N N . THR B 1 194 ? -17.984 -13.875 -15.125 1 98.06 194 THR B N 1
ATOM 3435 C CA . THR B 1 194 ? -19.062 -13.273 -14.336 1 98.06 194 THR B CA 1
ATOM 3436 C C . THR B 1 194 ? -18.719 -11.836 -13.977 1 98.06 194 THR B C 1
ATOM 3438 O O . THR B 1 194 ? -19.578 -10.953 -14.062 1 98.06 194 THR B O 1
ATOM 3441 N N . ILE B 1 195 ? -17.516 -11.602 -13.578 1 98.38 195 ILE B N 1
ATOM 3442 C CA . ILE B 1 195 ? -17.047 -10.266 -13.234 1 98.38 195 ILE B CA 1
ATOM 3443 C C . ILE B 1 195 ? -17.188 -9.336 -14.438 1 98.38 195 ILE B C 1
ATOM 3445 O O . ILE B 1 195 ? -17.75 -8.242 -14.328 1 98.38 195 ILE B O 1
ATOM 3449 N N . LEU B 1 196 ? -16.703 -9.805 -15.602 1 98.69 196 LEU B N 1
ATOM 3450 C CA . LEU B 1 196 ? -16.797 -8.992 -16.812 1 98.69 196 LEU B CA 1
ATOM 3451 C C . LEU B 1 196 ? -18.25 -8.672 -17.141 1 98.69 196 LEU B C 1
ATOM 3453 O O . LEU B 1 196 ? -18.578 -7.531 -17.484 1 98.69 196 LEU B O 1
ATOM 3457 N N . ASP B 1 197 ? -19.094 -9.648 -17.016 1 98.62 197 ASP B N 1
ATOM 3458 C CA . ASP B 1 197 ? -20.516 -9.461 -17.312 1 98.62 197 ASP B CA 1
ATOM 3459 C C . ASP B 1 197 ? -21.141 -8.422 -16.391 1 98.62 197 ASP B C 1
ATOM 3461 O O . ASP B 1 197 ? -21.875 -7.547 -16.844 1 98.62 197 ASP B O 1
ATOM 3465 N N . MET B 1 198 ? -20.812 -8.523 -15.172 1 98.75 198 MET B N 1
ATOM 3466 C CA . MET B 1 198 ? -21.328 -7.566 -14.203 1 98.75 198 MET B CA 1
ATOM 3467 C C . MET B 1 198 ? -20.828 -6.16 -14.508 1 98.75 198 MET B C 1
ATOM 3469 O O . MET B 1 198 ? -21.578 -5.188 -14.391 1 98.75 198 MET B O 1
ATOM 3473 N N . LEU B 1 199 ? -19.594 -6.047 -14.898 1 98.81 199 LEU B N 1
ATOM 3474 C CA . LEU B 1 199 ? -19.031 -4.738 -15.203 1 98.81 199 LEU B CA 1
ATOM 3475 C C . LEU B 1 199 ? -19.641 -4.156 -16.469 1 98.81 199 LEU B C 1
ATOM 3477 O O . LEU B 1 199 ? -19.891 -2.949 -16.547 1 98.81 199 LEU B O 1
ATOM 34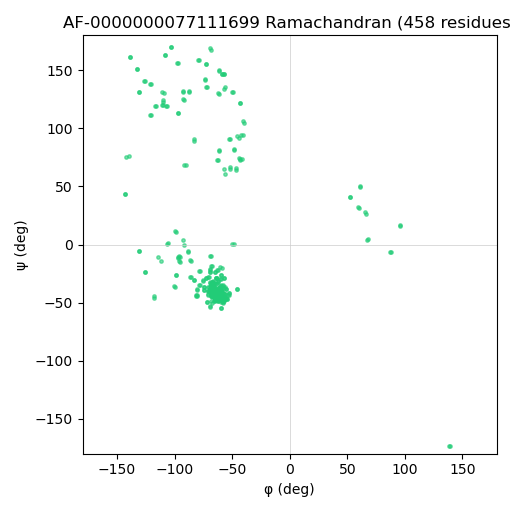81 N N . LYS B 1 200 ? -19.891 -5.008 -17.453 1 98.44 200 LYS B N 1
ATOM 3482 C CA . LYS B 1 200 ? -20.547 -4.562 -18.672 1 98.44 200 LYS B CA 1
ATOM 3483 C C . LYS B 1 200 ? -21.922 -3.984 -18.375 1 98.44 200 LYS B C 1
ATOM 3485 O O . LYS B 1 200 ? -22.406 -3.111 -19.109 1 98.44 200 LYS B O 1
ATOM 3490 N N . ASN B 1 201 ? -22.5 -4.434 -17.297 1 98.06 201 ASN B N 1
ATOM 3491 C CA . ASN B 1 201 ? -23.828 -3.947 -16.891 1 98.06 201 ASN B CA 1
ATOM 3492 C C . ASN B 1 201 ? -23.703 -2.891 -15.789 1 98.06 201 ASN B C 1
ATOM 3494 O O . ASN B 1 201 ? -24.672 -2.648 -15.055 1 98.06 201 ASN B O 1
ATOM 3498 N N . ASN B 1 202 ? -22.547 -2.406 -15.516 1 97.38 202 ASN B N 1
ATOM 3499 C CA . ASN B 1 202 ? -22.219 -1.316 -14.609 1 97.38 202 ASN B CA 1
ATOM 3500 C C . ASN B 1 202 ? -22.531 -1.686 -13.156 1 97.38 202 ASN B C 1
ATOM 3502 O O . ASN B 1 202 ? -22.906 -0.823 -12.359 1 97.38 202 ASN B O 1
ATOM 3506 N N . ASN B 1 203 ? -22.5 -2.916 -12.883 1 98.38 203 ASN B N 1
ATOM 3507 C CA . ASN B 1 203 ? -22.703 -3.383 -11.516 1 98.38 203 ASN B CA 1
ATOM 3508 C C . ASN B 1 203 ? -21.391 -3.482 -10.75 1 98.38 203 ASN B C 1
ATOM 3510 O O . ASN B 1 203 ? -21 -4.566 -10.312 1 98.38 203 ASN B O 1
ATOM 3514 N N . VAL B 1 204 ? -20.797 -2.377 -10.469 1 98.38 204 VAL B N 1
ATOM 3515 C CA . VAL B 1 204 ? -19.484 -2.281 -9.852 1 98.38 204 VAL B CA 1
ATOM 3516 C C . VAL B 1 204 ? -19.531 -2.83 -8.43 1 98.38 204 VAL B C 1
ATOM 3518 O O . VAL B 1 204 ? -18.672 -3.613 -8.023 1 98.38 204 VAL B O 1
ATOM 3521 N N . GLU B 1 205 ? -20.531 -2.482 -7.68 1 97 205 GLU B N 1
ATOM 3522 C CA . GLU B 1 205 ? -20.625 -2.941 -6.297 1 97 205 GLU B CA 1
ATOM 3523 C C . GLU B 1 205 ? -20.875 -4.445 -6.23 1 97 205 GLU B C 1
ATOM 3525 O O . GLU B 1 205 ? -20.391 -5.117 -5.309 1 97 205 GLU B O 1
ATOM 3530 N N . GLY B 1 206 ? -21.656 -4.965 -7.188 1 97.81 206 GLY B N 1
ATOM 3531 C CA . GLY B 1 206 ? -21.797 -6.406 -7.285 1 97.81 206 GLY B CA 1
ATOM 3532 C C . GLY B 1 206 ? -20.484 -7.129 -7.477 1 97.81 206 GLY B C 1
ATOM 3533 O O . GLY B 1 206 ? -20.234 -8.156 -6.844 1 97.81 206 GLY B O 1
ATOM 3534 N N . VAL B 1 207 ? -19.609 -6.582 -8.312 1 98.38 207 VAL B N 1
ATOM 3535 C CA . VAL B 1 207 ? -18.297 -7.156 -8.562 1 98.38 207 VAL B CA 1
ATOM 3536 C C . VAL B 1 207 ? -17.453 -7.098 -7.289 1 98.38 207 VAL B C 1
ATOM 3538 O O . VAL B 1 207 ? -16.781 -8.07 -6.941 1 98.38 207 VAL B O 1
ATOM 3541 N N . CYS B 1 208 ? -17.516 -5.973 -6.562 1 96.62 208 CYS B N 1
ATOM 3542 C CA . CYS B 1 208 ? -16.75 -5.816 -5.332 1 96.62 208 CYS B CA 1
ATOM 3543 C C . CYS B 1 208 ? -17.172 -6.852 -4.293 1 96.62 208 CYS B C 1
ATOM 3545 O O . CYS B 1 208 ? -16.312 -7.406 -3.592 1 96.62 208 CYS B O 1
ATOM 3547 N N . ASN B 1 209 ? -18.406 -7.133 -4.25 1 95.31 209 ASN B N 1
ATOM 3548 C CA . ASN B 1 209 ? -18.875 -8.172 -3.346 1 95.31 209 ASN B CA 1
ATOM 3549 C C . ASN B 1 209 ? -18.453 -9.562 -3.816 1 95.31 209 ASN B C 1
ATOM 3551 O O . ASN B 1 209 ? -18.078 -10.406 -3.004 1 95.31 209 ASN B O 1
ATOM 3555 N N . PHE B 1 210 ? -18.516 -9.781 -5.109 1 96.56 210 PHE B N 1
ATOM 3556 C CA . PHE B 1 210 ? -18.203 -11.07 -5.711 1 96.56 210 PHE B CA 1
ATOM 3557 C C . PHE B 1 210 ? -16.734 -11.414 -5.535 1 96.56 210 PHE B C 1
ATOM 3559 O O . PHE B 1 210 ? -16.375 -12.578 -5.32 1 96.56 210 PHE B O 1
ATOM 3566 N N . ILE B 1 211 ? -15.812 -10.438 -5.613 1 94.81 211 ILE B N 1
ATOM 3567 C CA . ILE B 1 211 ? -14.375 -10.672 -5.633 1 94.81 211 ILE B CA 1
ATOM 3568 C C . ILE B 1 211 ? -13.922 -11.203 -4.277 1 94.81 211 ILE B C 1
ATOM 3570 O O . ILE B 1 211 ? -12.977 -11.992 -4.195 1 94.81 211 ILE B O 1
ATOM 3574 N N . THR B 1 212 ? -14.594 -10.734 -3.197 1 91.38 212 THR B N 1
ATOM 3575 C CA . THR B 1 212 ? -14.258 -11.227 -1.865 1 91.38 212 THR B CA 1
ATOM 3576 C C . THR B 1 212 ? -14.289 -12.758 -1.829 1 91.38 212 THR B C 1
ATOM 3578 O O . THR B 1 212 ? -13.352 -13.391 -1.347 1 91.38 212 THR B O 1
ATOM 3581 N N . HIS B 1 213 ? -15.297 -13.312 -2.43 1 90.5 213 HIS B N 1
ATOM 3582 C CA . HIS B 1 213 ? -15.438 -14.766 -2.447 1 90.5 213 HIS B CA 1
ATOM 3583 C C . HIS B 1 213 ? -14.547 -15.391 -3.518 1 90.5 213 HIS B C 1
ATOM 3585 O O . HIS B 1 213 ? -13.977 -16.453 -3.305 1 90.5 213 HIS B O 1
ATOM 3591 N N . HIS B 1 214 ? -14.461 -14.75 -4.648 1 92.69 214 HIS B N 1
ATOM 3592 C CA . HIS B 1 214 ? -13.688 -15.25 -5.777 1 92.69 214 HIS B CA 1
ATOM 3593 C C . HIS B 1 214 ? -12.219 -15.406 -5.406 1 92.69 214 HIS B C 1
ATOM 3595 O O . HIS B 1 214 ? -11.586 -16.406 -5.758 1 92.69 214 HIS B O 1
ATOM 3601 N N . ILE B 1 215 ? -11.641 -14.445 -4.695 1 90.75 215 ILE B N 1
ATOM 3602 C CA . ILE B 1 215 ? -10.234 -14.445 -4.297 1 90.75 215 ILE B CA 1
ATOM 3603 C C . ILE B 1 215 ? -10.047 -15.336 -3.074 1 90.75 215 ILE B C 1
ATOM 3605 O O . ILE B 1 215 ? -9.07 -16.094 -2.994 1 90.75 215 ILE B O 1
ATOM 3609 N N . GLY B 1 216 ? -10.906 -15.289 -2.053 1 82.38 216 GLY B N 1
ATOM 3610 C CA . GLY B 1 216 ? -10.742 -15.945 -0.765 1 82.38 216 GLY B CA 1
ATOM 3611 C C . GLY B 1 216 ? -10.852 -17.453 -0.849 1 82.38 216 GLY B C 1
ATOM 3612 O O . GLY B 1 216 ? -10.023 -18.172 -0.296 1 82.38 216 GLY B O 1
ATOM 3613 N N . SER B 1 217 ? -11.852 -17.984 -1.4 1 72.5 217 SER B N 1
ATOM 3614 C CA . SER B 1 217 ? -12.188 -19.406 -1.26 1 72.5 217 SER B CA 1
ATOM 3615 C C . SER B 1 217 ? -11.156 -20.281 -1.953 1 72.5 217 SER B C 1
ATOM 3617 O O . SER B 1 217 ? -10.578 -21.172 -1.331 1 72.5 217 SER B O 1
ATOM 3619 N N . GLY B 1 218 ? -10.836 -20.047 -3.084 1 70.25 218 GLY B N 1
ATOM 3620 C CA . GLY B 1 218 ? -9.961 -20.969 -3.795 1 70.25 218 GLY B CA 1
ATOM 3621 C C . GLY B 1 218 ? -8.5 -20.812 -3.412 1 70.25 218 GLY B C 1
ATOM 3622 O O . GLY B 1 218 ? -7.805 -21.812 -3.195 1 70.25 218 GLY B O 1
ATOM 3623 N N . PHE B 1 219 ? -8 -19.75 -3.145 1 76.5 219 PHE B N 1
ATOM 3624 C CA . PHE B 1 219 ? -6.594 -19.484 -2.881 1 76.5 219 PHE B CA 1
ATOM 3625 C C . PHE B 1 219 ? -6.234 -19.859 -1.446 1 76.5 219 PHE B C 1
ATOM 3627 O O . PHE B 1 219 ? -5.219 -20.516 -1.202 1 76.5 219 PHE B O 1
ATOM 3634 N N . THR B 1 220 ? -7.172 -19.438 -0.563 1 74.75 220 THR B N 1
ATOM 3635 C CA . THR B 1 220 ? -6.883 -19.656 0.851 1 74.75 220 THR B CA 1
ATOM 3636 C C . THR B 1 220 ? -6.738 -21.141 1.152 1 74.75 220 THR B C 1
ATOM 3638 O O . THR B 1 220 ? -5.789 -21.562 1.818 1 74.75 220 THR B O 1
ATOM 3641 N N . GLU B 1 221 ? -7.645 -21.875 0.64 1 76.94 221 GLU B N 1
ATOM 3642 C CA . GLU B 1 221 ? -7.609 -23.312 0.903 1 76.94 221 GLU B CA 1
ATOM 3643 C C . GLU B 1 221 ? -6.359 -23.953 0.31 1 76.94 221 GLU B C 1
ATOM 3645 O O . GLU B 1 221 ? -5.707 -24.766 0.96 1 76.94 221 GLU B O 1
ATOM 3650 N N . ARG B 1 222 ? -6.012 -23.562 -0.752 1 79.19 222 ARG B N 1
ATOM 3651 C CA . ARG B 1 222 ? -4.859 -24.156 -1.422 1 79.19 222 ARG B CA 1
ATOM 3652 C C . ARG B 1 222 ? -3.557 -23.703 -0.774 1 79.19 222 ARG B C 1
ATOM 3654 O O . ARG B 1 222 ? -2.629 -24.484 -0.61 1 79.19 222 ARG B O 1
ATOM 3661 N N . ALA B 1 223 ? -3.502 -22.484 -0.394 1 82.44 223 ALA B N 1
ATOM 3662 C CA . ALA B 1 223 ? -2.307 -21.938 0.247 1 82.44 223 ALA B CA 1
ATOM 3663 C C . ALA B 1 223 ? -2.068 -22.594 1.605 1 82.44 223 ALA B C 1
ATOM 3665 O O . ALA B 1 223 ? -0.924 -22.844 1.989 1 82.44 223 ALA B O 1
ATOM 3666 N N . ARG B 1 224 ? -3.15 -22.859 2.225 1 78 224 ARG B N 1
ATOM 3667 C CA . ARG B 1 224 ? -3.033 -23.516 3.523 1 78 224 ARG B CA 1
ATOM 3668 C C . ARG B 1 224 ? -2.508 -24.938 3.371 1 78 224 ARG B C 1
ATOM 3670 O O . ARG B 1 224 ? -1.771 -25.422 4.23 1 78 224 ARG B O 1
ATOM 3677 N N . LYS B 1 225 ? -2.842 -25.531 2.301 1 76.69 225 LYS B N 1
ATOM 3678 C CA . LYS B 1 225 ? -2.316 -26.875 2.043 1 76.69 225 LYS B CA 1
ATOM 3679 C C . LYS B 1 225 ? -0.806 -26.844 1.832 1 76.69 225 LYS B C 1
ATOM 3681 O O . LYS B 1 225 ? -0.1 -27.781 2.207 1 76.69 225 LYS B O 1
ATOM 3686 N N . LEU B 1 226 ? -0.343 -25.781 1.244 1 77.25 226 LEU B N 1
ATOM 3687 C CA . LEU B 1 226 ? 1.09 -25.594 1.043 1 77.25 226 LEU B CA 1
ATOM 3688 C C . LEU B 1 226 ? 1.827 -25.578 2.379 1 77.25 226 LEU B C 1
ATOM 3690 O O . LEU B 1 226 ? 2.928 -26.125 2.492 1 77.25 226 LEU B O 1
ATOM 3694 N N . LEU B 1 227 ? 1.229 -24.984 3.35 1 73.19 227 LEU B N 1
ATOM 3695 C CA . LEU B 1 227 ? 1.818 -24.906 4.684 1 73.19 227 LEU B CA 1
ATOM 3696 C C . LEU B 1 227 ? 1.86 -26.281 5.344 1 73.19 227 LEU B C 1
ATOM 3698 O O . LEU B 1 227 ? 2.818 -26.609 6.051 1 73.19 227 LEU B O 1
ATOM 3702 N N . ALA B 1 228 ? 0.848 -26.984 5.129 1 68.38 228 ALA B N 1
ATOM 3703 C CA . ALA B 1 228 ? 0.757 -28.312 5.734 1 68.38 228 ALA B CA 1
ATOM 3704 C C . ALA B 1 228 ? 1.801 -29.266 5.148 1 68.38 228 ALA B C 1
ATOM 3706 O O . ALA B 1 228 ? 2.281 -30.172 5.832 1 68.38 228 ALA B O 1
ATOM 3707 N N . LEU B 1 229 ? 2.049 -29.062 3.969 1 61.94 229 LEU B N 1
ATOM 3708 C CA . LEU B 1 229 ? 3.023 -29.938 3.318 1 61.94 229 LEU B CA 1
ATOM 3709 C C . LEU B 1 229 ? 4.434 -29.656 3.824 1 61.94 229 LEU B C 1
ATOM 3711 O O . LEU B 1 229 ? 5.289 -30.531 3.818 1 61.94 229 LEU B O 1
ATOM 3715 N N . LYS B 1 230 ? 4.672 -28.438 4.238 1 59.94 230 LYS B N 1
ATOM 3716 C CA . LYS B 1 230 ? 6.012 -28.125 4.719 1 59.94 230 LYS B CA 1
ATOM 3717 C C . LYS B 1 230 ? 6.156 -28.469 6.199 1 59.94 230 LYS B C 1
ATOM 3719 O O . LYS B 1 230 ? 7.273 -28.562 6.715 1 59.94 230 LYS B O 1
ATOM 3724 N N . ALA B 1 231 ? 5.02 -28.703 6.867 1 47.69 231 ALA B N 1
ATOM 3725 C CA . ALA B 1 231 ? 5.125 -29.203 8.234 1 47.69 231 ALA B CA 1
ATOM 3726 C C . ALA B 1 231 ? 5.332 -30.719 8.25 1 47.69 231 ALA B C 1
ATOM 3728 O O . ALA B 1 231 ? 4.852 -31.422 7.363 1 47.69 231 ALA B O 1
#

Organism: Salmonella typhi (NCBI:txid90370)

Solvent-accessible surface area (backbone atoms only — not comparable to full-atom values): 25164 Å² total; per-residue (Å²): 135,87,76,73,77,74,72,75,68,76,71,68,73,71,74,69,76,72,51,68,44,55,51,48,29,51,50,53,49,48,37,45,29,69,52,77,44,56,72,51,34,75,54,53,61,65,60,50,20,64,75,67,69,45,67,53,65,45,51,52,52,24,48,52,49,36,25,77,52,23,54,45,32,44,78,40,87,99,74,46,37,23,31,39,66,76,51,73,66,48,53,52,43,51,50,53,48,48,43,38,49,50,40,44,18,40,56,38,10,51,72,74,30,41,67,62,48,54,52,52,48,50,54,51,52,58,54,55,69,70,49,58,48,79,76,30,58,66,58,46,52,51,50,52,49,51,54,62,42,46,28,42,62,42,27,71,30,72,66,57,46,53,42,44,39,47,45,50,54,44,51,48,26,53,55,60,72,49,87,77,51,57,66,54,52,51,52,51,50,52,50,52,52,52,41,52,53,34,50,76,70,68,32,57,68,59,39,46,58,48,44,50,54,66,56,44,58,63,48,51,59,49,53,52,50,56,53,55,68,76,97,136,86,79,74,76,74,72,75,69,78,71,67,72,71,74,68,75,71,50,69,44,55,50,48,29,50,51,54,50,47,35,46,28,68,53,77,45,55,71,50,35,74,56,54,61,66,59,49,22,64,75,68,69,46,69,52,64,43,53,52,52,23,49,52,49,35,26,77,51,22,51,45,32,44,78,42,87,99,75,47,37,22,32,38,69,74,51,74,65,49,52,51,42,50,50,51,47,50,44,38,51,48,40,44,18,41,55,38,10,52,72,73,30,41,69,62,48,53,51,54,48,50,52,50,52,57,53,53,72,68,49,59,46,79,75,30,56,65,60,46,51,51,52,53,50,49,54,61,44,45,27,42,61,41,27,71,30,71,65,55,46,53,42,45,39,47,46,50,56,45,53,48,27,52,54,61,72,50,88,77,50,57,66,54,52,52,52,52,51,50,50,52,50,50,43,50,53,34,49,77,69,67,30,58,68,59,38,45,59,48,45,50,54,64,57,45,58,64,50,50,58,49,53,52,49,55,52,55,69,75,97

Secondary structure (DSSP, 8-state):
--------GGG--------HHHHHHHHHHHHHHHTSS-TT-EE-HHHHHHHHT--HHHHHHHHHHHHHHH--EEEETTTEEEE----HHHHHHHHHHHHHHHHHHHHHHHHHHHHHHHHHHHHHHHHHTTS-TTT-HHHHHHHHHHHHHHHHHHHT-HHHHHHHHHHHHHHHHHHTTS---HHHHHHHHHHHHHHHHHHHTT-HHHHHHHHHHHHHHHHHHHHHHHHHHH-/--------GGG--------HHHHHHHHHHHHHHHTSS-TT-B--HHHHHHHHT--HHHHHHHHHHHHHHH--EEEETTTEEEE----HHHHHHHHHHHHHHHHHHHHHHHHHHHHHHHHHHHHHHHHHTTS-TTT-HHHHHHHHHHHHHHHHHHHT-HHHHHHHHHHHHHHHHHHTTS---HHHHHHHHHHHHHHHHHHHTT-HHHHHHHHHHHHHHHHHHHHHHHHHHH-

Radius of gyration: 24.79 Å; Cα contacts (8 Å, |Δi|>4): 518; chains: 2; bounding box: 53×60×108 Å